Protein AF-0000000086846422 (afdb_homodimer)

Radius of gyration: 25.21 Å; Cα contacts (8 Å, |Δi|>4): 1585; chains: 2; bounding box: 56×76×70 Å

Organism: NCBI:txid72228

InterPro domains:
  IPR000146 Fructose-1,6-bisphosphatase class 1 [MF_01855] (15-339)
  IPR000146 Fructose-1,6-bisphosphatase class 1 [PIRSF000904] (13-338)
  IPR000146 Fructose-1,6-bisphosphatase class 1 [PTHR11556] (9-338)
  IPR000146 Fructose-1,6-bisphosphatase class 1 [cd00354] (23-338)
  IPR020548 Fructose-1,6-bisphosphatase, active site [PS00124] (279-291)
  IPR028343 Fructose-1,6-bisphosphatase [PIRSF500210] (12-338)
  IPR028343 Fructose-1,6-bisphosphatase [PR00115] (40-67)
  IPR028343 Fructose-1,6-bisphosphatase [PR00115] (77-103)
  IPR028343 Fructose-1,6-bisphosphatase [PR00115] (157-180)
  IPR028343 Fructose-1,6-bisphosphatase [PR00115] (189-212)
  IPR028343 Fructose-1,6-bisphosphatase [PR00115] (215-242)
  IPR028343 Fructose-1,6-bisphosphatase [PR00115] (314-339)
  IPR033391 Fructose-1-6-bisphosphatase class I, N-terminal [PF00316] (16-204)
  IPR044015 Fructose-1-6-bisphosphatase class 1, C-terminal [PF18913] (209-337)

Structure (mmCIF, N/CA/C/O backbone):
data_AF-0000000086846422-model_v1
#
loop_
_entity.id
_entity.type
_entity.pdbx_description
1 polymer Fructose-1,6-bisphosphatase
#
loop_
_atom_site.group_PDB
_atom_site.id
_atom_site.type_symbol
_atom_site.label_atom_id
_atom_site.label_alt_id
_atom_site.label_comp_id
_atom_site.label_asym_id
_atom_site.label_entity_id
_atom_site.label_seq_id
_atom_site.pdbx_PDB_ins_code
_atom_site.Cartn_x
_atom_site.Cartn_y
_atom_site.Cartn_z
_atom_site.occupancy
_atom_site.B_iso_or_equiv
_atom_site.auth_seq_id
_atom_site.auth_comp_id
_atom_site.auth_asym_id
_atom_site.auth_atom_id
_atom_site.pdbx_PDB_model_num
ATOM 1 N N . MET A 1 1 ? 18.094 -0.774 -39.656 1 22.27 1 MET A N 1
ATOM 2 C CA . MET A 1 1 ? 18.547 -1.59 -38.531 1 22.27 1 MET A CA 1
ATOM 3 C C . MET A 1 1 ? 18.75 -0.738 -37.281 1 22.27 1 MET A C 1
ATOM 5 O O . MET A 1 1 ? 19.453 -1.143 -36.344 1 22.27 1 MET A O 1
ATOM 9 N N . ASP A 1 2 ? 18.594 0.56 -37.406 1 27.19 2 ASP A N 1
ATOM 10 C CA . ASP A 1 2 ? 18.672 1.583 -36.344 1 27.19 2 ASP A CA 1
ATOM 11 C C . ASP A 1 2 ? 17.766 1.243 -35.188 1 27.19 2 ASP A C 1
ATOM 13 O O . ASP A 1 2 ? 16.547 1.305 -35.281 1 27.19 2 ASP A O 1
ATOM 17 N N . GLN A 1 3 ? 17.984 0.053 -34.5 1 29.3 3 GLN A N 1
ATOM 18 C CA . GLN A 1 3 ? 17.328 -0.592 -33.344 1 29.3 3 GLN A CA 1
ATOM 19 C C . GLN A 1 3 ? 17 0.419 -32.25 1 29.3 3 GLN A C 1
ATOM 21 O O . GLN A 1 3 ? 17.859 1.202 -31.859 1 29.3 3 GLN A O 1
ATOM 26 N N . GLY A 1 4 ? 15.789 1.109 -32.25 1 33.12 4 GLY A N 1
ATOM 27 C CA . GLY A 1 4 ? 15.094 2.043 -31.391 1 33.12 4 GLY A CA 1
ATOM 28 C C . GLY A 1 4 ? 15.367 1.81 -29.922 1 33.12 4 GLY A C 1
ATOM 29 O O . GLY A 1 4 ? 14.844 0.867 -29.328 1 33.12 4 GLY A O 1
ATOM 30 N N . GLY A 1 5 ? 16.609 1.938 -29.469 1 35.91 5 GLY A N 1
ATOM 31 C CA . GLY A 1 5 ? 17.016 1.963 -28.062 1 35.91 5 GLY A CA 1
ATOM 32 C C . GLY A 1 5 ? 16.062 2.717 -27.172 1 35.91 5 GLY A C 1
ATOM 33 O O . GLY A 1 5 ? 15.867 3.924 -27.328 1 35.91 5 GLY A O 1
ATOM 34 N N . ASN A 1 6 ? 14.883 2.303 -26.922 1 40.06 6 ASN A N 1
ATOM 35 C CA . ASN A 1 6 ? 14.047 2.902 -25.891 1 40.06 6 ASN A CA 1
ATOM 36 C C . ASN A 1 6 ? 14.891 3.439 -24.734 1 40.06 6 ASN A C 1
ATOM 38 O O . ASN A 1 6 ? 15.141 2.729 -23.75 1 40.06 6 ASN A O 1
ATOM 42 N N . GLY A 1 7 ? 16.016 4.133 -24.969 1 42.16 7 GLY A N 1
ATOM 43 C CA . GLY A 1 7 ? 16.891 4.809 -24.031 1 42.16 7 GLY A CA 1
ATOM 44 C C . GLY A 1 7 ? 16.141 5.566 -22.953 1 42.16 7 GLY A C 1
ATOM 45 O O . GLY A 1 7 ? 15.062 6.102 -23.203 1 42.16 7 GLY A O 1
ATOM 46 N N . GLU A 1 8 ? 16.312 5.145 -21.734 1 51 8 GLU A N 1
ATOM 47 C CA . GLU A 1 8 ? 15.961 5.945 -20.562 1 51 8 GLU A CA 1
ATOM 48 C C . GLU A 1 8 ? 16.234 7.426 -20.797 1 51 8 GLU A C 1
ATOM 50 O O . GLU A 1 8 ? 17.391 7.824 -20.984 1 51 8 GLU A O 1
ATOM 55 N N . ARG A 1 9 ? 15.5 8.164 -21.578 1 48.75 9 ARG A N 1
ATOM 56 C CA . ARG A 1 9 ? 15.758 9.602 -21.656 1 48.75 9 ARG A CA 1
ATOM 57 C C . ARG A 1 9 ? 15.836 10.227 -20.266 1 48.75 9 ARG A C 1
ATOM 59 O O . ARG A 1 9 ? 14.867 10.18 -19.516 1 48.75 9 ARG A O 1
ATOM 66 N N . VAL A 1 10 ? 17.109 10.43 -19.781 1 51.62 10 VAL A N 1
ATOM 67 C CA . VAL A 1 10 ? 17.344 11.102 -18.516 1 51.62 10 VAL A CA 1
ATOM 68 C C . VAL A 1 10 ? 16.828 12.531 -18.578 1 51.62 10 VAL A C 1
ATOM 70 O O . VAL A 1 10 ? 17.172 13.289 -19.484 1 51.62 10 VAL A O 1
ATOM 73 N N . ASN A 1 11 ? 15.766 12.867 -17.844 1 56.25 11 ASN A N 1
ATOM 74 C CA . ASN A 1 11 ? 15.312 14.242 -17.703 1 56.25 11 ASN A CA 1
ATOM 75 C C . ASN A 1 11 ? 16.406 15.141 -17.156 1 56.25 11 ASN A C 1
ATOM 77 O O . ASN A 1 11 ? 16.812 15 -15.992 1 56.25 11 ASN A O 1
ATOM 81 N N . THR A 1 12 ? 17.078 15.945 -17.906 1 62 12 THR A N 1
ATOM 82 C CA . THR A 1 12 ? 18.188 16.812 -17.484 1 62 12 THR A CA 1
ATOM 83 C C . THR A 1 12 ? 17.656 18.062 -16.797 1 62 12 THR A C 1
ATOM 85 O O . THR A 1 12 ? 18.406 18.766 -16.109 1 62 12 THR A O 1
ATOM 88 N N . GLN A 1 13 ? 16.438 18.297 -16.922 1 71.19 13 GLN A N 1
ATOM 89 C CA . GLN A 1 13 ? 15.898 19.453 -16.203 1 71.19 13 GLN A CA 1
ATOM 90 C C . GLN A 1 13 ? 15.336 19.047 -14.844 1 71.19 13 GLN A C 1
ATOM 92 O O . GLN A 1 13 ? 14.117 19.031 -14.648 1 71.19 13 GLN A O 1
ATOM 97 N N . ILE A 1 14 ? 16.25 18.734 -13.969 1 85.12 14 ILE A N 1
ATOM 98 C CA . ILE A 1 14 ? 15.922 18.219 -12.648 1 85.12 14 ILE A CA 1
ATOM 99 C C . ILE A 1 14 ? 15.734 19.375 -11.664 1 85.12 14 ILE A C 1
ATOM 101 O O . ILE A 1 14 ? 16.578 20.266 -11.594 1 85.12 14 ILE A O 1
ATOM 105 N N . VAL A 1 15 ? 14.625 19.5 -11.039 1 91.88 15 VAL A N 1
ATOM 106 C CA . VAL A 1 15 ? 14.375 20.438 -9.953 1 91.88 15 VAL A CA 1
ATOM 107 C C . VAL A 1 15 ? 14.359 19.688 -8.617 1 91.88 15 VAL A C 1
ATOM 109 O O . VAL A 1 15 ? 13.445 18.906 -8.344 1 91.88 15 VAL A O 1
ATOM 112 N N . THR A 1 16 ? 15.414 19.875 -7.848 1 94.12 16 THR A N 1
ATOM 113 C CA . THR A 1 16 ? 15.461 19.297 -6.512 1 94.12 16 THR A CA 1
ATOM 114 C C . THR A 1 16 ? 14.578 20.078 -5.551 1 94.12 16 THR A C 1
ATOM 116 O O . THR A 1 16 ? 14.188 21.219 -5.832 1 94.12 16 THR A O 1
ATOM 119 N N . LEU A 1 17 ? 14.281 19.469 -4.422 1 95.44 17 LEU A N 1
ATOM 120 C CA . LEU A 1 17 ? 13.516 20.172 -3.396 1 95.44 17 LEU A CA 1
ATOM 121 C C . LEU A 1 17 ? 14.234 21.438 -2.951 1 95.44 17 LEU A C 1
ATOM 123 O O . LEU A 1 17 ? 13.602 22.484 -2.777 1 95.44 17 LEU A O 1
ATOM 127 N N . THR A 1 18 ? 15.508 21.359 -2.781 1 92.06 18 THR A N 1
ATOM 128 C CA . THR A 1 18 ? 16.297 22.516 -2.357 1 92.06 18 THR A CA 1
ATOM 129 C C . THR A 1 18 ? 16.188 23.656 -3.363 1 92.06 18 THR A C 1
ATOM 131 O O . THR A 1 18 ? 15.969 24.812 -2.98 1 92.06 18 THR A O 1
ATOM 134 N N . ARG A 1 19 ? 16.344 23.344 -4.602 1 91.81 19 ARG A N 1
ATOM 135 C CA . ARG A 1 19 ? 16.203 24.359 -5.641 1 91.81 19 ARG A CA 1
ATOM 136 C C . ARG A 1 19 ? 14.805 24.953 -5.652 1 91.81 19 ARG A C 1
ATOM 138 O O . ARG A 1 19 ? 14.633 26.156 -5.77 1 91.81 19 ARG A O 1
ATOM 145 N N . PHE A 1 20 ? 13.883 24.109 -5.574 1 94.12 20 PHE A N 1
ATOM 146 C CA . PHE A 1 20 ? 12.484 24.531 -5.555 1 94.12 20 PHE A CA 1
ATOM 147 C C . PHE A 1 20 ? 12.242 25.531 -4.426 1 94.12 20 PHE A C 1
ATOM 149 O O . PHE A 1 20 ? 11.641 26.578 -4.641 1 94.12 20 PHE A O 1
ATOM 156 N N . LEU A 1 21 ? 12.688 25.203 -3.221 1 92.44 21 LEU A N 1
ATOM 157 C CA . LEU A 1 21 ? 12.492 26.047 -2.045 1 92.44 21 LEU A CA 1
ATOM 158 C C . LEU A 1 21 ? 13.203 27.391 -2.209 1 92.44 21 LEU A C 1
ATOM 160 O O . LEU A 1 21 ? 12.672 28.422 -1.814 1 92.44 21 LEU A O 1
ATOM 164 N N . ASN A 1 22 ? 14.344 27.344 -2.791 1 89.38 22 ASN A N 1
ATOM 165 C CA . ASN A 1 22 ? 15.094 28.578 -3.023 1 89.38 22 ASN A CA 1
ATOM 166 C C . ASN A 1 22 ? 14.398 29.469 -4.035 1 89.38 22 ASN A C 1
ATOM 168 O O . ASN A 1 22 ? 14.367 30.703 -3.865 1 89.38 22 ASN A O 1
ATOM 172 N N . GLU A 1 23 ? 13.93 28.844 -5.02 1 87.06 23 GLU A N 1
ATOM 173 C CA . GLU A 1 23 ? 13.219 29.609 -6.043 1 87.06 23 GLU A CA 1
ATOM 174 C C . GLU A 1 23 ? 11.93 30.219 -5.488 1 87.06 23 GLU A C 1
ATOM 176 O O . GLU A 1 23 ? 11.57 31.344 -5.832 1 87.06 23 GLU A O 1
ATOM 181 N N . GLU A 1 24 ? 11.258 29.516 -4.695 1 83.25 24 GLU A N 1
ATOM 182 C CA . GLU A 1 24 ? 10.047 30.016 -4.062 1 83.25 24 GLU A CA 1
ATOM 183 C C . GLU A 1 24 ? 10.359 31.125 -3.078 1 83.25 24 GLU A C 1
ATOM 185 O O . GLU A 1 24 ? 9.578 32.062 -2.938 1 83.25 24 GLU A O 1
ATOM 190 N N . GLN A 1 25 ? 11.445 31.047 -2.336 1 80.38 25 GLN A N 1
ATOM 191 C CA . GLN A 1 25 ? 11.883 32.062 -1.38 1 80.38 25 GLN A CA 1
ATOM 192 C C . GLN A 1 25 ? 12.148 33.406 -2.072 1 80.38 25 GLN A C 1
ATOM 194 O O . GLN A 1 25 ? 11.836 34.469 -1.527 1 80.38 25 GLN A O 1
ATOM 199 N N . THR A 1 26 ? 12.719 33.281 -3.186 1 75.44 26 THR A N 1
ATOM 200 C CA . THR A 1 26 ? 13.094 34.5 -3.908 1 75.44 26 THR A CA 1
ATOM 201 C C . THR A 1 26 ? 11.852 35.281 -4.328 1 75.44 26 THR A C 1
ATOM 203 O O . THR A 1 26 ? 11.922 36.5 -4.566 1 75.44 26 THR A O 1
ATOM 206 N N . LYS A 1 27 ? 10.898 34.562 -4.352 1 74.94 27 LYS A N 1
ATOM 207 C CA . LYS A 1 27 ? 9.648 35.25 -4.711 1 74.94 27 LYS A CA 1
ATOM 208 C C . LYS A 1 27 ? 9.094 36.031 -3.537 1 74.94 27 LYS A C 1
ATOM 210 O O . LYS A 1 27 ? 8.203 36.875 -3.713 1 74.94 27 LYS A O 1
ATOM 215 N N . HIS A 1 28 ? 9.625 35.719 -2.381 1 69.12 28 HIS A N 1
ATOM 216 C CA . HIS A 1 28 ? 9.195 36.406 -1.17 1 69.12 28 HIS A CA 1
ATOM 217 C C . HIS A 1 28 ? 10.344 37.188 -0.55 1 69.12 28 HIS A C 1
ATOM 219 O O . HIS A 1 28 ? 11.25 36.625 0.05 1 69.12 28 HIS A O 1
ATOM 225 N N . ARG A 1 29 ? 10.391 38.438 -0.716 1 59.41 29 ARG A N 1
ATOM 226 C CA . ARG A 1 29 ? 11.461 39.375 -0.374 1 59.41 29 ARG A CA 1
ATOM 227 C C . ARG A 1 29 ? 11.781 39.312 1.115 1 59.41 29 ARG A C 1
ATOM 229 O O . ARG A 1 29 ? 12.945 39.469 1.51 1 59.41 29 ARG A O 1
ATOM 236 N N . GLU A 1 30 ? 10.781 39.031 1.911 1 57.06 30 GLU A N 1
ATOM 237 C CA . GLU A 1 30 ? 10.961 39.062 3.359 1 57.06 30 GLU A CA 1
ATOM 238 C C . GLU A 1 30 ? 11.43 37.719 3.891 1 57.06 30 GLU A C 1
ATOM 240 O O . GLU A 1 30 ? 11.672 37.562 5.09 1 57.06 30 GLU A O 1
ATOM 245 N N . ALA A 1 31 ? 11.82 36.906 2.994 1 63.84 31 ALA A N 1
ATOM 246 C CA . ALA A 1 31 ? 12.148 35.531 3.434 1 63.84 31 ALA A CA 1
ATOM 247 C C . ALA A 1 31 ? 13.562 35.469 3.998 1 63.84 31 ALA A C 1
ATOM 249 O O . ALA A 1 31 ? 14.508 36 3.395 1 63.84 31 ALA A O 1
ATOM 250 N N . THR A 1 32 ? 13.859 35.25 5.273 1 67.56 32 THR A N 1
ATOM 251 C CA . THR A 1 32 ? 15.117 35.188 6.008 1 67.56 32 THR A CA 1
ATOM 252 C C . THR A 1 32 ? 15.828 33.875 5.754 1 67.56 32 THR A C 1
ATOM 254 O O . THR A 1 32 ? 16.953 33.656 6.203 1 67.56 32 THR A O 1
ATOM 257 N N . GLY A 1 33 ? 15.164 33 5.062 1 87.19 33 GLY A N 1
ATOM 258 C CA . GLY A 1 33 ? 15.797 31.703 4.832 1 87.19 33 GLY A CA 1
ATOM 259 C C . GLY A 1 33 ? 15.461 30.672 5.902 1 87.19 33 GLY A C 1
ATOM 260 O O . GLY A 1 33 ? 15.789 29.5 5.762 1 87.19 33 GLY A O 1
ATOM 261 N N . ASP A 1 34 ? 14.852 31.109 6.957 1 91.62 34 ASP A N 1
ATOM 262 C CA . ASP A 1 34 ? 14.539 30.25 8.094 1 91.62 34 ASP A CA 1
ATOM 263 C C . ASP A 1 34 ? 13.625 29.109 7.676 1 91.62 34 ASP A C 1
ATOM 265 O O . ASP A 1 34 ? 13.805 27.969 8.125 1 91.62 34 ASP A O 1
ATOM 269 N N . PHE A 1 35 ? 12.734 29.422 6.832 1 94 35 PHE A N 1
ATOM 270 C CA . PHE A 1 35 ? 11.828 28.375 6.367 1 94 35 PHE A CA 1
ATOM 271 C C . PHE A 1 35 ? 12.578 27.328 5.555 1 94 35 PHE A C 1
ATOM 273 O O . PHE A 1 35 ? 12.305 26.141 5.672 1 94 35 PHE A O 1
ATOM 280 N N . THR A 1 36 ? 13.484 27.797 4.73 1 93.5 36 THR A N 1
ATOM 281 C CA . THR A 1 36 ? 14.297 26.875 3.941 1 93.5 36 THR A CA 1
ATOM 282 C C . THR A 1 36 ? 15.094 25.938 4.852 1 93.5 36 THR A C 1
ATOM 284 O O . THR A 1 36 ? 15.188 24.75 4.594 1 93.5 36 THR A O 1
ATOM 287 N N . LEU A 1 37 ? 15.664 26.5 5.867 1 93.94 37 LEU A N 1
ATOM 288 C CA . LEU A 1 37 ? 16.422 25.703 6.824 1 93.94 37 LEU A CA 1
ATOM 289 C C . LEU A 1 37 ? 15.531 24.688 7.52 1 93.94 37 LEU A C 1
ATOM 291 O O . LEU A 1 37 ? 15.938 23.547 7.742 1 93.94 37 LEU A O 1
ATOM 295 N N . LEU A 1 38 ? 14.344 25.094 7.902 1 96.44 38 LEU A N 1
ATOM 296 C CA . LEU A 1 38 ? 13.375 24.172 8.484 1 96.44 38 LEU A CA 1
ATOM 297 C C . LEU A 1 38 ? 13.055 23.031 7.516 1 96.44 38 LEU A C 1
ATOM 299 O O . LEU A 1 38 ? 13.023 21.859 7.906 1 96.44 38 LEU A O 1
ATOM 303 N N . CYS A 1 39 ? 12.875 23.375 6.258 1 96.69 39 CYS A N 1
ATOM 304 C CA . CYS A 1 39 ? 12.539 22.375 5.246 1 96.69 39 CYS A CA 1
ATOM 305 C C . CYS A 1 39 ? 13.688 21.391 5.047 1 96.69 39 CYS A C 1
ATOM 307 O O . CYS A 1 39 ? 13.453 20.203 4.77 1 96.69 39 CYS A O 1
ATOM 309 N N . HIS A 1 40 ? 14.859 21.891 5.191 1 96 40 HIS A N 1
ATOM 310 C CA . HIS A 1 40 ? 16.016 21 5.113 1 96 40 HIS A CA 1
ATOM 311 C C . HIS A 1 40 ? 15.992 19.969 6.246 1 96 40 HIS A C 1
ATOM 313 O O . HIS A 1 40 ? 16.328 18.812 6.043 1 96 40 HIS A O 1
ATOM 319 N N . ALA A 1 41 ? 15.648 20.469 7.402 1 97.19 41 ALA A N 1
ATOM 320 C CA . ALA A 1 41 ? 15.555 19.562 8.539 1 97.19 41 ALA A CA 1
ATOM 321 C C . ALA A 1 41 ? 14.445 18.531 8.328 1 97.19 41 ALA A C 1
ATOM 323 O O . ALA A 1 41 ? 14.617 17.344 8.633 1 97.19 41 ALA A O 1
ATOM 324 N N . LEU A 1 42 ? 13.32 18.984 7.816 1 98.12 42 LEU A N 1
ATOM 325 C CA . LEU A 1 42 ? 12.219 18.078 7.496 1 98.12 42 LEU A CA 1
ATOM 326 C C . LEU A 1 42 ? 12.664 17.016 6.492 1 98.12 42 LEU A C 1
ATOM 328 O O . LEU A 1 42 ? 12.484 15.82 6.727 1 98.12 42 LEU A O 1
ATOM 332 N N . GLN A 1 43 ? 13.258 17.438 5.434 1 97.12 43 GLN A N 1
ATOM 333 C CA . GLN A 1 43 ? 13.68 16.516 4.383 1 97.12 43 GLN A CA 1
ATOM 334 C C . GLN A 1 43 ? 14.68 15.5 4.914 1 97.12 43 GLN A C 1
ATOM 336 O O . GLN A 1 43 ? 14.664 14.336 4.512 1 97.12 43 GLN A O 1
ATOM 341 N N . PHE A 1 44 ? 15.602 15.992 5.73 1 97.19 44 PHE A N 1
ATOM 342 C CA . PHE A 1 44 ? 16.562 15.078 6.332 1 97.19 44 PHE A CA 1
ATOM 343 C C . PHE A 1 44 ? 15.859 13.992 7.121 1 97.19 44 PHE A C 1
ATOM 345 O O . PHE A 1 44 ? 16.203 12.812 7.02 1 97.19 44 PHE A O 1
ATOM 352 N N . SER A 1 45 ? 14.898 14.352 7.922 1 98 45 SER A N 1
ATOM 353 C CA . SER A 1 45 ? 14.141 13.383 8.703 1 98 45 SER A CA 1
ATOM 354 C C . SER A 1 45 ? 13.43 12.383 7.801 1 98 45 SER A C 1
ATOM 356 O O . SER A 1 45 ? 13.422 11.188 8.078 1 98 45 SER A O 1
ATOM 358 N N . PHE A 1 46 ? 12.812 12.859 6.707 1 98.25 46 PHE A N 1
ATOM 359 C CA . PHE A 1 46 ? 12.07 11.992 5.797 1 98.25 46 PHE A CA 1
ATOM 360 C C . PHE A 1 46 ? 13 10.984 5.137 1 98.25 46 PHE A C 1
ATOM 362 O O . PHE A 1 46 ? 12.664 9.797 5.031 1 98.25 46 PHE A O 1
ATOM 369 N N . LYS A 1 47 ? 14.156 11.477 4.688 1 97.5 47 LYS A N 1
ATOM 370 C CA . LYS A 1 47 ? 15.141 10.594 4.074 1 97.5 47 LYS A CA 1
ATOM 371 C C . LYS A 1 47 ? 15.617 9.531 5.062 1 97.5 47 LYS A C 1
ATOM 373 O O . LYS A 1 47 ? 15.766 8.359 4.699 1 97.5 47 LYS A O 1
ATOM 378 N N . SER A 1 48 ? 15.828 9.93 6.266 1 96.75 48 SER A N 1
ATOM 379 C CA . SER A 1 48 ? 16.297 9.016 7.301 1 96.75 48 SER A CA 1
ATOM 380 C C . SER A 1 48 ? 15.234 7.965 7.621 1 96.75 48 SER A C 1
ATOM 382 O O . SER A 1 48 ? 15.547 6.777 7.746 1 96.75 48 SER A O 1
ATOM 384 N N . ILE A 1 49 ? 14.023 8.406 7.797 1 96.44 49 ILE A N 1
ATOM 385 C CA . ILE A 1 49 ? 12.93 7.492 8.102 1 96.44 49 ILE A CA 1
ATOM 386 C C . ILE A 1 49 ? 12.75 6.508 6.949 1 96.44 49 ILE A C 1
ATOM 388 O O . ILE A 1 49 ? 12.586 5.305 7.172 1 96.44 49 ILE A O 1
ATOM 392 N N . ALA A 1 50 ? 12.773 6.992 5.719 1 95.5 50 ALA A N 1
ATOM 393 C CA . ALA A 1 50 ? 12.695 6.121 4.551 1 95.5 50 ALA A CA 1
ATOM 394 C C . ALA A 1 50 ? 13.773 5.039 4.602 1 95.5 50 ALA A C 1
ATOM 396 O O . ALA A 1 50 ? 13.508 3.873 4.309 1 95.5 50 ALA A O 1
ATOM 397 N N . TYR A 1 51 ? 14.953 5.465 4.949 1 93.25 51 TYR A N 1
ATOM 398 C CA . TYR A 1 51 ? 16.094 4.555 5.047 1 93.25 51 TYR A CA 1
ATOM 399 C C . TYR A 1 51 ? 15.805 3.422 6.023 1 93.25 51 TYR A C 1
ATOM 401 O O . TYR A 1 51 ? 16.031 2.25 5.703 1 93.25 51 TYR A O 1
ATOM 409 N N . TYR A 1 52 ? 15.297 3.723 7.18 1 92.38 52 TYR A N 1
ATOM 410 C CA . TYR A 1 52 ? 15.07 2.723 8.219 1 92.38 52 TYR A CA 1
ATOM 411 C C . TYR A 1 52 ? 13.867 1.848 7.883 1 92.38 52 TYR A C 1
ATOM 413 O O . TYR A 1 52 ? 13.875 0.645 8.156 1 92.38 52 TYR A O 1
ATOM 421 N N . ILE A 1 53 ? 12.836 2.406 7.297 1 92.44 53 ILE A N 1
ATOM 422 C CA . ILE A 1 53 ? 11.664 1.627 6.922 1 92.44 53 ILE A CA 1
ATOM 423 C C . ILE A 1 53 ? 12.055 0.569 5.891 1 92.44 53 ILE A C 1
ATOM 425 O O . ILE A 1 53 ? 11.648 -0.591 6 1 92.44 53 ILE A O 1
ATOM 429 N N . ARG A 1 54 ? 12.875 0.939 4.938 1 90.12 54 ARG A N 1
ATOM 430 C CA . ARG A 1 54 ? 13.266 0.048 3.848 1 90.12 54 ARG A CA 1
ATOM 431 C C . ARG A 1 54 ? 14.109 -1.108 4.363 1 90.12 54 ARG A C 1
ATOM 433 O O . ARG A 1 54 ? 14.164 -2.174 3.748 1 90.12 54 ARG A O 1
ATOM 440 N N . ARG A 1 55 ? 14.688 -0.941 5.504 1 88.69 55 ARG A N 1
ATOM 441 C CA . ARG A 1 55 ? 15.617 -1.932 6.031 1 88.69 55 ARG A CA 1
ATOM 442 C C . ARG A 1 55 ? 15.047 -2.623 7.262 1 88.69 55 ARG A C 1
ATOM 444 O O . ARG A 1 55 ? 15.719 -3.438 7.895 1 88.69 55 ARG A O 1
ATOM 451 N N . ALA A 1 56 ? 13.906 -2.311 7.621 1 87.06 56 ALA A N 1
ATOM 452 C CA . ALA A 1 56 ? 13.336 -2.689 8.914 1 87.06 56 ALA A CA 1
ATOM 453 C C . ALA A 1 56 ? 13.43 -4.195 9.133 1 87.06 56 ALA A C 1
ATOM 455 O O . ALA A 1 56 ? 13.852 -4.648 10.203 1 87.06 56 ALA A O 1
ATOM 456 N N . SER A 1 57 ? 13.062 -4.988 8.164 1 83.69 57 SER A N 1
ATOM 457 C CA . SER A 1 57 ? 13.055 -6.438 8.312 1 83.69 57 SER A CA 1
ATOM 458 C C . SER A 1 57 ? 14.469 -7.004 8.305 1 83.69 57 SER A C 1
ATOM 460 O O . SER A 1 57 ? 14.695 -8.117 8.781 1 83.69 57 SER A O 1
ATOM 462 N N . LEU A 1 58 ? 15.414 -6.32 7.758 1 85.81 58 LEU A N 1
ATOM 463 C CA . LEU A 1 58 ? 16.797 -6.785 7.629 1 85.81 58 LEU A CA 1
ATOM 464 C C . LEU A 1 58 ? 17.562 -6.566 8.93 1 85.81 58 LEU A C 1
ATOM 466 O O . LEU A 1 58 ? 18.5 -7.312 9.234 1 85.81 58 LEU A O 1
ATOM 470 N N . VAL A 1 59 ? 17.109 -5.539 9.68 1 79.88 59 VAL A N 1
ATOM 471 C CA . VAL A 1 59 ? 17.875 -5.207 10.883 1 79.88 59 VAL A CA 1
ATOM 472 C C . VAL A 1 59 ? 17 -5.398 12.117 1 79.88 59 VAL A C 1
ATOM 474 O O . VAL A 1 59 ? 17.266 -4.812 13.172 1 79.88 59 VAL A O 1
ATOM 477 N N . ASN A 1 60 ? 15.938 -6.09 11.992 1 78.25 60 ASN A N 1
ATOM 478 C CA . ASN A 1 60 ? 15.047 -6.488 13.078 1 78.25 60 ASN A CA 1
ATOM 479 C C . ASN A 1 60 ? 14.422 -5.277 13.758 1 78.25 60 ASN A C 1
ATOM 481 O O . ASN A 1 60 ? 14.477 -5.152 14.984 1 78.25 60 ASN A O 1
ATOM 485 N N . LEU A 1 61 ? 14.023 -4.441 13.039 1 77.75 61 LEU A N 1
ATOM 486 C CA . LEU A 1 61 ? 13.328 -3.273 13.562 1 77.75 61 LEU A CA 1
ATOM 487 C C . LEU A 1 61 ? 11.82 -3.457 13.477 1 77.75 61 LEU A C 1
ATOM 489 O O . LEU A 1 61 ? 11.062 -2.5 13.656 1 77.75 61 LEU A O 1
ATOM 493 N N . THR A 1 62 ? 11.422 -4.668 13.18 1 74 62 THR A N 1
ATOM 494 C CA . THR A 1 62 ? 10 -4.977 13.117 1 74 62 THR A CA 1
ATOM 495 C C . THR A 1 62 ? 9.5 -5.473 14.477 1 74 62 THR A C 1
ATOM 497 O O . THR A 1 62 ? 10.297 -5.824 15.344 1 74 62 THR A O 1
ATOM 500 N N . GLY A 1 63 ? 8.234 -5.395 14.695 1 74.56 63 GLY A N 1
ATOM 501 C CA . GLY A 1 63 ? 7.664 -5.887 15.938 1 74.56 63 GLY A CA 1
ATOM 502 C C . GLY A 1 63 ? 7.434 -4.793 16.969 1 74.56 63 GLY A C 1
ATOM 503 O O . GLY A 1 63 ? 7.629 -3.609 16.672 1 74.56 63 GLY A O 1
ATOM 504 N N . LEU A 1 64 ? 6.906 -5.195 18.156 1 73.75 64 LEU A N 1
ATOM 505 C CA . LEU A 1 64 ? 6.527 -4.25 19.203 1 73.75 64 LEU A CA 1
ATOM 506 C C . LEU A 1 64 ? 7.754 -3.783 19.984 1 73.75 64 LEU A C 1
ATOM 508 O O . LEU A 1 64 ? 8.672 -4.566 20.234 1 73.75 64 LEU A O 1
ATOM 512 N N . ALA A 1 65 ? 7.754 -2.535 20.266 1 72.44 65 ALA A N 1
ATOM 513 C CA . ALA A 1 65 ? 8.836 -1.959 21.062 1 72.44 65 ALA A CA 1
ATOM 514 C C . ALA A 1 65 ? 8.617 -2.234 22.547 1 72.44 65 ALA A C 1
ATOM 516 O O . ALA A 1 65 ? 9.523 -2.016 23.359 1 72.44 65 ALA A O 1
ATOM 517 N N . GLY A 1 66 ? 7.48 -2.826 22.859 1 68.12 66 GLY A N 1
ATOM 518 C CA . GLY A 1 66 ? 7.191 -3.133 24.25 1 68.12 66 GLY A CA 1
ATOM 519 C C . GLY A 1 66 ? 6.527 -1.985 24.984 1 68.12 66 GLY A C 1
ATOM 520 O O . GLY A 1 66 ? 6.312 -2.061 26.203 1 68.12 66 GLY A O 1
ATOM 521 N N . SER A 1 67 ? 6.16 -0.832 24.266 1 69.31 67 SER A N 1
ATOM 522 C CA . SER A 1 67 ? 5.516 0.306 24.906 1 69.31 67 SER A CA 1
ATOM 523 C C . SER A 1 67 ? 4.223 0.689 24.203 1 69.31 67 SER A C 1
ATOM 525 O O . SER A 1 67 ? 3.955 0.214 23.094 1 69.31 67 SER A O 1
ATOM 527 N N . ILE A 1 68 ? 3.266 1.368 25.016 1 71.06 68 ILE A N 1
ATOM 528 C CA . ILE A 1 68 ? 2.031 1.944 24.484 1 71.06 68 ILE A CA 1
ATOM 529 C C . ILE A 1 68 ? 2.186 3.457 24.359 1 71.06 68 ILE A C 1
ATOM 531 O O . ILE A 1 68 ? 2.678 4.121 25.266 1 71.06 68 ILE A O 1
ATOM 535 N N . ASN A 1 69 ? 1.807 3.924 23.234 1 71 69 ASN A N 1
ATOM 536 C CA . ASN A 1 69 ? 1.955 5.367 23.062 1 71 69 ASN A CA 1
ATOM 537 C C . ASN A 1 69 ? 0.791 6.125 23.688 1 71 69 ASN A C 1
ATOM 539 O O . ASN A 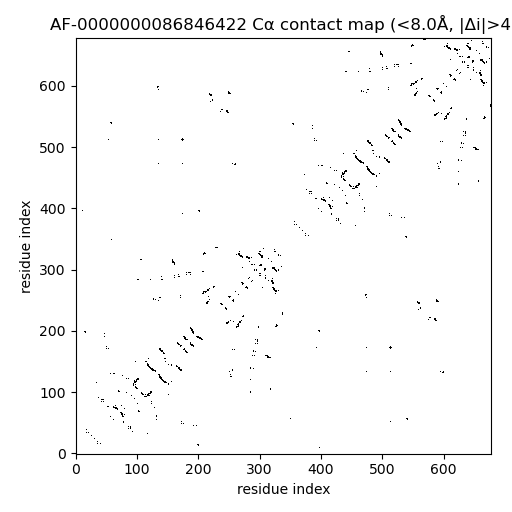1 69 ? -0.117 5.52 24.266 1 71 69 ASN A O 1
ATOM 543 N N . SER A 1 70 ? 0.866 7.402 23.672 1 67.81 70 SER A N 1
ATOM 544 C CA . SER A 1 70 ? -0.075 8.281 24.359 1 67.81 70 SER A CA 1
ATOM 545 C C . SER A 1 70 ? -1.485 8.125 23.797 1 67.81 70 SER A C 1
ATOM 547 O O . SER A 1 70 ? -2.465 8.469 24.453 1 67.81 70 SER A O 1
ATOM 549 N N . THR A 1 71 ? -1.496 7.594 22.625 1 67.81 71 THR A N 1
ATOM 550 C CA . THR A 1 71 ? -2.803 7.441 21.984 1 67.81 71 THR A CA 1
ATOM 551 C C . THR A 1 71 ? -3.367 6.047 22.25 1 67.81 71 THR A C 1
ATOM 553 O O . THR A 1 71 ? -4.461 5.719 21.797 1 67.81 71 THR A O 1
ATOM 556 N N . GLY A 1 72 ? -2.66 5.297 22.984 1 66.88 72 GLY A N 1
ATOM 557 C CA . GLY A 1 72 ? -3.172 3.994 23.375 1 66.88 72 GLY A CA 1
ATOM 558 C C . GLY A 1 72 ? -2.822 2.891 22.406 1 66.88 72 GLY A C 1
ATOM 559 O O . GLY A 1 72 ? -3.285 1.758 22.547 1 66.88 72 GLY A O 1
ATOM 560 N N . ASP A 1 73 ? -2.07 3.221 21.469 1 71.5 73 ASP A N 1
ATOM 561 C CA . ASP A 1 73 ? -1.69 2.215 20.469 1 71.5 73 ASP A CA 1
ATOM 562 C C . ASP A 1 73 ? -0.361 1.561 20.844 1 71.5 73 ASP A C 1
ATOM 564 O O . ASP A 1 73 ? 0.505 2.197 21.453 1 71.5 73 ASP A O 1
ATOM 568 N N . ASP A 1 74 ? -0.238 0.262 20.531 1 76.5 74 ASP A N 1
ATOM 569 C CA . ASP A 1 74 ? 1.057 -0.396 20.688 1 76.5 74 ASP A CA 1
ATOM 570 C C . ASP A 1 74 ? 2.111 0.26 19.797 1 76.5 74 ASP A C 1
ATOM 572 O O . ASP A 1 74 ? 1.878 0.486 18.609 1 76.5 74 ASP A O 1
ATOM 576 N N . GLN A 1 75 ? 3.084 0.644 20.406 1 79 75 GLN A N 1
ATOM 577 C CA . GLN A 1 75 ? 4.156 1.307 19.656 1 79 75 GLN A CA 1
ATOM 578 C C . GLN A 1 75 ? 5.133 0.29 19.078 1 79 75 GLN A C 1
ATOM 580 O O . GLN A 1 75 ? 5.598 -0.607 19.781 1 79 75 GLN A O 1
ATOM 585 N N . LYS A 1 76 ? 5.43 0.503 17.828 1 85.12 76 LYS A N 1
ATOM 586 C CA . LYS A 1 76 ? 6.43 -0.327 17.156 1 85.12 76 LYS A CA 1
ATOM 587 C C . LYS A 1 76 ? 7.824 0.289 17.266 1 85.12 76 LYS A C 1
ATOM 589 O O . LYS A 1 76 ? 7.957 1.492 17.5 1 85.12 76 LYS A O 1
ATOM 594 N N . LYS A 1 77 ? 8.867 -0.475 17.109 1 86.75 77 LYS A N 1
ATOM 595 C CA . LYS A 1 77 ? 10.25 -0.013 17.203 1 86.75 77 LYS A CA 1
ATOM 596 C C . LYS A 1 77 ? 10.516 1.11 16.203 1 86.75 77 LYS A C 1
ATOM 598 O O . LYS A 1 77 ? 11.133 2.123 16.547 1 86.75 77 LYS A O 1
ATOM 603 N N . LEU A 1 78 ? 10 0.947 15.055 1 90 78 LEU A N 1
ATOM 604 C CA . LEU A 1 78 ? 10.211 1.938 14.008 1 90 78 LEU A CA 1
ATOM 605 C C . LEU A 1 78 ? 9.508 3.248 14.344 1 90 78 LEU A C 1
ATOM 607 O O . LEU A 1 78 ? 9.938 4.32 13.922 1 90 78 LEU A O 1
ATOM 611 N N . ASP A 1 79 ? 8.375 3.189 15.086 1 91.25 79 ASP A N 1
ATOM 612 C CA . ASP A 1 79 ? 7.699 4.398 15.547 1 91.25 79 ASP A CA 1
ATOM 613 C C . ASP A 1 79 ? 8.617 5.23 16.438 1 91.25 79 ASP A C 1
ATOM 615 O O . ASP A 1 79 ? 8.703 6.449 16.281 1 91.25 79 ASP A O 1
ATOM 619 N N . VAL A 1 80 ? 9.25 4.523 17.297 1 92.38 80 VAL A N 1
ATOM 620 C CA . VAL A 1 80 ? 10.109 5.188 18.266 1 92.38 80 VAL A CA 1
ATOM 621 C C . VAL A 1 80 ? 11.32 5.797 17.562 1 92.38 80 VAL A C 1
ATOM 623 O O . VAL A 1 80 ? 11.648 6.965 17.781 1 92.38 80 VAL A O 1
ATOM 626 N N . ILE A 1 81 ? 11.93 5.059 16.688 1 92.94 81 ILE A N 1
ATOM 627 C CA . ILE A 1 81 ? 13.109 5.52 15.961 1 92.94 81 ILE A CA 1
ATOM 628 C C . ILE A 1 81 ? 12.742 6.719 15.094 1 92.94 81 ILE A C 1
ATOM 630 O O . ILE A 1 81 ? 13.469 7.719 15.07 1 92.94 81 ILE A O 1
ATOM 634 N N . SER A 1 82 ? 11.672 6.582 14.406 1 95.62 82 SER A N 1
ATOM 635 C CA . SER A 1 82 ? 11.234 7.664 13.531 1 95.62 82 SER A CA 1
ATOM 636 C C . SER A 1 82 ? 10.938 8.93 14.32 1 95.62 82 SER A C 1
ATOM 638 O O . SER A 1 82 ? 11.281 10.031 13.891 1 95.62 82 SER A O 1
ATOM 640 N N . ASN A 1 83 ? 10.266 8.758 15.414 1 96.88 83 ASN A N 1
ATOM 641 C CA . ASN A 1 83 ? 9.961 9.891 16.297 1 96.88 83 ASN A CA 1
ATOM 642 C C . ASN A 1 83 ? 11.234 10.562 16.797 1 96.88 83 ASN A C 1
ATOM 644 O O . ASN A 1 83 ? 11.359 11.789 16.75 1 96.88 83 ASN A O 1
ATOM 648 N N . ASP A 1 84 ? 12.195 9.797 17.25 1 97.25 84 ASP A N 1
ATOM 649 C CA . ASP A 1 84 ? 13.445 10.32 17.766 1 97.25 84 ASP A CA 1
ATOM 650 C C . ASP A 1 84 ? 14.219 11.07 16.688 1 97.25 84 ASP A C 1
ATOM 652 O O . ASP A 1 84 ? 14.773 12.141 16.938 1 97.25 84 ASP A O 1
ATOM 656 N N . LEU A 1 85 ? 14.25 10.453 15.539 1 96.75 85 LEU A N 1
ATOM 657 C CA . LEU A 1 85 ? 14.93 11.078 14.414 1 96.75 85 LEU A CA 1
ATOM 658 C C . LEU A 1 85 ? 14.297 12.422 14.07 1 96.75 85 LEU A C 1
ATOM 660 O O . LEU A 1 85 ? 15.008 13.406 13.836 1 96.75 85 LEU A O 1
ATOM 664 N N . PHE A 1 86 ? 13.047 12.438 14.062 1 98 86 PHE A N 1
ATOM 665 C CA . PHE A 1 86 ? 12.32 13.656 13.727 1 98 86 PHE A CA 1
ATOM 666 C C . PHE A 1 86 ? 12.578 14.742 14.766 1 98 86 PHE A C 1
ATOM 668 O O . PHE A 1 86 ? 12.891 15.883 14.414 1 98 86 PHE A O 1
ATOM 675 N N . ILE A 1 87 ? 12.492 14.406 16 1 97.94 87 ILE A N 1
ATOM 676 C CA . ILE A 1 87 ? 12.688 15.352 17.094 1 97.94 87 ILE A CA 1
ATOM 677 C C . ILE A 1 87 ? 14.102 15.922 17.031 1 97.94 87 ILE A C 1
ATOM 679 O O . ILE A 1 87 ? 14.297 17.141 17.141 1 97.94 87 ILE A O 1
ATOM 683 N N . GLU A 1 88 ? 15.039 15.078 16.828 1 97.5 88 GLU A N 1
ATOM 684 C CA . GLU A 1 88 ? 16.422 15.523 16.812 1 97.5 88 GLU A CA 1
ATOM 685 C C . GLU A 1 88 ? 16.688 16.438 15.625 1 97.5 88 GLU A C 1
ATOM 687 O O . GLU A 1 88 ? 17.469 17.391 15.727 1 97.5 88 GLU A O 1
ATOM 692 N N . ALA A 1 8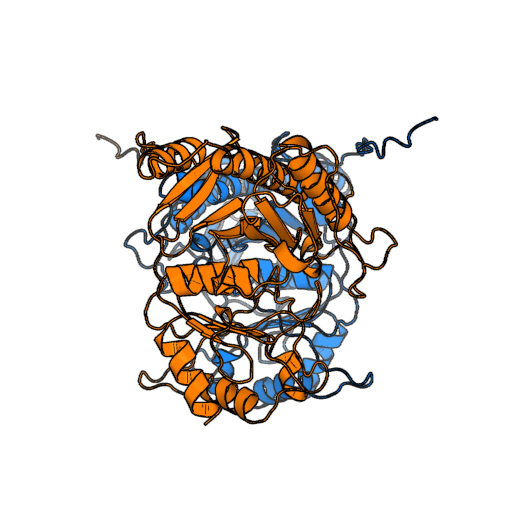9 ? 16.125 16.109 14.5 1 97.31 89 ALA A N 1
ATOM 693 C CA . ALA A 1 89 ? 16.281 16.953 13.32 1 97.31 89 ALA A CA 1
ATOM 694 C C . ALA A 1 89 ? 15.695 18.344 13.562 1 97.31 89 ALA A C 1
ATOM 696 O O . ALA A 1 89 ? 16.312 19.359 13.203 1 97.31 89 ALA A O 1
ATOM 697 N N . MET A 1 90 ? 14.555 18.406 14.172 1 97.25 90 MET A N 1
ATOM 698 C CA . MET A 1 90 ? 13.922 19.688 14.477 1 97.25 90 MET A CA 1
ATOM 699 C C . MET A 1 90 ? 14.727 20.453 15.508 1 97.25 90 MET A C 1
ATOM 701 O O . MET A 1 90 ? 14.891 21.672 15.391 1 97.25 90 MET A O 1
ATOM 705 N N . ARG A 1 91 ? 15.211 19.766 16.469 1 96.31 91 ARG A N 1
ATOM 706 C CA . ARG A 1 91 ? 16.031 20.375 17.5 1 96.31 91 ARG A CA 1
ATOM 707 C C . ARG A 1 91 ? 17.297 20.984 16.906 1 96.31 91 ARG A C 1
ATOM 709 O O . ARG A 1 91 ? 17.625 22.141 17.188 1 96.31 91 ARG A O 1
ATOM 716 N N . SER A 1 92 ? 17.938 20.297 16.078 1 95.12 92 SER A N 1
ATOM 717 C CA . SER A 1 92 ? 19.266 20.641 15.594 1 95.12 92 SER A CA 1
ATOM 718 C C . SER A 1 92 ? 19.203 21.797 14.602 1 95.12 92 SER A C 1
ATOM 720 O O . SER A 1 92 ? 20.156 22.562 14.453 1 95.12 92 SER A O 1
ATOM 722 N N . CYS A 1 93 ? 18.078 21.984 13.914 1 94.19 93 CYS A N 1
ATOM 723 C CA . CYS A 1 93 ? 18.031 23 12.867 1 94.19 93 CYS A CA 1
ATOM 724 C C . CYS A 1 93 ? 17.891 24.391 13.469 1 94.19 93 CYS A C 1
ATOM 726 O O . CYS A 1 93 ? 18.172 25.391 12.805 1 94.19 93 CYS A O 1
ATOM 728 N N . GLY A 1 94 ? 17.375 24.484 14.688 1 94.19 94 GLY A N 1
ATOM 729 C CA . GLY A 1 94 ? 17.312 25.734 15.422 1 94.19 94 GLY A CA 1
ATOM 730 C C . GLY A 1 94 ? 16.219 26.672 14.93 1 94.19 94 GLY A C 1
ATOM 731 O O . GLY A 1 94 ? 16.156 27.828 15.336 1 94.19 94 GLY A O 1
ATOM 732 N N . LYS A 1 95 ? 15.383 26.219 14.062 1 95.06 95 LYS A N 1
ATOM 733 C CA . LYS A 1 95 ? 14.352 27.078 13.492 1 95.06 95 LYS A CA 1
ATOM 734 C C . LYS A 1 95 ? 12.961 26.672 13.992 1 95.06 95 LYS A C 1
ATOM 736 O O . LYS A 1 95 ? 11.969 27.344 13.688 1 95.06 95 LYS A O 1
ATOM 741 N N . CYS A 1 96 ? 12.875 25.641 14.766 1 96.88 96 CYS A N 1
ATOM 742 C CA . CYS A 1 96 ? 11.648 25.156 15.383 1 96.88 96 CYS A CA 1
ATOM 743 C C . CYS A 1 96 ? 11.672 25.375 16.891 1 96.88 96 CYS A C 1
ATOM 745 O O . CYS A 1 96 ? 12.57 24.906 17.578 1 96.88 96 CYS A O 1
ATOM 747 N N . ALA A 1 97 ? 10.703 26.094 17.359 1 97.25 97 ALA A N 1
ATOM 748 C CA . ALA A 1 97 ? 10.68 26.438 18.781 1 97.25 97 ALA A CA 1
ATOM 749 C C . ALA A 1 97 ? 10.008 25.328 19.594 1 97.25 97 ALA A C 1
ATOM 751 O O . ALA A 1 97 ? 10.344 25.125 20.766 1 97.25 97 ALA A O 1
ATOM 752 N N . LEU A 1 98 ? 9.039 24.688 19 1 97.88 98 LEU A N 1
ATOM 753 C CA . LEU A 1 98 ? 8.312 23.625 19.688 1 97.88 98 LEU A CA 1
ATOM 754 C C . LEU A 1 98 ? 7.77 22.609 18.703 1 97.88 98 LEU A C 1
ATOM 756 O O . LEU A 1 98 ? 7.582 22.922 17.531 1 97.88 98 LEU A O 1
ATOM 760 N N . LEU A 1 99 ? 7.555 21.391 19.188 1 98.38 99 LEU A N 1
ATOM 761 C CA . LEU A 1 99 ? 7.125 20.266 18.375 1 98.38 99 LEU A CA 1
ATOM 762 C C . LEU A 1 99 ? 6.035 19.453 19.078 1 98.38 99 LEU A C 1
ATOM 764 O O . LEU A 1 99 ? 6.133 19.203 20.281 1 98.38 99 LEU A O 1
ATOM 768 N N . VAL A 1 100 ? 4.973 19.219 18.391 1 98.44 100 VAL A N 1
ATOM 769 C CA . VAL A 1 100 ? 3.965 18.25 18.812 1 98.44 100 VAL A CA 1
ATOM 770 C C . VAL A 1 100 ? 4.062 16.984 17.969 1 98.44 100 VAL A C 1
ATOM 772 O O . VAL A 1 100 ? 4.035 17.047 16.75 1 98.44 100 VAL A O 1
ATOM 775 N N . SER A 1 101 ? 4.227 15.852 18.609 1 97.88 101 SER A N 1
ATOM 776 C CA . SER A 1 101 ? 4.309 14.562 17.938 1 97.88 101 SER A CA 1
ATOM 777 C C . SER A 1 101 ? 3.246 13.594 18.453 1 97.88 101 SER A C 1
ATOM 779 O O . SER A 1 101 ? 2.934 13.594 19.656 1 97.88 101 SER A O 1
ATOM 781 N N . GLU A 1 102 ? 2.723 12.766 17.547 1 95.38 102 GLU A N 1
ATOM 782 C CA . GLU A 1 102 ? 1.769 11.734 17.953 1 95.38 102 GLU A CA 1
ATOM 783 C C . GLU A 1 102 ? 2.354 10.82 19.016 1 95.38 102 GLU A C 1
ATOM 785 O O . GLU A 1 102 ? 1.637 10.359 19.906 1 95.38 102 GLU A O 1
ATOM 790 N N . GLU A 1 103 ? 3.631 10.609 19.031 1 94.88 103 GLU A N 1
ATOM 791 C CA . GLU A 1 103 ? 4.301 9.633 19.875 1 94.88 103 GLU A CA 1
ATOM 792 C C . GLU A 1 103 ? 4.648 10.234 21.234 1 94.88 103 GLU A C 1
ATOM 794 O O . GLU A 1 103 ? 5.105 9.531 22.141 1 94.88 103 GLU A O 1
ATOM 799 N N . GLU A 1 104 ? 4.453 11.539 21.375 1 96.06 104 GLU A N 1
ATOM 800 C CA . GLU A 1 104 ? 4.781 12.234 22.625 1 96.06 104 GLU A CA 1
ATOM 801 C C . GLU A 1 104 ? 3.518 12.648 23.375 1 96.06 104 GLU A C 1
ATOM 803 O O . GLU A 1 104 ? 2.551 13.102 22.766 1 96.06 104 GLU A O 1
ATOM 808 N N . ASP A 1 105 ? 3.529 12.555 24.656 1 95.56 105 ASP A N 1
ATOM 809 C CA . ASP A 1 105 ? 2.371 12.922 25.469 1 95.56 105 ASP A CA 1
ATOM 810 C C . ASP A 1 105 ? 2.213 14.438 25.531 1 95.56 105 ASP A C 1
ATOM 812 O O . ASP A 1 105 ? 1.093 14.953 25.609 1 95.56 105 ASP A O 1
ATOM 816 N N . ASP A 1 106 ? 3.365 15.102 25.516 1 97 106 ASP A N 1
ATOM 817 C CA . ASP A 1 106 ? 3.354 16.547 25.703 1 97 106 ASP A CA 1
ATOM 818 C C . ASP A 1 106 ? 4.152 17.25 24.625 1 97 106 ASP A C 1
ATOM 820 O O . ASP A 1 106 ? 4.887 16.609 23.859 1 97 106 ASP A O 1
ATOM 824 N N . ILE A 1 107 ? 3.982 18.547 24.594 1 97.88 107 ILE A N 1
ATOM 825 C CA . ILE A 1 107 ? 4.742 19.391 23.688 1 97.88 107 ILE A CA 1
ATOM 826 C C . ILE A 1 107 ? 6.23 19.297 24.016 1 97.88 107 ILE A C 1
ATOM 828 O O . ILE A 1 107 ? 6.617 19.312 25.188 1 97.88 107 ILE A O 1
ATOM 832 N N . VAL A 1 108 ? 7.039 19.188 23 1 97.75 108 VAL A N 1
ATOM 833 C CA . VAL A 1 108 ? 8.492 19.25 23.141 1 97.75 108 VAL A CA 1
ATOM 834 C C . VAL A 1 108 ? 8.977 20.672 22.844 1 97.75 108 VAL A C 1
ATOM 836 O O . VAL A 1 108 ? 8.906 21.125 21.703 1 97.75 108 VAL A O 1
ATOM 839 N N . PHE A 1 109 ? 9.484 21.344 23.828 1 97.31 109 PHE A N 1
ATOM 840 C CA . PHE A 1 109 ? 10.047 22.672 23.641 1 97.31 109 PHE A CA 1
ATOM 841 C C . PHE A 1 109 ? 11.547 22.609 23.406 1 97.31 109 PHE A C 1
ATOM 843 O O . PHE A 1 109 ? 12.25 21.828 24.047 1 97.31 109 PHE A O 1
ATOM 850 N N . PHE A 1 110 ? 11.953 23.375 22.438 1 96.31 110 PHE A N 1
ATOM 851 C CA . PHE A 1 110 ? 13.383 23.422 22.156 1 96.31 110 PHE A CA 1
ATOM 852 C C . PHE A 1 110 ? 14.008 24.672 22.75 1 96.31 110 PHE A C 1
ATOM 854 O O . PHE A 1 110 ? 13.938 25.75 22.156 1 96.31 110 PHE A O 1
ATOM 861 N N . ASP A 1 111 ? 14.688 24.625 23.828 1 86.81 111 ASP A N 1
ATOM 862 C CA . ASP A 1 111 ? 15.234 25.734 24.609 1 86.81 111 ASP A CA 1
ATOM 863 C C . ASP A 1 111 ? 16.375 26.422 23.844 1 86.81 111 ASP A C 1
ATOM 865 O O . ASP A 1 111 ? 16.594 27.625 24 1 86.81 111 ASP A O 1
ATOM 869 N N . ASN A 1 112 ? 17.062 25.75 23.109 1 81.81 112 ASN A N 1
ATOM 870 C CA . ASN A 1 112 ? 18.25 26.297 22.453 1 81.81 112 ASN A CA 1
ATOM 871 C C . ASN A 1 112 ? 17.906 26.922 21.109 1 81.81 112 ASN A C 1
ATOM 873 O O . ASN A 1 112 ? 18.797 27.281 20.344 1 81.81 112 ASN A O 1
ATOM 877 N N . ALA A 1 113 ? 16.656 27.109 20.875 1 81.06 113 ALA A N 1
ATOM 878 C CA . ALA A 1 113 ? 16.266 27.625 19.562 1 81.06 113 ALA A CA 1
ATOM 879 C C . ALA A 1 113 ? 15.969 29.125 19.641 1 81.06 113 ALA A C 1
ATOM 881 O O . ALA A 1 113 ? 14.867 29.562 19.297 1 81.06 113 ALA A O 1
ATOM 882 N N . ALA A 1 114 ? 17.031 29.797 20.047 1 82.94 114 ALA A N 1
ATOM 883 C CA . ALA A 1 114 ? 16.875 31.25 20.078 1 82.94 114 ALA A CA 1
ATOM 884 C C . ALA A 1 114 ? 16.625 31.812 18.688 1 82.94 114 ALA A C 1
ATOM 886 O O . ALA A 1 114 ? 17.375 31.516 17.75 1 82.94 114 ALA A O 1
ATOM 887 N N . GLY A 1 115 ? 15.516 32.469 18.484 1 87.5 115 GLY A N 1
ATOM 888 C CA . GLY A 1 115 ? 15.172 33.062 17.203 1 87.5 115 GLY A CA 1
ATOM 889 C C . GLY A 1 115 ? 14.352 32.156 16.312 1 87.5 115 GLY A C 1
ATOM 890 O O . GLY A 1 115 ? 14.055 32.469 15.164 1 87.5 115 GLY A O 1
ATOM 891 N N . ALA A 1 116 ? 14.047 31 16.875 1 93.81 116 ALA A N 1
ATOM 892 C CA . ALA A 1 116 ? 13.195 30.094 16.094 1 93.81 116 ALA A CA 1
ATOM 893 C C . ALA A 1 116 ? 11.875 30.781 15.727 1 93.81 116 ALA A C 1
ATOM 895 O O . ALA A 1 116 ? 11.312 31.531 16.516 1 93.81 116 ALA A O 1
ATOM 896 N N . ARG A 1 117 ? 11.391 30.422 14.539 1 94.31 117 ARG A N 1
ATOM 897 C CA . ARG A 1 117 ? 10.234 31.141 14.023 1 94.31 117 ARG A CA 1
ATOM 898 C C . ARG A 1 117 ? 9.07 30.188 13.75 1 94.31 117 ARG A C 1
ATOM 900 O O . ARG A 1 117 ? 7.996 30.625 13.328 1 94.31 117 ARG A O 1
ATOM 907 N N . TYR A 1 118 ? 9.312 28.938 14.055 1 97.06 118 TYR A N 1
ATOM 908 C CA . TYR A 1 118 ? 8.289 28 13.617 1 97.06 118 TYR A CA 1
ATOM 909 C C . TYR A 1 118 ? 7.941 27.016 14.727 1 97.06 118 TYR A C 1
ATOM 911 O O . TYR A 1 118 ? 8.742 26.781 15.633 1 97.06 118 TYR A O 1
ATOM 919 N N . ALA A 1 119 ? 6.754 26.531 14.711 1 98 119 ALA A N 1
ATOM 920 C CA . ALA A 1 119 ? 6.258 25.375 15.445 1 98 119 ALA A CA 1
ATOM 921 C C . ALA A 1 119 ? 5.832 24.266 14.492 1 98 119 ALA A C 1
ATOM 923 O O . ALA A 1 119 ? 5.238 24.531 13.445 1 98 119 ALA A O 1
ATOM 924 N N . VAL A 1 120 ? 6.145 23.016 14.852 1 98.69 120 VAL A N 1
ATOM 925 C CA . VAL A 1 120 ? 5.883 21.906 13.938 1 98.69 120 VAL A CA 1
ATOM 926 C C . VAL A 1 120 ? 5.051 20.828 14.648 1 98.69 120 VAL A C 1
ATOM 928 O O . VAL A 1 120 ? 5.262 20.562 15.828 1 98.69 120 VAL A O 1
ATOM 931 N N . ALA A 1 121 ? 4.047 20.312 14.008 1 98.81 121 ALA A N 1
ATOM 932 C CA . ALA A 1 121 ? 3.332 19.109 14.43 1 98.81 121 ALA A CA 1
ATOM 933 C C . ALA A 1 121 ? 3.576 17.969 13.461 1 98.81 121 ALA A C 1
ATOM 935 O O . ALA A 1 121 ? 3.715 18.188 12.258 1 98.81 121 ALA A O 1
ATOM 936 N N . CYS A 1 122 ? 3.58 16.734 14.023 1 98.5 122 CYS A N 1
ATOM 937 C CA . CYS A 1 122 ? 3.922 15.633 13.133 1 98.5 122 CYS A CA 1
ATOM 938 C C . CYS A 1 122 ? 3.316 14.32 13.617 1 98.5 122 CYS A C 1
ATOM 940 O O . CYS A 1 122 ? 3.09 14.148 14.812 1 98.5 122 CYS A O 1
ATOM 942 N N . ASP A 1 123 ? 2.908 13.492 12.75 1 97.94 123 ASP A N 1
ATOM 943 C CA . ASP A 1 123 ? 2.768 12.047 12.891 1 97.94 123 ASP A CA 1
ATOM 944 C C . ASP A 1 123 ? 3.918 11.312 12.211 1 97.94 123 ASP A C 1
ATOM 946 O O . ASP A 1 123 ? 3.922 11.156 10.984 1 97.94 123 ASP A O 1
ATOM 950 N N . PRO A 1 124 ? 4.871 10.859 12.984 1 97.19 12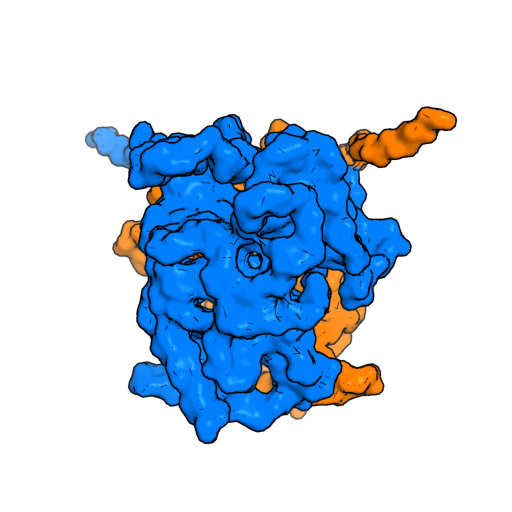4 PRO A N 1
ATOM 951 C CA . PRO A 1 124 ? 6.082 10.312 12.367 1 97.19 124 PRO A CA 1
ATOM 952 C C . PRO A 1 124 ? 5.801 9.086 11.5 1 97.19 124 PRO A C 1
ATOM 954 O O . PRO A 1 124 ? 6.465 8.883 10.477 1 97.19 124 PRO A O 1
ATOM 957 N N . ILE A 1 125 ? 4.887 8.266 11.914 1 95.88 125 ILE A N 1
ATOM 958 C CA . ILE A 1 125 ? 4.512 7.105 11.117 1 95.88 125 ILE A CA 1
ATOM 959 C C . ILE A 1 125 ? 2.996 6.938 11.125 1 95.88 125 ILE A C 1
ATOM 961 O O . ILE A 1 125 ? 2.438 6.344 12.055 1 95.88 125 ILE A O 1
ATOM 965 N N . ASP A 1 126 ? 2.398 7.34 10.102 1 95.31 126 ASP A N 1
ATOM 966 C CA . ASP A 1 126 ? 0.986 7.055 9.867 1 95.31 126 ASP A CA 1
ATOM 967 C C . ASP A 1 126 ? 0.796 5.652 9.289 1 95.31 126 ASP A C 1
ATOM 969 O O . ASP A 1 126 ? 1.392 5.309 8.266 1 95.31 126 ASP A O 1
ATOM 973 N N . GLY A 1 127 ? -0.068 4.863 9.922 1 91.06 127 GLY A N 1
ATOM 974 C CA . GLY A 1 127 ? -0.305 3.506 9.461 1 91.06 127 GLY A CA 1
ATOM 975 C C . GLY A 1 127 ? 0.662 2.496 10.047 1 91.06 127 GLY A C 1
ATOM 976 O O . GLY A 1 127 ? 1.054 1.539 9.375 1 91.06 127 GLY A O 1
ATOM 977 N N . SER A 1 128 ? 1.051 2.656 11.242 1 86.56 128 SER A N 1
ATOM 978 C CA . SER A 1 128 ? 2.061 1.823 11.883 1 86.56 128 SER A CA 1
ATOM 979 C C . SER A 1 128 ? 1.646 0.356 11.891 1 86.56 128 SER A C 1
ATOM 981 O O . SER A 1 128 ? 2.498 -0.535 11.906 1 86.56 128 SER A O 1
ATOM 983 N N . SER A 1 129 ? 0.403 0.137 11.805 1 80.81 129 SER A N 1
ATOM 984 C CA . SER A 1 129 ? -0.093 -1.235 11.797 1 80.81 129 SER A CA 1
ATOM 985 C C . SER A 1 129 ? 0.28 -1.946 10.5 1 80.81 129 SER A C 1
ATOM 987 O O . SER A 1 129 ? 0.183 -3.172 10.406 1 80.81 129 SER A O 1
ATOM 989 N N . ASN A 1 130 ? 0.655 -1.24 9.539 1 84.19 130 ASN A N 1
ATOM 990 C CA . ASN A 1 130 ? 0.977 -1.797 8.234 1 84.19 130 ASN A CA 1
ATOM 991 C C . ASN A 1 130 ? 2.48 -1.997 8.062 1 84.19 130 ASN A C 1
ATOM 993 O O . ASN A 1 130 ? 2.924 -2.582 7.07 1 84.19 130 ASN A O 1
ATOM 997 N N . LEU A 1 131 ? 3.27 -1.59 8.969 1 83.69 131 LEU A N 1
ATOM 998 C CA . LEU A 1 131 ? 4.719 -1.528 8.805 1 83.69 131 LEU A CA 1
ATOM 999 C C . LEU A 1 131 ? 5.297 -2.918 8.562 1 83.69 131 LEU A C 1
ATOM 1001 O O . LEU A 1 131 ? 6.137 -3.098 7.676 1 83.69 131 LEU A O 1
ATOM 1005 N N . ASP A 1 132 ? 4.824 -3.844 9.25 1 83.75 132 ASP A N 1
ATOM 1006 C CA . ASP A 1 132 ? 5.395 -5.184 9.148 1 83.75 132 ASP A CA 1
ATOM 1007 C C . ASP A 1 132 ? 5.023 -5.836 7.816 1 83.75 132 ASP A C 1
ATOM 1009 O O . ASP A 1 132 ? 5.738 -6.711 7.328 1 83.75 132 ASP A O 1
ATOM 1013 N N . ALA A 1 133 ? 3.938 -5.363 7.223 1 85.44 133 ALA A N 1
ATOM 1014 C CA . ALA A 1 133 ? 3.463 -5.953 5.973 1 85.44 133 ALA A CA 1
ATOM 1015 C C . ALA A 1 133 ? 4.09 -5.258 4.766 1 85.44 133 ALA A C 1
ATOM 1017 O O . ALA A 1 133 ? 3.824 -5.625 3.621 1 85.44 133 ALA A O 1
ATOM 1018 N N . GLY A 1 134 ? 4.895 -4.281 5.023 1 84.81 134 GLY A N 1
ATOM 1019 C CA . GLY A 1 134 ? 5.562 -3.611 3.918 1 84.81 134 GLY A CA 1
ATOM 1020 C C . GLY A 1 134 ? 4.625 -2.76 3.084 1 84.81 134 GLY A C 1
ATOM 1021 O O . GLY A 1 134 ? 4.988 -2.318 1.991 1 84.81 134 GLY A O 1
ATOM 1022 N N . VAL A 1 135 ? 3.432 -2.607 3.57 1 87 135 VAL A N 1
ATOM 1023 C CA . VAL A 1 135 ? 2.467 -1.736 2.906 1 87 135 VAL A CA 1
ATOM 1024 C C . VAL A 1 135 ? 2.826 -0.275 3.164 1 87 135 VAL A C 1
ATOM 1026 O O . VAL A 1 135 ? 3.455 0.047 4.176 1 87 135 VAL A O 1
ATOM 1029 N N . SER A 1 136 ? 2.443 0.55 2.279 1 91.62 136 SER A N 1
ATOM 1030 C CA . SER A 1 136 ? 2.844 1.953 2.307 1 91.62 136 SER A CA 1
ATOM 1031 C C . SER A 1 136 ? 2.381 2.635 3.59 1 91.62 136 SER A C 1
ATOM 1033 O O . SER A 1 136 ? 1.221 2.5 3.986 1 91.62 136 SER A O 1
ATOM 1035 N N . VAL A 1 137 ? 3.299 3.318 4.242 1 93.94 137 VAL A N 1
ATOM 1036 C CA . VAL A 1 137 ? 3.061 4.152 5.418 1 93.94 137 VAL A CA 1
ATOM 1037 C C . VAL A 1 137 ? 3.584 5.562 5.164 1 93.94 137 VAL A C 1
ATOM 1039 O O . VAL A 1 137 ? 4.082 5.859 4.074 1 93.94 137 VAL A O 1
ATOM 1042 N N . GLY A 1 138 ? 3.438 6.441 6.164 1 96.69 138 GLY A N 1
ATOM 1043 C CA . GLY A 1 138 ? 3.887 7.785 5.84 1 96.69 138 GLY A CA 1
ATOM 1044 C C . GLY A 1 138 ? 4.086 8.664 7.062 1 96.69 138 GLY A C 1
ATOM 1045 O O . GLY A 1 138 ? 3.762 8.258 8.18 1 96.69 138 GLY A O 1
ATOM 1046 N N . THR A 1 139 ? 4.684 9.797 6.828 1 98.44 139 THR A N 1
ATOM 1047 C CA . THR A 1 139 ? 4.84 10.875 7.797 1 98.44 139 THR A CA 1
ATOM 1048 C C . THR A 1 139 ? 3.984 12.078 7.41 1 98.44 139 THR A C 1
ATOM 1050 O O . THR A 1 139 ? 3.916 12.453 6.238 1 98.44 139 THR A O 1
ATOM 1053 N N . ILE A 1 140 ? 3.34 12.641 8.352 1 98.81 140 ILE A N 1
ATOM 1054 C CA . ILE A 1 140 ? 2.566 13.852 8.133 1 98.81 140 ILE A CA 1
ATOM 1055 C C . ILE A 1 140 ? 3.162 15 8.953 1 98.81 140 ILE A C 1
ATOM 1057 O O . ILE A 1 140 ? 3.602 14.797 10.086 1 98.81 140 ILE A O 1
ATOM 1061 N N . PHE A 1 141 ? 3.162 16.219 8.391 1 98.88 141 PHE A N 1
ATOM 1062 C CA . PHE A 1 141 ? 3.699 17.344 9.141 1 98.88 141 PHE A CA 1
ATOM 1063 C C . PHE A 1 141 ? 2.895 18.609 8.867 1 98.88 141 PHE A C 1
ATOM 1065 O O . PHE A 1 141 ? 2.271 18.734 7.809 1 98.88 141 PHE A O 1
ATOM 1072 N N . ALA A 1 142 ? 2.869 19.453 9.773 1 98.88 142 ALA A N 1
ATOM 1073 C CA . ALA A 1 142 ? 2.236 20.766 9.734 1 98.88 142 ALA A CA 1
ATOM 1074 C C . ALA A 1 142 ? 3.143 21.828 10.352 1 98.88 142 ALA A C 1
ATOM 1076 O O . ALA A 1 142 ? 3.799 21.594 11.359 1 98.88 142 ALA A O 1
ATOM 1077 N N . VAL A 1 143 ? 3.176 23.031 9.727 1 98.62 143 VAL A N 1
ATOM 1078 C CA . VAL A 1 143 ? 4.07 24.094 10.18 1 98.62 143 VAL A CA 1
ATOM 1079 C C . VAL A 1 143 ? 3.266 25.359 10.484 1 98.62 143 VAL A C 1
ATOM 1081 O O . VAL A 1 143 ? 2.512 25.844 9.633 1 98.62 143 VAL A O 1
ATOM 1084 N N . HIS A 1 144 ? 3.43 25.859 11.672 1 98.12 144 HIS A N 1
ATOM 1085 C CA . HIS A 1 144 ? 2.941 27.172 12.062 1 98.12 144 HIS A CA 1
ATOM 1086 C C . HIS A 1 144 ? 4.09 28.172 12.195 1 98.12 144 HIS A C 1
ATOM 1088 O O . HIS A 1 144 ? 5.219 27.781 12.5 1 98.12 144 HIS A O 1
ATOM 1094 N N . GLN A 1 145 ? 3.812 29.359 11.914 1 96.44 145 GLN A N 1
ATOM 1095 C CA . GLN A 1 145 ? 4.762 30.438 12.195 1 96.44 145 GLN A CA 1
ATOM 1096 C C . GLN A 1 145 ? 4.488 31.062 13.555 1 96.44 145 GLN A C 1
ATOM 1098 O O . GLN A 1 145 ? 3.334 31.266 13.93 1 96.44 145 GLN A O 1
ATOM 1103 N N . LEU A 1 146 ? 5.469 31.312 14.289 1 95.75 146 LEU A N 1
ATOM 1104 C CA . LEU A 1 146 ? 5.34 31.984 15.578 1 95.75 146 LEU A CA 1
ATOM 1105 C C . LEU A 1 146 ? 5.09 33.469 15.398 1 95.75 146 LEU A C 1
ATOM 1107 O O . LEU A 1 146 ? 5.609 34.094 14.461 1 95.75 146 LEU A O 1
ATOM 1111 N N . PRO A 1 147 ? 4.281 34 16.328 1 93.06 147 PRO A N 1
ATOM 1112 C CA . PRO A 1 147 ? 4.215 35.469 16.328 1 93.06 147 PRO A CA 1
ATOM 1113 C C . PRO A 1 147 ? 5.559 36.125 16.641 1 93.06 147 PRO A C 1
ATOM 1115 O O . PRO A 1 147 ? 6.422 35.5 17.266 1 93.06 147 PRO A O 1
ATOM 1118 N N . ASP A 1 148 ? 5.68 37.312 16.109 1 88.88 148 ASP A N 1
ATOM 1119 C CA . ASP A 1 148 ? 6.918 38.031 16.375 1 88.88 148 ASP A CA 1
ATOM 1120 C C . ASP A 1 148 ? 7.219 38.094 17.859 1 88.88 148 ASP A C 1
ATOM 1122 O O . ASP A 1 148 ? 6.348 38.438 18.672 1 88.88 148 ASP A O 1
ATOM 1126 N N . GLY A 1 149 ? 8.352 37.719 18.25 1 86.19 149 GLY A N 1
ATOM 1127 C CA . GLY A 1 149 ? 8.797 37.812 19.625 1 86.19 149 GLY A CA 1
ATOM 1128 C C . GLY A 1 149 ? 8.484 36.594 20.469 1 86.19 149 GLY A C 1
ATOM 1129 O O . GLY A 1 149 ? 8.977 36.469 21.578 1 86.19 149 GLY A O 1
ATOM 1130 N N . SER A 1 150 ? 7.672 35.75 19.969 1 90.94 150 SER A N 1
ATOM 1131 C CA . SER A 1 150 ? 7.344 34.531 20.719 1 90.94 150 SER A CA 1
ATOM 1132 C C . SER A 1 150 ? 8.531 33.594 20.781 1 90.94 150 SER A C 1
ATOM 1134 O O . SER A 1 150 ? 9.273 33.438 19.812 1 90.94 150 SER A O 1
ATOM 1136 N N . ARG A 1 151 ? 8.758 33 21.969 1 89.94 151 ARG A N 1
ATOM 1137 C CA . ARG A 1 151 ? 9.789 31.984 22.125 1 89.94 151 ARG A CA 1
ATOM 1138 C C . ARG A 1 151 ? 9.195 30.578 22.031 1 89.94 151 ARG A C 1
ATOM 1140 O O . ARG A 1 151 ? 9.883 29.594 22.297 1 89.94 151 ARG A O 1
ATOM 1147 N N . GLY A 1 152 ? 7.957 30.516 21.609 1 92.88 152 GLY A N 1
ATOM 1148 C CA . GLY A 1 152 ? 7.262 29.234 21.531 1 92.88 152 GLY A CA 1
ATOM 1149 C C . GLY A 1 152 ? 6.414 28.938 22.75 1 92.88 152 GLY A C 1
ATOM 1150 O O . GLY A 1 152 ? 6.926 28.875 23.875 1 92.88 152 GLY A O 1
ATOM 1151 N N . ALA A 1 153 ? 5.137 28.906 22.609 1 94.25 153 ALA A N 1
ATOM 1152 C CA . ALA A 1 153 ? 4.184 28.531 23.641 1 94.25 153 ALA A CA 1
ATOM 1153 C C . ALA A 1 153 ? 3.105 27.609 23.094 1 94.25 153 ALA A C 1
ATOM 1155 O O . ALA A 1 153 ? 2.979 27.453 21.875 1 94.25 153 ALA A O 1
ATOM 1156 N N . LYS A 1 154 ? 2.428 26.984 23.953 1 96.06 154 LYS A N 1
ATOM 1157 C CA . LYS A 1 154 ? 1.369 26.047 23.594 1 96.06 154 LYS A CA 1
ATOM 1158 C C . LYS A 1 154 ? 0.369 26.703 22.641 1 96.06 154 LYS A C 1
ATOM 1160 O O . LYS A 1 154 ? -0.102 26.062 21.688 1 96.06 154 LYS A O 1
ATOM 1165 N N . GLU A 1 155 ? 0.065 27.938 22.844 1 95.5 155 GLU A N 1
ATOM 1166 C CA . GLU 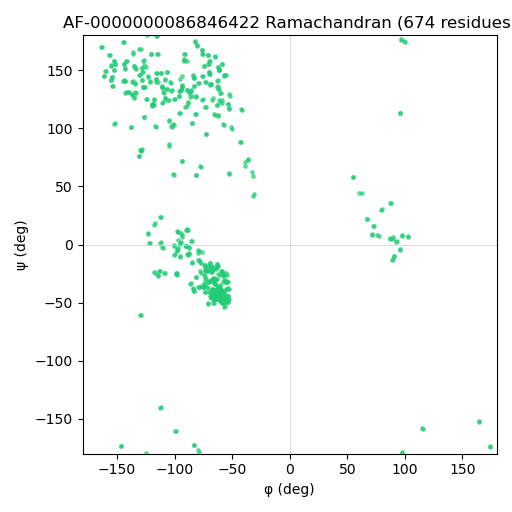A 1 155 ? -0.912 28.688 22.047 1 95.5 155 GLU A CA 1
ATOM 1167 C C . GLU A 1 155 ? -0.429 28.891 20.625 1 95.5 155 GLU A C 1
ATOM 1169 O O . GLU A 1 155 ? -1.234 29.109 19.719 1 95.5 155 GLU A O 1
ATOM 1174 N N . ASP A 1 156 ? 0.858 28.797 20.406 1 95.69 156 ASP A N 1
ATOM 1175 C CA . ASP A 1 156 ? 1.442 29.031 19.094 1 95.69 156 ASP A CA 1
ATOM 1176 C C . ASP A 1 156 ? 1.163 27.875 18.141 1 95.69 156 ASP A C 1
ATOM 1178 O O . ASP A 1 156 ? 1.297 28.016 16.922 1 95.69 156 ASP A O 1
ATOM 1182 N N . ILE A 1 157 ? 0.781 26.734 18.672 1 97.12 157 ILE A N 1
ATOM 1183 C CA . ILE A 1 157 ? 0.578 25.578 17.812 1 97.12 157 ILE A CA 1
ATOM 1184 C C . ILE A 1 157 ? -0.88 25.125 17.891 1 97.12 157 ILE A C 1
ATOM 1186 O O . ILE A 1 157 ? -1.384 24.484 16.953 1 97.12 157 ILE A O 1
ATOM 1190 N N . LEU A 1 158 ? -1.552 25.453 18.984 1 97.81 158 LEU A N 1
ATOM 1191 C CA . LEU A 1 158 ? -2.969 25.141 19.109 1 97.81 158 LEU A CA 1
ATOM 1192 C C . LEU A 1 158 ? -3.824 26.109 18.312 1 97.81 158 LEU A C 1
ATOM 1194 O O . LEU A 1 158 ? -4.582 26.891 18.891 1 97.81 158 LEU A O 1
ATOM 1198 N N . LYS A 1 159 ? -3.736 26.094 17.062 1 97.81 159 LYS A N 1
ATOM 1199 C CA . LYS A 1 159 ? -4.414 26.969 16.094 1 97.81 159 LYS A CA 1
ATOM 1200 C C . LYS A 1 159 ? -5.121 26.156 15.023 1 97.81 159 LYS A C 1
ATOM 1202 O O . LYS A 1 159 ? -4.746 25.016 14.75 1 97.81 159 LYS A O 1
ATOM 1207 N N . PRO A 1 160 ? -6.199 26.688 14.438 1 98.19 160 PRO A N 1
ATOM 1208 C CA . PRO A 1 160 ? -6.852 26 13.328 1 98.19 160 PRO A CA 1
ATOM 1209 C C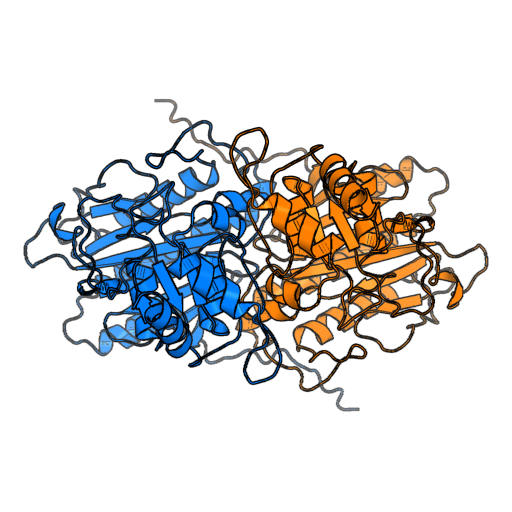 . PRO A 1 160 ? -5.961 25.891 12.094 1 98.19 160 PRO A C 1
ATOM 1211 O O . PRO A 1 160 ? -4.953 26.609 11.992 1 98.19 160 PRO A O 1
ATOM 1214 N N . GLY A 1 161 ? -6.32 24.984 11.203 1 98.5 161 GLY A N 1
ATOM 1215 C CA . GLY A 1 161 ? -5.535 24.734 10.008 1 98.5 161 GLY A CA 1
ATOM 1216 C C . GLY A 1 161 ? -5.383 25.969 9.125 1 98.5 161 GLY A C 1
ATOM 1217 O O . GLY A 1 161 ? -4.453 26.047 8.312 1 98.5 161 GLY A O 1
ATOM 1218 N N . THR A 1 162 ? -6.293 26.938 9.234 1 98.56 162 THR A N 1
ATOM 1219 C CA . THR A 1 162 ? -6.23 28.156 8.43 1 98.56 162 THR A CA 1
ATOM 1220 C C . THR A 1 162 ? -4.965 28.938 8.75 1 98.56 162 THR A C 1
ATOM 1222 O O . THR A 1 162 ? -4.574 29.828 7.988 1 98.56 162 THR A O 1
ATOM 1225 N N . GLU A 1 163 ? -4.32 28.656 9.852 1 98.06 163 GLU A N 1
ATOM 1226 C CA . GLU A 1 163 ? -3.143 29.406 10.273 1 98.06 163 GLU A CA 1
ATOM 1227 C C . GLU A 1 163 ? -1.856 28.688 9.859 1 98.06 163 GLU A C 1
ATOM 1229 O O . GLU A 1 163 ? -0.76 29.219 10.062 1 98.06 163 GLU A O 1
ATOM 1234 N N . LEU A 1 164 ? -1.967 27.531 9.273 1 98.5 164 LEU A N 1
ATOM 1235 C CA . LEU A 1 164 ? -0.778 26.828 8.812 1 98.5 164 LEU A CA 1
ATOM 1236 C C . LEU A 1 164 ? -0.056 27.625 7.73 1 98.5 164 LEU A C 1
ATOM 1238 O O . LEU A 1 164 ? -0.697 28.219 6.863 1 98.5 164 LEU A O 1
ATOM 1242 N N . VAL A 1 165 ? 1.257 27.641 7.746 1 97.75 165 VAL A N 1
ATOM 1243 C CA . VAL A 1 165 ? 2.023 28.281 6.688 1 97.75 165 VAL A CA 1
ATOM 1244 C C . VAL A 1 165 ? 2.494 27.25 5.672 1 97.75 165 VAL A C 1
ATOM 1246 O O . VAL A 1 165 ? 2.787 27.578 4.523 1 97.75 165 VAL A O 1
ATOM 1249 N N . ALA A 1 166 ? 2.641 25.969 6.113 1 98.38 166 ALA A N 1
ATOM 1250 C CA . ALA A 1 166 ? 3.01 24.859 5.242 1 98.38 166 ALA A CA 1
ATOM 1251 C C . ALA A 1 166 ? 2.525 23.531 5.809 1 98.38 166 ALA A C 1
ATOM 1253 O O . ALA A 1 166 ? 2.297 23.406 7.016 1 98.38 166 ALA A O 1
ATOM 1254 N N . ALA A 1 167 ? 2.316 22.578 5 1 98.81 167 ALA A N 1
ATOM 1255 C CA . ALA A 1 167 ? 1.926 21.219 5.379 1 98.81 167 ALA A CA 1
ATOM 1256 C C . ALA A 1 167 ? 2.307 20.219 4.293 1 98.81 167 ALA A C 1
ATOM 1258 O O . ALA A 1 167 ? 2.59 20.609 3.156 1 98.81 167 ALA A O 1
ATOM 1259 N N . GLY A 1 168 ? 2.309 18.984 4.691 1 98.81 168 GLY A N 1
ATOM 1260 C CA . GLY A 1 168 ? 2.586 17.922 3.732 1 98.81 168 GLY A CA 1
ATOM 1261 C C . GLY A 1 168 ? 2.705 16.562 4.371 1 98.81 168 GLY A C 1
ATOM 1262 O O . GLY A 1 168 ? 2.365 16.391 5.543 1 98.81 168 GLY A O 1
ATOM 1263 N N . PHE A 1 169 ? 3.07 15.664 3.535 1 98.88 169 PHE A N 1
ATOM 1264 C CA . PHE A 1 169 ? 3.34 14.305 3.994 1 98.88 169 PHE A CA 1
ATOM 1265 C C . PHE A 1 169 ? 4.352 13.617 3.086 1 98.88 169 PHE A C 1
ATOM 1267 O O . PHE A 1 169 ? 4.57 14.047 1.952 1 98.88 169 PHE A O 1
ATOM 1274 N N . THR A 1 170 ? 4.973 12.641 3.619 1 98.44 170 THR A N 1
ATOM 1275 C CA . THR A 1 170 ? 5.824 11.734 2.859 1 98.44 170 THR A CA 1
ATOM 1276 C C . THR A 1 170 ? 5.281 10.305 2.918 1 98.44 170 THR A C 1
ATOM 1278 O O . THR A 1 170 ? 5 9.789 4 1 98.44 170 THR A O 1
ATOM 1281 N N . MET A 1 171 ? 5.066 9.758 1.802 1 97.25 171 MET A N 1
ATOM 1282 C CA . MET A 1 171 ? 4.676 8.352 1.729 1 97.25 171 MET A CA 1
ATOM 1283 C C . MET A 1 171 ? 5.891 7.461 1.481 1 97.25 171 MET A C 1
ATOM 1285 O O . MET A 1 171 ? 6.715 7.754 0.615 1 97.25 171 MET A O 1
ATOM 1289 N N . TYR A 1 172 ? 6.008 6.414 2.24 1 95.19 172 TYR A N 1
ATOM 1290 C CA . TYR A 1 172 ? 7.086 5.445 2.088 1 95.19 172 TYR A CA 1
ATOM 1291 C C . TYR A 1 172 ? 6.582 4.164 1.439 1 95.19 172 TYR A C 1
ATOM 1293 O O . TYR A 1 172 ? 6.203 3.217 2.135 1 95.19 172 TYR A O 1
ATOM 1301 N N . GLY A 1 173 ? 6.531 4.133 0.147 1 91.38 173 GLY A N 1
ATOM 1302 C CA . GLY A 1 173 ? 6.18 2.969 -0.653 1 91.38 173 GLY A CA 1
ATOM 1303 C C . GLY A 1 173 ? 7.348 2.42 -1.451 1 91.38 173 GLY A C 1
ATOM 1304 O O . GLY A 1 173 ? 8.461 2.311 -0.935 1 91.38 173 GLY A O 1
ATOM 1305 N N . ALA A 1 174 ? 7.02 2.014 -2.723 1 86.56 174 ALA A N 1
ATOM 1306 C CA . ALA A 1 174 ? 8.117 1.564 -3.57 1 86.56 174 ALA A CA 1
ATOM 1307 C C . ALA A 1 174 ? 9.203 2.633 -3.672 1 86.56 174 ALA A C 1
ATOM 1309 O O . ALA A 1 174 ? 10.398 2.314 -3.713 1 86.56 174 ALA A O 1
ATOM 1310 N N . SER A 1 175 ? 8.664 3.795 -3.738 1 89.88 175 SER A N 1
ATOM 1311 C CA . SER A 1 175 ? 9.516 4.969 -3.582 1 89.88 175 SER A CA 1
ATOM 1312 C C . SER A 1 175 ? 8.977 5.906 -2.506 1 89.88 175 SER A C 1
ATOM 1314 O O . SER A 1 175 ? 7.824 5.777 -2.09 1 89.88 175 SER A O 1
ATOM 1316 N N . ALA A 1 176 ? 9.867 6.719 -1.992 1 94.94 176 ALA A N 1
ATOM 1317 C CA . ALA A 1 176 ? 9.398 7.742 -1.062 1 94.94 176 ALA A CA 1
ATOM 1318 C C . ALA A 1 176 ? 8.906 8.984 -1.812 1 94.94 176 ALA A C 1
ATOM 1320 O O . ALA A 1 176 ? 9.617 9.516 -2.668 1 94.94 176 ALA A O 1
ATOM 1321 N N . GLN A 1 177 ? 7.742 9.398 -1.52 1 96.62 177 GLN A N 1
ATOM 1322 C CA . GLN A 1 177 ? 7.117 10.555 -2.164 1 96.62 177 GLN A CA 1
ATOM 1323 C C . GLN A 1 177 ? 6.781 11.641 -1.147 1 96.62 177 GLN A C 1
ATOM 1325 O O . GLN A 1 177 ? 6.008 11.406 -0.215 1 96.62 177 GLN A O 1
ATOM 1330 N N . LEU A 1 178 ? 7.355 12.789 -1.373 1 98.38 178 LEU A N 1
ATOM 1331 C CA . LEU A 1 178 ? 7.043 13.945 -0.542 1 98.38 178 LEU A CA 1
ATOM 1332 C C . LEU A 1 178 ? 6.039 14.859 -1.235 1 98.38 178 LEU A C 1
ATOM 1334 O O . LEU A 1 178 ? 6.238 15.242 -2.389 1 98.38 178 LEU A O 1
ATOM 1338 N N . VAL A 1 179 ? 4.973 15.141 -0.59 1 98.75 179 VAL A N 1
ATOM 1339 C CA . VAL A 1 179 ? 4.004 16.141 -1.013 1 98.75 179 VAL A CA 1
ATOM 1340 C C . VAL A 1 179 ? 4.09 17.359 -0.094 1 98.75 179 VAL A C 1
ATOM 1342 O O . VAL A 1 179 ? 4.062 17.219 1.131 1 98.75 179 VAL A O 1
ATOM 1345 N N . LEU A 1 180 ? 4.266 18.484 -0.675 1 98.62 180 LEU A N 1
ATOM 1346 C CA . LEU A 1 180 ? 4.469 19.719 0.077 1 98.62 180 LEU A CA 1
ATOM 1347 C C . LEU A 1 180 ? 3.609 20.844 -0.486 1 98.62 180 LEU A C 1
ATOM 1349 O O . LEU A 1 180 ? 3.492 20.984 -1.704 1 98.62 180 LEU A O 1
ATOM 1353 N N . THR A 1 181 ? 3.018 21.625 0.399 1 98.56 181 THR A N 1
ATOM 1354 C CA . THR A 1 181 ? 2.303 22.828 -0.005 1 98.56 181 THR A CA 1
ATOM 1355 C C . THR A 1 181 ? 2.486 23.938 1.026 1 98.56 181 THR A C 1
ATOM 1357 O O . THR A 1 181 ? 2.891 23.688 2.16 1 98.56 181 THR A O 1
ATOM 1360 N N . MET A 1 182 ? 2.348 25.141 0.6 1 96.81 182 MET A N 1
ATOM 1361 C CA . MET A 1 182 ? 2.328 26.328 1.449 1 96.81 182 MET A CA 1
ATOM 1362 C C . MET A 1 182 ? 0.965 27.016 1.401 1 96.81 182 MET A C 1
ATOM 1364 O O . MET A 1 182 ? 0.125 26.672 0.565 1 96.81 182 MET A O 1
ATOM 1368 N N . LYS A 1 183 ? 0.77 27.859 2.363 1 96.5 183 LYS A N 1
ATOM 1369 C CA . LYS A 1 183 ? -0.514 28.547 2.457 1 96.5 183 LYS A CA 1
ATOM 1370 C C . LYS A 1 183 ? -0.866 29.234 1.14 1 96.5 183 LYS A C 1
ATOM 1372 O O . LYS A 1 183 ? -0.123 30.094 0.667 1 96.5 183 LYS A O 1
ATOM 1377 N N . GLY A 1 184 ? -1.987 28.75 0.564 1 94.94 184 GLY A N 1
ATOM 1378 C CA . GLY A 1 184 ? -2.516 29.375 -0.638 1 94.94 184 GLY A CA 1
ATOM 1379 C C . GLY A 1 184 ? -1.683 29.094 -1.873 1 94.94 184 GLY A C 1
ATOM 1380 O O . GLY A 1 184 ? -1.791 29.797 -2.877 1 94.94 184 GLY A O 1
ATOM 1381 N N . LYS A 1 185 ? -0.842 28.156 -1.863 1 96.12 185 LYS A N 1
ATOM 1382 C CA . LYS A 1 185 ? 0.047 27.875 -2.986 1 96.12 185 LYS A CA 1
ATOM 1383 C C . LYS A 1 185 ? -0.245 26.5 -3.582 1 96.12 185 LYS A C 1
ATOM 1385 O O . LYS A 1 185 ? -1.174 25.812 -3.15 1 96.12 185 LYS A O 1
ATOM 1390 N N . SER A 1 186 ? 0.522 26.172 -4.629 1 97.62 186 SER A N 1
ATOM 1391 C CA . SER A 1 186 ? 0.344 24.906 -5.328 1 97.62 186 SER A CA 1
ATOM 1392 C C . SER A 1 186 ? 0.798 23.734 -4.469 1 97.62 186 SER A C 1
ATOM 1394 O O . SER A 1 186 ? 1.507 23.922 -3.477 1 97.62 186 SER A O 1
ATOM 1396 N N . VAL A 1 187 ? 0.306 22.625 -4.77 1 98.69 187 VAL A N 1
ATOM 1397 C CA . VAL A 1 187 ? 0.747 21.359 -4.176 1 98.69 187 VAL A CA 1
ATOM 1398 C C . VAL A 1 187 ? 1.77 20.688 -5.09 1 98.69 187 VAL A C 1
ATOM 1400 O O . VAL A 1 187 ? 1.513 20.484 -6.281 1 98.69 187 VAL A O 1
ATOM 1403 N N . ASN A 1 188 ? 2.914 20.328 -4.527 1 98.25 188 ASN A N 1
ATOM 1404 C CA . ASN A 1 188 ? 3.992 19.781 -5.34 1 98.25 188 ASN A CA 1
ATOM 1405 C C . ASN A 1 188 ? 4.484 18.438 -4.785 1 98.25 188 ASN A C 1
ATOM 1407 O O . ASN A 1 188 ? 4.598 18.281 -3.568 1 98.25 188 ASN A O 1
ATOM 1411 N N . GLY A 1 189 ? 4.672 17.484 -5.699 1 97.38 189 GLY A N 1
ATOM 1412 C CA . GLY A 1 189 ? 5.168 16.156 -5.344 1 97.38 189 GLY A CA 1
ATOM 1413 C C . GLY A 1 189 ? 6.609 15.93 -5.754 1 97.38 189 GLY A C 1
ATOM 1414 O O . GLY A 1 189 ? 7.012 16.297 -6.859 1 97.38 189 GLY A O 1
ATOM 1415 N N . PHE A 1 190 ? 7.352 15.398 -4.832 1 97.25 190 PHE A N 1
ATOM 1416 C CA . PHE A 1 190 ? 8.758 15.078 -5.047 1 97.25 190 PHE A CA 1
ATOM 1417 C C . PHE A 1 190 ? 9.016 13.594 -4.812 1 97.25 190 PHE A C 1
ATOM 1419 O O . PHE A 1 190 ? 8.461 13 -3.885 1 97.25 190 PHE A O 1
ATOM 1426 N N . THR A 1 191 ? 9.828 12.984 -5.625 1 95.75 191 THR A N 1
ATOM 1427 C CA . THR A 1 191 ? 10.227 11.586 -5.473 1 95.75 191 THR A CA 1
ATOM 1428 C C . THR A 1 191 ? 11.688 11.484 -5.047 1 95.75 191 THR A C 1
ATOM 1430 O O . THR A 1 191 ? 12.547 12.164 -5.609 1 95.75 191 THR A O 1
ATOM 1433 N N . LEU A 1 192 ? 11.914 10.695 -4.008 1 95.94 192 LEU A N 1
ATOM 1434 C CA . LEU A 1 192 ? 13.281 10.508 -3.52 1 95.94 192 LEU A CA 1
ATOM 1435 C C . LEU A 1 192 ? 14.086 9.641 -4.477 1 95.94 192 LEU A C 1
ATOM 1437 O O . LEU A 1 192 ? 13.688 8.508 -4.777 1 95.94 192 LEU A O 1
ATOM 1441 N N . ASP A 1 193 ? 15.102 10.18 -5.012 1 92.69 193 ASP A N 1
ATOM 1442 C CA . ASP A 1 193 ? 16.109 9.398 -5.723 1 92.69 193 ASP A CA 1
ATOM 1443 C C . ASP A 1 193 ? 17.141 8.836 -4.762 1 92.69 193 ASP A C 1
ATOM 1445 O O . ASP A 1 193 ? 18.047 9.555 -4.32 1 92.69 193 ASP A O 1
ATOM 1449 N N . ASN A 1 194 ? 17.047 7.613 -4.508 1 87.88 194 ASN A N 1
ATOM 1450 C CA . ASN A 1 194 ? 17.922 7 -3.508 1 87.88 194 ASN A CA 1
ATOM 1451 C C . ASN A 1 194 ? 19.375 7 -3.951 1 87.88 194 ASN A C 1
ATOM 1453 O O . ASN A 1 194 ? 20.281 6.984 -3.117 1 87.88 194 ASN A O 1
ATOM 1457 N N . GLY A 1 195 ? 19.609 6.961 -5.199 1 85.75 195 GLY A N 1
ATOM 1458 C CA . GLY A 1 195 ? 20.984 6.988 -5.703 1 85.75 195 GLY A CA 1
ATOM 1459 C C . GLY A 1 195 ? 21.688 8.305 -5.445 1 85.75 195 GLY A C 1
ATOM 1460 O O . GLY A 1 195 ? 22.844 8.328 -5.035 1 85.75 195 GLY A O 1
ATOM 1461 N N . ILE A 1 196 ? 20.938 9.375 -5.598 1 87.44 196 ILE A N 1
ATOM 1462 C CA . ILE A 1 196 ? 21.516 10.703 -5.453 1 87.44 196 ILE A CA 1
ATOM 1463 C C . ILE A 1 196 ? 21.234 11.242 -4.055 1 87.44 196 ILE A C 1
ATOM 1465 O O . ILE A 1 196 ? 21.938 12.125 -3.562 1 87.44 196 ILE A O 1
ATOM 1469 N N . GLY A 1 197 ? 20.141 10.703 -3.465 1 91.19 197 GLY A N 1
ATOM 1470 C CA . GLY A 1 197 ? 19.766 11.141 -2.127 1 91.19 197 GLY A CA 1
ATOM 1471 C C . GLY A 1 197 ? 19.031 12.461 -2.115 1 91.19 197 GLY A C 1
ATOM 1472 O O . GLY A 1 197 ? 19.172 13.258 -1.182 1 91.19 197 GLY A O 1
ATOM 1473 N N . GLU A 1 198 ? 18.297 12.719 -3.227 1 94.38 198 GLU A N 1
ATOM 1474 C CA . GLU A 1 198 ? 17.562 13.977 -3.338 1 94.38 198 GLU A CA 1
ATOM 1475 C C . GLU A 1 198 ? 16.109 13.742 -3.689 1 94.38 198 GLU A C 1
ATOM 1477 O O . GLU A 1 198 ? 15.781 12.844 -4.477 1 94.38 198 GLU A O 1
ATOM 1482 N N . PHE A 1 199 ? 15.305 14.555 -3.072 1 97.06 199 PHE A N 1
ATOM 1483 C CA . PHE A 1 199 ? 13.93 14.633 -3.559 1 97.06 199 PHE A CA 1
ATOM 1484 C C . PHE A 1 199 ? 13.859 15.438 -4.852 1 97.06 199 PHE A C 1
ATOM 1486 O O . PHE A 1 199 ? 14.289 16.594 -4.898 1 97.06 199 PHE A O 1
ATOM 1493 N N . ILE A 1 200 ? 13.297 14.828 -5.883 1 95.44 200 ILE A N 1
ATOM 1494 C CA . ILE A 1 200 ? 13.195 15.445 -7.207 1 95.44 200 ILE A CA 1
ATOM 1495 C C . ILE A 1 200 ? 11.734 15.773 -7.512 1 95.44 200 ILE A C 1
ATOM 1497 O O . ILE A 1 200 ? 10.844 14.953 -7.281 1 95.44 200 ILE A O 1
ATOM 1501 N N . LEU A 1 201 ? 11.531 17 -8.047 1 95.81 201 LEU A N 1
ATOM 1502 C CA . LEU A 1 201 ? 10.18 17.391 -8.422 1 95.81 201 LEU A CA 1
ATOM 1503 C C . LEU A 1 201 ? 9.672 16.516 -9.57 1 95.81 201 LEU A C 1
ATOM 1505 O O . LEU A 1 201 ? 10.172 16.609 -10.695 1 95.81 201 LEU A O 1
ATOM 1509 N N . THR A 1 202 ? 8.719 15.719 -9.305 1 93.94 202 THR A N 1
ATOM 1510 C CA . THR A 1 202 ? 8.188 14.812 -10.32 1 93.94 202 THR A CA 1
ATOM 1511 C C . THR A 1 202 ? 6.738 15.172 -10.656 1 93.94 202 THR A C 1
ATOM 1513 O O . THR A 1 202 ? 6.266 14.891 -11.758 1 93.94 202 THR A O 1
ATOM 1516 N N . HIS A 1 203 ? 6.023 15.789 -9.688 1 94.44 203 HIS A N 1
ATOM 1517 C CA . HIS A 1 203 ? 4.629 16.172 -9.867 1 94.44 203 HIS A CA 1
ATOM 1518 C C . HIS A 1 203 ? 4.395 17.625 -9.484 1 94.44 203 HIS A C 1
ATOM 1520 O O . HIS A 1 203 ? 3.887 17.906 -8.398 1 94.44 203 HIS A O 1
ATOM 1526 N N . PRO A 1 204 ? 4.715 18.5 -10.383 1 95.44 204 PRO A N 1
ATOM 1527 C CA . PRO A 1 204 ? 4.434 19.906 -10.078 1 95.44 204 PRO A CA 1
ATOM 1528 C C . PRO A 1 204 ? 2.943 20.25 -10.148 1 95.44 204 PRO A C 1
ATOM 1530 O O . PRO A 1 204 ? 2.225 19.703 -10.992 1 95.44 204 PRO A O 1
ATOM 1533 N N . ASP A 1 205 ? 2.469 21.016 -9.273 1 97.44 205 ASP A N 1
ATOM 1534 C CA . ASP A 1 205 ? 1.114 21.562 -9.266 1 97.44 205 ASP A CA 1
ATOM 1535 C C . ASP A 1 205 ? 0.075 20.438 -9.352 1 97.44 205 ASP A C 1
ATOM 1537 O O . ASP A 1 205 ? -0.765 20.438 -10.25 1 97.44 205 ASP A O 1
ATOM 1541 N N . MET A 1 206 ? 0.168 19.625 -8.43 1 97.62 206 MET A N 1
ATOM 1542 C CA . MET A 1 206 ? -0.796 18.531 -8.352 1 97.62 206 MET A CA 1
ATOM 1543 C C . MET A 1 206 ? -2.213 19.062 -8.18 1 97.62 206 MET A C 1
ATOM 1545 O O . MET A 1 206 ? -2.457 19.922 -7.328 1 97.62 206 MET A O 1
ATOM 1549 N N . ARG A 1 207 ? -3.113 18.531 -8.945 1 98.31 207 ARG A N 1
ATOM 1550 C CA . ARG A 1 207 ? -4.523 18.906 -8.898 1 98.31 207 ARG A CA 1
ATOM 1551 C C . ARG A 1 207 ? -5.418 17.672 -8.805 1 98.31 207 ARG A C 1
ATOM 1553 O O . ARG A 1 207 ? -5.145 16.656 -9.453 1 98.31 207 ARG A O 1
ATOM 1560 N N . LEU A 1 208 ? -6.488 17.828 -8.117 1 97.94 208 LEU A N 1
ATOM 1561 C CA . LEU A 1 208 ? -7.48 16.766 -8.016 1 97.94 208 LEU A CA 1
ATOM 1562 C C . LEU A 1 208 ? -8.5 16.875 -9.148 1 97.94 208 LEU A C 1
ATOM 1564 O O . LEU A 1 208 ? -9.008 17.969 -9.43 1 97.94 208 LEU A O 1
ATOM 1568 N N . PRO A 1 209 ? -8.781 15.711 -9.805 1 97.38 209 PRO A N 1
ATOM 1569 C CA . PRO A 1 209 ? -10 15.734 -10.617 1 97.38 209 PRO A CA 1
ATOM 1570 C C . PRO A 1 209 ? -11.25 16.047 -9.797 1 97.38 209 PRO A C 1
ATOM 1572 O O . PRO A 1 209 ? -11.305 15.758 -8.602 1 97.38 209 PRO A O 1
ATOM 1575 N N . ALA A 1 210 ? -12.25 16.562 -10.453 1 97.81 210 ALA A N 1
ATOM 1576 C CA . ALA A 1 210 ? -13.461 16.984 -9.758 1 97.81 210 ALA A CA 1
ATOM 1577 C C . ALA A 1 210 ? -14.18 15.805 -9.125 1 97.81 210 ALA A C 1
ATOM 1579 O O . ALA A 1 210 ? -14.828 15.945 -8.086 1 97.81 210 ALA A O 1
ATOM 1580 N N . SER A 1 211 ? -14.078 14.68 -9.836 1 97.94 211 SER A N 1
ATOM 1581 C CA . SER A 1 211 ? -14.734 13.469 -9.344 1 97.94 211 SER A CA 1
ATOM 1582 C C . SER A 1 211 ? -14.016 12.219 -9.844 1 97.94 211 SER A C 1
ATOM 1584 O O . SER A 1 211 ? -13.352 12.242 -10.875 1 97.94 211 SER A O 1
ATOM 1586 N N . ARG A 1 212 ? -14.062 11.219 -9.125 1 97.94 212 ARG A N 1
ATOM 1587 C CA . ARG A 1 212 ? -13.633 9.867 -9.461 1 97.94 212 ARG A CA 1
ATOM 1588 C C . ARG A 1 212 ? -14.375 8.828 -8.641 1 97.94 212 ARG A C 1
ATOM 1590 O O . ARG A 1 212 ? -14.578 9.008 -7.434 1 97.94 212 ARG A O 1
ATOM 1597 N N . ALA A 1 213 ? -14.812 7.746 -9.273 1 98.25 213 ALA A N 1
ATOM 1598 C CA . ALA A 1 213 ? -15.625 6.73 -8.609 1 98.25 213 ALA A CA 1
ATOM 1599 C C . ALA A 1 213 ? -14.758 5.77 -7.805 1 98.25 213 ALA A C 1
ATOM 1601 O O . ALA A 1 213 ? -14.797 4.555 -8.023 1 98.25 213 ALA A O 1
ATOM 1602 N N . ILE A 1 214 ? -14.031 6.27 -6.859 1 98.25 214 ILE A N 1
ATOM 1603 C CA . ILE A 1 214 ? -13.211 5.516 -5.918 1 98.25 214 ILE A CA 1
ATOM 1604 C C . ILE A 1 214 ? -13.445 6.035 -4.5 1 98.25 214 ILE A C 1
ATOM 1606 O O . ILE A 1 214 ? -13.477 7.246 -4.273 1 98.25 214 ILE A O 1
ATOM 1610 N N . TYR A 1 215 ? -13.703 5.156 -3.562 1 98.75 215 TYR A N 1
ATOM 1611 C CA . TYR A 1 215 ? -13.836 5.59 -2.176 1 98.75 215 TYR A CA 1
ATOM 1612 C C . TYR A 1 215 ? -12.93 4.777 -1.258 1 98.75 215 TYR A C 1
ATOM 1614 O O . TYR A 1 215 ? -12.633 3.613 -1.539 1 98.75 215 TYR A O 1
ATOM 1622 N N . SER A 1 216 ? -12.477 5.383 -0.237 1 98.56 216 SER A N 1
ATOM 1623 C CA . SER A 1 216 ? -11.57 4.797 0.748 1 98.56 216 SER A CA 1
ATOM 1624 C C . SER A 1 216 ? -12.117 4.953 2.162 1 98.56 216 SER A C 1
ATOM 1626 O O . SER A 1 216 ? -12.148 6.062 2.701 1 98.56 216 SER A O 1
ATOM 1628 N N . VAL A 1 217 ? -12.531 3.895 2.764 1 98.75 217 VAL A N 1
ATOM 1629 C CA . VAL A 1 217 ? -13.039 3.902 4.129 1 98.75 217 VAL A CA 1
ATOM 1630 C C . VAL A 1 217 ? -13.008 2.488 4.703 1 98.75 217 VAL A C 1
ATOM 1632 O O . VAL A 1 217 ? -13.109 1.508 3.963 1 98.75 217 VAL A O 1
ATOM 1635 N N . ASN A 1 218 ? -12.742 2.334 5.938 1 98.06 218 ASN A N 1
ATOM 1636 C CA . ASN A 1 218 ? -12.883 1.043 6.602 1 98.06 218 ASN A CA 1
ATOM 1637 C C . ASN A 1 218 ? -14.352 0.677 6.805 1 98.06 218 ASN A C 1
ATOM 1639 O O . ASN A 1 218 ? -14.93 0.958 7.855 1 98.06 218 ASN A O 1
ATOM 1643 N N . GLU A 1 219 ? -14.922 -0.076 5.922 1 98.25 219 GLU A N 1
ATOM 1644 C CA . GLU A 1 219 ? -16.344 -0.401 5.984 1 98.25 219 GLU A CA 1
ATOM 1645 C C . GLU A 1 219 ? -16.641 -1.356 7.137 1 98.25 219 GLU A C 1
ATOM 1647 O O . GLU A 1 219 ? -17.797 -1.514 7.531 1 98.25 219 GLU A O 1
ATOM 1652 N N . GLY A 1 220 ? -15.609 -1.989 7.586 1 97.94 220 GLY A N 1
ATOM 1653 C CA . GLY A 1 220 ? -15.812 -2.818 8.766 1 97.94 220 GLY A CA 1
ATOM 1654 C C . GLY A 1 220 ? -16.422 -2.061 9.93 1 97.94 220 GLY A C 1
ATOM 1655 O O . GLY A 1 220 ? -17.109 -2.646 10.766 1 97.94 220 GLY A O 1
ATOM 1656 N N . ASN A 1 221 ? -16.219 -0.777 9.977 1 97.62 221 ASN A N 1
ATOM 1657 C CA . ASN A 1 221 ? -16.703 0.063 11.062 1 97.62 221 ASN A CA 1
ATOM 1658 C C . ASN A 1 221 ? -18.141 0.507 10.836 1 97.62 221 ASN A C 1
ATOM 1660 O O . ASN A 1 221 ? -18.703 1.265 11.633 1 97.62 221 ASN A O 1
ATOM 1664 N N . SER A 1 222 ? -18.781 0.052 9.75 1 98.06 222 SER A N 1
ATOM 1665 C CA . SER A 1 222 ? -20.141 0.503 9.406 1 98.06 222 SER A CA 1
ATOM 1666 C C . SER A 1 222 ? -21.109 0.209 10.531 1 98.06 222 SER A C 1
ATOM 1668 O O . SER A 1 222 ? -22.125 0.903 10.68 1 98.06 222 SER A O 1
ATOM 1670 N N . LEU A 1 223 ? -20.797 -0.803 11.336 1 97.75 223 LEU A N 1
ATOM 1671 C CA . LEU A 1 223 ? -21.594 -1.127 12.508 1 97.75 223 LEU A CA 1
ATOM 1672 C C . LEU A 1 223 ? -21.766 0.093 13.406 1 97.75 223 LEU A C 1
ATOM 1674 O O . LEU A 1 223 ? -22.797 0.255 14.055 1 97.75 223 LEU A O 1
ATOM 1678 N N . TYR A 1 224 ? -20.766 0.972 13.445 1 98.12 224 TYR A N 1
ATOM 1679 C CA . TYR A 1 224 ? -20.703 2.066 14.406 1 98.12 224 TYR A CA 1
ATOM 1680 C C . TYR A 1 224 ? -21.141 3.379 13.766 1 98.12 224 TYR A C 1
ATOM 1682 O O . TYR A 1 224 ? -21.297 4.391 14.453 1 98.12 224 TYR A O 1
ATOM 1690 N N . TRP A 1 225 ? -21.328 3.4 12.453 1 98.12 225 TRP A N 1
ATOM 1691 C CA . TRP A 1 225 ? -21.578 4.645 11.734 1 98.12 225 TRP A CA 1
ATOM 1692 C C . TRP A 1 225 ? -22.953 5.207 12.078 1 98.12 225 TRP A C 1
ATOM 1694 O O . TRP A 1 225 ? -23.891 4.453 12.375 1 98.12 225 TRP A O 1
ATOM 1704 N N . GLU A 1 226 ? -23.031 6.516 12.086 1 96.62 226 GLU A N 1
ATOM 1705 C CA . GLU A 1 226 ? -24.344 7.16 12.102 1 96.62 226 GLU A CA 1
ATOM 1706 C C . GLU A 1 226 ? -25.062 7 10.758 1 96.62 226 GLU A C 1
ATOM 1708 O O . GLU A 1 226 ? -24.422 6.723 9.742 1 96.62 226 GLU A O 1
ATOM 1713 N N . LYS A 1 227 ? -26.297 7.215 10.734 1 97.44 227 LYS A N 1
ATOM 1714 C CA . LYS A 1 227 ? -27.156 6.926 9.594 1 97.44 227 LYS A CA 1
ATOM 1715 C C . LYS A 1 227 ? -26.688 7.688 8.352 1 97.44 227 LYS A C 1
ATOM 1717 O O . LYS A 1 227 ? -26.594 7.113 7.266 1 97.44 227 LYS A O 1
ATOM 1722 N N . PRO A 1 228 ? -26.406 9.008 8.391 1 98 228 PRO A N 1
ATOM 1723 C CA . PRO A 1 228 ? -26 9.711 7.172 1 98 228 PRO A CA 1
ATOM 1724 C C . PRO A 1 228 ? -24.734 9.125 6.551 1 98 228 PRO A C 1
ATOM 1726 O O . PRO A 1 228 ? -24.625 9.031 5.324 1 98 228 PRO A O 1
ATOM 1729 N N . THR A 1 229 ? -23.781 8.75 7.387 1 98.5 229 THR A N 1
ATOM 1730 C CA . THR A 1 229 ? -22.547 8.141 6.898 1 98.5 229 THR A CA 1
ATOM 1731 C C . THR A 1 229 ? -22.828 6.793 6.238 1 98.5 229 THR A C 1
ATOM 1733 O O . THR A 1 229 ? -22.344 6.516 5.141 1 98.5 229 THR A O 1
ATOM 1736 N N . ALA A 1 230 ? -23.625 5.98 6.922 1 98.31 230 ALA A N 1
ATOM 1737 C CA . ALA A 1 230 ? -23.984 4.664 6.398 1 98.31 230 ALA A CA 1
ATOM 1738 C C . ALA A 1 230 ? -24.734 4.785 5.07 1 98.31 230 ALA A C 1
ATOM 1740 O O . ALA A 1 230 ? -24.453 4.043 4.125 1 98.31 230 ALA A O 1
ATOM 1741 N N . ASP A 1 231 ? -25.656 5.727 5 1 98.56 231 ASP A N 1
ATOM 1742 C CA . ASP A 1 231 ? -26.438 5.934 3.791 1 98.56 231 ASP A CA 1
ATOM 1743 C C . ASP A 1 231 ? -25.562 6.391 2.631 1 98.56 231 ASP A C 1
ATOM 1745 O O . ASP A 1 231 ? -25.75 5.965 1.49 1 98.56 231 ASP A O 1
ATOM 1749 N N . TYR A 1 232 ? -24.672 7.285 2.912 1 98.75 232 TYR A N 1
ATOM 1750 C CA . TYR A 1 232 ? -23.766 7.773 1.882 1 98.75 232 TYR A CA 1
ATOM 1751 C C . TYR A 1 232 ? -22.984 6.629 1.251 1 98.75 232 TYR A C 1
ATOM 1753 O O . TYR A 1 232 ? -23.016 6.441 0.032 1 98.75 232 TYR A O 1
ATOM 1761 N N . PHE A 1 233 ? -22.312 5.812 2.078 1 98.69 233 PHE A N 1
ATOM 1762 C CA . PHE A 1 233 ? -21.469 4.762 1.526 1 98.69 233 PHE A CA 1
ATOM 1763 C C . PHE A 1 233 ? -22.312 3.668 0.883 1 98.69 233 PHE A C 1
ATOM 1765 O O . PHE A 1 233 ? -21.891 3.062 -0.109 1 98.69 233 PHE A O 1
ATOM 1772 N N . ALA A 1 234 ? -23.5 3.398 1.401 1 98.38 234 ALA A N 1
ATOM 1773 C CA . ALA A 1 234 ? -24.406 2.473 0.733 1 98.38 234 ALA A CA 1
ATOM 1774 C C . ALA A 1 234 ? -24.75 2.959 -0.671 1 98.38 234 ALA A C 1
ATOM 1776 O O . ALA A 1 234 ? -24.828 2.164 -1.61 1 98.38 234 ALA A O 1
ATOM 1777 N N . SER A 1 235 ? -24.938 4.258 -0.816 1 98.62 235 SER A N 1
ATOM 1778 C CA . SER A 1 235 ? -25.328 4.844 -2.096 1 98.62 235 SER A CA 1
ATOM 1779 C C . SER A 1 235 ? -24.234 4.664 -3.141 1 98.62 235 SER A C 1
ATOM 1781 O O . SER A 1 235 ? -24.516 4.582 -4.336 1 98.62 235 SER A O 1
ATOM 1783 N N . LEU A 1 236 ? -22.953 4.637 -2.709 1 98.75 236 LEU A N 1
ATOM 1784 C CA . LEU A 1 236 ? -21.828 4.527 -3.625 1 98.75 236 LEU A CA 1
ATOM 1785 C C . LEU A 1 236 ? -21.781 3.143 -4.262 1 98.75 236 LEU A C 1
ATOM 1787 O O . LEU A 1 236 ? -21.125 2.953 -5.297 1 98.75 236 LEU A O 1
ATOM 1791 N N . LYS A 1 237 ? -22.406 2.174 -3.623 1 98.44 237 LYS A N 1
ATOM 1792 C CA . LYS A 1 237 ? -22.312 0.779 -4.047 1 98.44 237 LYS A CA 1
ATOM 1793 C C . LYS A 1 237 ? -23.484 0.396 -4.941 1 98.44 237 LYS A C 1
ATOM 1795 O O . LYS A 1 237 ? -23.609 -0.76 -5.352 1 98.44 237 LYS A O 1
ATOM 1800 N N . LEU A 1 238 ? -24.328 1.369 -5.184 1 98.25 238 LEU A N 1
ATOM 1801 C CA . LEU A 1 238 ? -25.406 1.222 -6.164 1 98.25 238 LEU A CA 1
ATOM 1802 C C . LEU A 1 238 ? -24.938 1.711 -7.539 1 98.25 238 LEU A C 1
ATOM 1804 O O . LEU A 1 238 ? -23.922 2.383 -7.652 1 98.25 238 LEU A O 1
ATOM 1808 N N . ALA A 1 239 ? -25.672 1.342 -8.57 1 97.81 239 ALA A N 1
ATOM 1809 C CA . ALA A 1 239 ? -25.359 1.831 -9.914 1 97.81 239 ALA A CA 1
ATOM 1810 C C . ALA A 1 239 ? -25.438 3.354 -9.977 1 97.81 239 ALA A C 1
ATOM 1812 O O . ALA A 1 239 ? -26.469 3.947 -9.617 1 97.81 239 ALA A O 1
ATOM 1813 N N . GLN A 1 240 ? -24.359 3.947 -10.359 1 97.81 240 GLN A N 1
ATOM 1814 C CA . GLN A 1 240 ? -24.312 5.387 -10.602 1 97.81 240 GLN A CA 1
ATOM 1815 C C . GLN A 1 240 ? -24.906 5.73 -11.961 1 97.81 240 GLN A C 1
ATOM 1817 O O . GLN A 1 240 ? -25.375 4.844 -12.688 1 97.81 240 GLN A O 1
ATOM 1822 N N . PRO A 1 241 ? -24.922 7.02 -12.391 1 95.88 241 PRO A N 1
ATOM 1823 C CA . PRO A 1 241 ? -25.531 7.383 -13.68 1 95.88 241 PRO A CA 1
ATOM 1824 C C . PRO A 1 241 ? -24.906 6.629 -14.852 1 95.88 241 PRO A C 1
ATOM 1826 O O . PRO A 1 241 ? -25.578 6.367 -15.852 1 95.88 241 PRO A O 1
ATOM 1829 N N . ASP A 1 242 ? -23.719 6.215 -14.742 1 96.06 242 ASP A N 1
ATOM 1830 C CA . ASP A 1 242 ? -23.047 5.496 -15.828 1 96.06 242 ASP A CA 1
ATOM 1831 C C . ASP A 1 242 ? -23.281 3.99 -15.703 1 96.06 242 ASP A C 1
ATOM 1833 O O . ASP A 1 242 ? -22.719 3.209 -16.469 1 96.06 242 ASP A O 1
ATOM 1837 N N . GLY A 1 243 ? -23.984 3.592 -14.68 1 96.62 243 GLY A N 1
ATOM 1838 C CA . GLY A 1 243 ? -24.375 2.199 -14.531 1 96.62 243 GLY A CA 1
ATOM 1839 C C . GLY A 1 243 ? -23.438 1.407 -13.641 1 96.62 243 GLY A C 1
ATOM 1840 O O . GLY A 1 243 ? -23.703 0.234 -13.359 1 96.62 243 GLY A O 1
ATOM 1841 N N . LYS A 1 244 ? -22.359 1.981 -13.164 1 97.25 244 LYS A N 1
ATOM 1842 C CA . LYS A 1 244 ? -21.359 1.274 -12.375 1 97.25 244 LYS A CA 1
ATOM 1843 C C . LYS A 1 244 ? -21.281 1.827 -10.953 1 97.25 244 LYS A C 1
ATOM 1845 O O . LYS A 1 244 ? -21.516 3.018 -10.734 1 97.25 244 LYS A O 1
ATOM 1850 N N . PRO A 1 245 ? -20.984 1.021 -9.984 1 98.38 245 PRO A N 1
ATOM 1851 C CA . PRO A 1 245 ? -20.734 1.515 -8.625 1 98.38 245 PRO A CA 1
ATOM 1852 C C . PRO A 1 245 ? -19.328 2.068 -8.445 1 98.38 245 PRO A C 1
ATOM 1854 O O . PRO A 1 245 ? -18.516 2.037 -9.383 1 98.38 245 PRO A O 1
ATOM 1857 N N . TYR A 1 246 ? -19.125 2.674 -7.328 1 98.56 246 TYR A N 1
ATOM 1858 C CA . TYR A 1 246 ? -17.766 3.096 -6.98 1 98.56 246 TYR A CA 1
ATOM 1859 C C . TYR A 1 246 ? -16.891 1.895 -6.664 1 98.56 246 TYR A C 1
ATOM 1861 O O . TYR A 1 246 ? -17.391 0.817 -6.336 1 98.56 246 TYR A O 1
ATOM 1869 N N . SER A 1 247 ? -15.625 2.016 -6.816 1 97.81 247 SER A N 1
ATOM 1870 C CA . SER A 1 247 ? -14.641 1.021 -6.406 1 97.81 247 SER A CA 1
ATOM 1871 C C . SER A 1 247 ? -14.086 1.327 -5.02 1 97.81 247 SER A C 1
ATOM 1873 O O . SER A 1 247 ? -13.727 2.469 -4.727 1 97.81 247 SER A O 1
ATOM 1875 N N . SER A 1 248 ? -14.047 0.325 -4.207 1 98.19 248 SER A N 1
ATOM 1876 C CA . SER A 1 248 ? -13.492 0.482 -2.863 1 98.19 248 SER A CA 1
ATOM 1877 C C . SER A 1 248 ? -11.984 0.265 -2.855 1 98.19 248 SER A C 1
ATOM 1879 O O . SER A 1 248 ? -11.484 -0.673 -3.479 1 98.19 248 SER A O 1
ATOM 1881 N N . ARG A 1 249 ? -11.258 1.135 -2.273 1 97.25 249 ARG A N 1
ATOM 1882 C CA . ARG A 1 249 ? -9.844 1.023 -1.93 1 97.25 249 ARG A CA 1
ATOM 1883 C C . ARG A 1 249 ? -9.586 1.522 -0.512 1 97.25 249 ARG A C 1
ATOM 1885 O O . ARG A 1 249 ? -9.945 2.652 -0.171 1 97.25 249 ARG A O 1
ATOM 1892 N N . TYR A 1 250 ? -8.945 0.694 0.301 1 97.44 250 TYR A N 1
ATOM 1893 C CA . TYR A 1 250 ? -8.633 1.151 1.651 1 97.44 250 TYR A CA 1
ATOM 1894 C C . TYR A 1 250 ? -7.402 0.442 2.199 1 97.44 250 TYR A C 1
ATOM 1896 O O . TYR A 1 250 ? -7.504 -0.654 2.754 1 97.44 250 TYR A O 1
ATOM 1904 N N . ILE A 1 251 ? -6.34 1.093 2.219 1 95.19 251 ILE A N 1
ATOM 1905 C CA . ILE A 1 251 ? -5.047 0.554 2.627 1 95.19 251 ILE A CA 1
ATOM 1906 C C . ILE A 1 251 ? -4.965 0.502 4.152 1 95.19 251 ILE A C 1
ATOM 1908 O O . ILE A 1 251 ? -4.391 -0.431 4.719 1 95.19 251 ILE A O 1
ATOM 1912 N N . GLY A 1 252 ? -5.539 1.501 4.867 1 94.44 252 GLY A N 1
ATOM 1913 C CA . GLY A 1 252 ? -5.457 1.571 6.316 1 94.44 252 GLY A CA 1
ATOM 1914 C C . GLY A 1 252 ? -4.352 2.49 6.809 1 94.44 252 GLY A C 1
ATOM 1915 O O . GLY A 1 252 ? -3.975 2.441 7.98 1 94.44 252 GLY A O 1
ATOM 1916 N N . SER A 1 253 ? -3.736 3.205 5.992 1 94.75 253 SER A N 1
ATOM 1917 C CA . SER A 1 253 ? -2.848 4.34 6.219 1 94.75 253 SER A CA 1
ATOM 1918 C C . SER A 1 253 ? -3.381 5.602 5.547 1 94.75 253 SER A C 1
ATOM 1920 O O . SER A 1 253 ? -3.561 5.633 4.328 1 94.75 253 SER A O 1
ATOM 1922 N N . MET A 1 254 ? -3.639 6.57 6.324 1 97.19 254 MET A N 1
ATOM 1923 C CA . MET A 1 254 ? -4.215 7.785 5.754 1 97.19 254 MET A CA 1
ATOM 1924 C C . MET A 1 254 ? -3.326 8.344 4.648 1 97.19 254 MET A C 1
ATOM 1926 O O . MET A 1 254 ? -3.82 8.75 3.596 1 97.19 254 MET A O 1
ATOM 1930 N N . VAL A 1 255 ? -2.033 8.352 4.883 1 97.81 255 VAL A N 1
ATOM 1931 C CA . VAL A 1 255 ? -1.105 8.93 3.918 1 97.81 255 VAL A CA 1
ATOM 1932 C C . VAL A 1 255 ? -1.213 8.188 2.588 1 97.81 255 VAL A C 1
ATOM 1934 O O . VAL A 1 255 ? -1.308 8.812 1.527 1 97.81 255 VAL A O 1
ATOM 1937 N N . ALA A 1 256 ? -1.2 6.875 2.619 1 96.06 256 ALA A N 1
ATOM 1938 C CA . ALA A 1 256 ? -1.261 6.078 1.397 1 96.06 256 ALA A CA 1
ATOM 1939 C C . ALA A 1 256 ? -2.588 6.281 0.674 1 96.06 256 ALA A C 1
ATOM 1941 O O . ALA A 1 256 ? -2.617 6.457 -0.547 1 96.06 256 ALA A O 1
ATOM 1942 N N . ASP A 1 257 ? -3.674 6.258 1.398 1 97.25 257 ASP A N 1
ATOM 1943 C CA . ASP A 1 257 ? -4.996 6.457 0.815 1 97.25 257 ASP A CA 1
ATOM 1944 C C . ASP A 1 257 ? -5.148 7.871 0.266 1 97.25 257 ASP A C 1
ATOM 1946 O O . ASP A 1 257 ? -5.727 8.07 -0.805 1 97.25 257 ASP A O 1
ATOM 1950 N N . ALA A 1 258 ? -4.637 8.82 1.027 1 97.38 258 ALA A N 1
ATOM 1951 C CA . ALA A 1 258 ? -4.711 10.227 0.616 1 97.38 258 ALA A CA 1
ATOM 1952 C C . ALA A 1 258 ? -3.893 10.469 -0.65 1 97.38 258 ALA A C 1
ATOM 1954 O O . ALA A 1 258 ? -4.328 11.188 -1.549 1 97.38 258 ALA A O 1
ATOM 1955 N N . TYR A 1 259 ? -2.721 9.914 -0.707 1 97.12 259 TYR A N 1
ATOM 1956 C CA . TYR A 1 259 ? -1.881 10.125 -1.882 1 97.12 259 TYR A CA 1
ATOM 1957 C C . TYR A 1 259 ? -2.541 9.555 -3.131 1 97.12 259 TYR A C 1
ATOM 1959 O O . TYR A 1 259 ? -2.523 10.18 -4.191 1 97.12 259 TYR A O 1
ATOM 1967 N N . ARG A 1 260 ? -3.088 8.32 -3.037 1 96 260 ARG A N 1
ATOM 1968 C CA . ARG A 1 260 ? -3.83 7.746 -4.156 1 96 260 ARG A CA 1
ATOM 1969 C C . ARG A 1 260 ? -4.965 8.672 -4.59 1 96 260 ARG A C 1
ATOM 1971 O O . ARG A 1 260 ? -5.172 8.883 -5.785 1 96 260 ARG A O 1
ATOM 1978 N N . THR A 1 261 ? -5.715 9.18 -3.615 1 97.94 261 THR A N 1
ATOM 1979 C CA . THR A 1 261 ? -6.832 10.07 -3.906 1 97.94 261 THR A CA 1
ATOM 1980 C C . THR A 1 261 ? -6.344 11.352 -4.582 1 97.94 261 THR A C 1
ATOM 1982 O O . THR A 1 261 ? -6.992 11.859 -5.496 1 97.94 261 THR A O 1
ATOM 1985 N N . LEU A 1 262 ? -5.23 11.836 -4.059 1 97.62 262 LEU A N 1
ATOM 1986 C CA . LEU A 1 262 ? -4.648 13.047 -4.625 1 97.62 262 LEU A CA 1
ATOM 1987 C C . LEU A 1 262 ? -4.285 12.844 -6.09 1 97.62 262 LEU A C 1
ATOM 1989 O O . LEU A 1 262 ? -4.438 13.758 -6.906 1 97.62 262 LEU A O 1
ATOM 1993 N N . LEU A 1 263 ? -3.854 11.68 -6.445 1 95.81 263 LEU A N 1
ATOM 1994 C CA . LEU A 1 263 ? -3.387 11.391 -7.797 1 95.81 263 LEU A CA 1
ATOM 1995 C C . LEU A 1 263 ? -4.559 11.062 -8.719 1 95.81 263 LEU A C 1
ATOM 1997 O O . LEU A 1 263 ? -4.59 11.492 -9.867 1 95.81 263 LEU A O 1
ATOM 2001 N N . TYR A 1 264 ? -5.543 10.289 -8.18 1 95.38 264 TYR A N 1
ATOM 2002 C CA . TYR A 1 264 ? -6.547 9.719 -9.07 1 95.38 264 TYR A CA 1
ATOM 2003 C C . TYR A 1 264 ? -7.895 10.406 -8.898 1 95.38 264 TYR A C 1
ATOM 2005 O O . TYR A 1 264 ? -8.742 10.367 -9.789 1 95.38 264 TYR A O 1
ATOM 2013 N N . GLY A 1 265 ? -8.086 10.969 -7.746 1 97.81 265 GLY A N 1
ATOM 2014 C CA . GLY A 1 265 ? -9.398 11.461 -7.363 1 97.81 265 GLY A CA 1
ATOM 2015 C C . GLY A 1 265 ? -10.18 10.484 -6.508 1 97.81 265 GLY A C 1
ATOM 2016 O O . GLY A 1 265 ? -9.695 9.391 -6.211 1 97.81 265 GLY A O 1
ATOM 2017 N N . GLY A 1 266 ? -11.328 10.906 -6.07 1 98.62 266 GLY A N 1
ATOM 2018 C CA . GLY A 1 266 ? -12.148 10.094 -5.188 1 98.62 266 GLY A CA 1
ATOM 2019 C C . GLY A 1 266 ? -12.336 10.703 -3.812 1 98.62 266 GLY A C 1
ATOM 2020 O O . GLY A 1 266 ? -12.273 11.93 -3.658 1 98.62 266 GLY A O 1
ATOM 2021 N N . ILE A 1 267 ? -12.68 9.82 -2.838 1 98.88 267 ILE A N 1
ATOM 2022 C CA . ILE A 1 267 ? -12.93 10.336 -1.497 1 98.88 267 ILE A CA 1
ATOM 2023 C C . ILE A 1 267 ? -12.336 9.383 -0.46 1 98.88 267 ILE A C 1
ATOM 2025 O O . ILE A 1 267 ? -12.422 8.164 -0.606 1 98.88 267 ILE A O 1
ATOM 2029 N N . PHE A 1 268 ? -11.633 9.93 0.411 1 98.81 268 PHE A N 1
ATOM 2030 C CA . PHE A 1 268 ? -11.172 9.258 1.618 1 98.81 268 PHE A CA 1
ATOM 2031 C C . PHE A 1 268 ? -11.984 9.695 2.83 1 98.81 268 PHE A C 1
ATOM 2033 O O . PHE A 1 268 ? -12.289 10.883 2.982 1 98.81 268 PHE A O 1
ATOM 2040 N N . ALA A 1 269 ? -12.297 8.703 3.697 1 98.88 269 ALA A N 1
ATOM 2041 C CA . ALA A 1 269 ? -13.039 9.078 4.895 1 98.88 269 ALA A CA 1
ATOM 2042 C C . ALA A 1 269 ? -12.594 8.266 6.102 1 98.88 269 ALA A C 1
ATOM 2044 O O . ALA A 1 269 ? -12.258 7.082 5.969 1 98.88 269 ALA A O 1
ATOM 2045 N N . TYR A 1 270 ? -12.516 8.867 7.199 1 98.5 270 TYR A N 1
ATOM 2046 C CA . TYR A 1 270 ? -12.422 8.297 8.539 1 98.5 270 TYR A CA 1
ATOM 2047 C C . TYR A 1 270 ? -13.43 8.953 9.484 1 98.5 270 TYR A C 1
ATOM 2049 O O . TYR A 1 270 ? -13.047 9.734 10.359 1 98.5 270 TYR A O 1
ATOM 2057 N N . PRO A 1 271 ? -14.648 8.57 9.336 1 98.19 271 PRO A N 1
ATOM 2058 C CA . PRO A 1 271 ? -15.734 9.266 10.031 1 98.19 271 PRO A CA 1
ATOM 2059 C C . PRO A 1 271 ? -15.719 9.023 11.539 1 98.19 271 PRO A C 1
ATOM 2061 O O . PRO A 1 271 ? -15.266 7.965 11.992 1 98.19 271 PRO A O 1
ATOM 2064 N N . ALA A 1 272 ? -16.156 10.023 12.25 1 97.94 272 ALA A N 1
ATOM 2065 C CA . ALA A 1 272 ? -16.547 9.75 13.633 1 97.94 272 ALA A CA 1
ATOM 2066 C C . ALA A 1 272 ? -17.703 8.75 13.688 1 97.94 272 ALA A C 1
ATOM 2068 O O . ALA A 1 272 ? -18.469 8.609 12.719 1 97.94 272 ALA A O 1
ATOM 2069 N N . ASP A 1 273 ? -17.703 8.039 14.734 1 96.81 273 ASP A N 1
ATOM 2070 C CA . ASP A 1 273 ? -18.75 7.031 14.867 1 96.81 273 ASP A CA 1
ATOM 2071 C C . ASP A 1 273 ? -19.156 6.848 16.328 1 96.81 273 ASP A C 1
ATOM 2073 O O . ASP A 1 273 ? -18.766 7.637 17.188 1 96.81 273 ASP A O 1
ATOM 2077 N N . LYS A 1 274 ? -19.984 5.883 16.625 1 96.75 274 LYS A N 1
ATOM 2078 C CA . LYS A 1 274 ? -20.531 5.699 17.969 1 96.75 274 LYS A CA 1
ATOM 2079 C C . LYS A 1 274 ? -19.453 5.32 18.969 1 96.75 274 LYS A C 1
ATOM 2081 O O . LYS A 1 274 ? -19.531 5.668 20.141 1 96.75 274 LYS A O 1
ATOM 2086 N N . LYS A 1 275 ? -18.469 4.629 18.531 1 95.19 275 LYS A N 1
ATOM 2087 C CA . LYS A 1 275 ? -17.359 4.219 19.391 1 95.19 275 LYS A CA 1
ATOM 2088 C C . LYS A 1 275 ? -16.391 5.375 19.641 1 95.19 275 LYS A C 1
ATOM 2090 O O . LYS A 1 275 ? -15.797 5.48 20.719 1 95.19 275 LYS A O 1
ATOM 2095 N N . SER A 1 276 ? -16.203 6.199 18.656 1 96 276 SER A N 1
ATOM 2096 C CA . SER A 1 276 ? -15.359 7.391 18.688 1 96 276 SER A CA 1
ATOM 2097 C C . SER A 1 276 ? -16.109 8.617 18.188 1 96 276 SER A C 1
ATOM 2099 O O . SER A 1 276 ? -15.859 9.102 17.078 1 96 276 SER A O 1
ATOM 2101 N N . PRO A 1 277 ? -16.875 9.172 19.047 1 96.06 277 PRO A N 1
ATOM 2102 C CA . PRO A 1 277 ? -17.812 10.211 18.609 1 96.06 277 PRO A CA 1
ATOM 2103 C C . PRO A 1 277 ? -17.094 11.445 18.047 1 96.06 277 PRO A C 1
ATOM 2105 O O . PRO A 1 277 ? -17.656 12.156 17.203 1 96.06 277 PRO A O 1
ATOM 2108 N N . LYS A 1 278 ? -15.914 11.773 18.484 1 95.44 278 LYS A N 1
ATOM 2109 C CA . LYS A 1 278 ? -15.18 12.922 17.969 1 95.44 278 LYS A CA 1
ATOM 2110 C C . LYS A 1 278 ? -14.32 12.523 16.766 1 95.44 278 LYS A C 1
ATOM 2112 O O . LYS A 1 278 ? -13.766 13.383 16.078 1 95.44 278 LYS A O 1
ATOM 2117 N N . GLY A 1 279 ? -14.258 11.25 16.531 1 96.56 279 GLY A N 1
ATOM 2118 C CA . GLY A 1 279 ? -13.328 10.75 15.531 1 96.56 279 GLY A CA 1
ATOM 2119 C C . GLY A 1 279 ? -12.047 10.203 16.125 1 96.56 279 GLY A C 1
ATOM 2120 O O . GLY A 1 279 ? -11.844 10.258 17.344 1 96.56 279 GLY A O 1
ATOM 2121 N N . LYS A 1 280 ? -11.25 9.664 15.289 1 95.56 280 LYS A N 1
ATOM 2122 C CA . LYS A 1 280 ? -10.039 9.008 15.781 1 95.56 280 LYS A CA 1
ATOM 2123 C C . LYS A 1 280 ? -8.789 9.75 15.336 1 95.56 280 LYS A C 1
ATOM 2125 O O . LYS A 1 280 ? -7.719 9.586 15.93 1 95.56 280 LYS A O 1
ATOM 2130 N N . LEU A 1 281 ? -8.852 10.516 14.281 1 97.44 281 LEU A N 1
ATOM 2131 C CA . LEU A 1 281 ? -7.672 11.172 13.719 1 97.44 281 LEU A CA 1
ATOM 2132 C C . LEU A 1 281 ? -7.387 12.484 14.453 1 97.44 281 LEU A C 1
ATOM 2134 O O . LEU A 1 281 ? -8.312 13.164 14.898 1 97.44 281 LEU A O 1
ATOM 2138 N N . ARG A 1 282 ? -6.203 12.82 14.602 1 98.19 282 ARG A N 1
ATOM 2139 C CA . ARG A 1 282 ? -5.801 14.016 15.336 1 98.19 282 ARG A CA 1
ATOM 2140 C C . ARG A 1 282 ? -5.871 15.25 14.445 1 98.19 282 ARG A C 1
ATOM 2142 O O . ARG A 1 282 ? -5.359 15.242 13.328 1 98.19 282 ARG A O 1
ATOM 2149 N N . ILE A 1 283 ? -6.387 16.281 14.969 1 98.56 283 ILE A N 1
ATOM 2150 C CA . ILE A 1 283 ? -6.66 17.5 14.203 1 98.56 283 ILE A CA 1
ATOM 2151 C C . ILE A 1 283 ? -5.348 18.156 13.805 1 98.56 283 ILE A C 1
ATOM 2153 O O . ILE A 1 283 ? -5.141 18.484 12.633 1 98.56 283 ILE A O 1
ATOM 2157 N N . LEU A 1 284 ? -4.418 18.25 14.695 1 98.5 284 LEU A N 1
ATOM 2158 C CA . LEU A 1 284 ? -3.252 19.109 14.547 1 98.5 284 LEU A CA 1
ATOM 2159 C C . LEU A 1 284 ? -2.273 18.531 13.531 1 98.5 284 LEU A C 1
ATOM 2161 O O . LEU A 1 284 ? -1.709 19.25 12.711 1 98.5 284 LEU A O 1
ATOM 2165 N N . TYR A 1 285 ? -2.076 17.203 13.578 1 98.5 285 TYR A N 1
ATOM 2166 C CA . TYR A 1 285 ? -0.969 16.656 12.797 1 98.5 285 TYR A CA 1
ATOM 2167 C C . TYR A 1 285 ? -1.461 15.594 11.82 1 98.5 285 TYR A C 1
ATOM 2169 O O . TYR A 1 285 ? -0.659 14.875 11.227 1 98.5 285 TYR A O 1
ATOM 2177 N N . GLU A 1 286 ? -2.773 15.445 11.641 1 98.5 286 GLU A N 1
ATOM 2178 C CA . GLU A 1 286 ? -3.338 14.562 10.625 1 98.5 286 GLU A CA 1
ATOM 2179 C C . GLU A 1 286 ? -4.387 15.281 9.781 1 98.5 286 GLU A C 1
ATOM 2181 O O . GLU A 1 286 ? -4.156 15.57 8.609 1 98.5 286 GLU A O 1
ATOM 2186 N N . CYS A 1 287 ? -5.434 15.742 10.445 1 98.75 287 CYS A N 1
ATOM 2187 C CA . CYS A 1 287 ? -6.582 16.281 9.719 1 98.75 287 CYS A CA 1
ATOM 2188 C C . CYS A 1 287 ? -6.242 17.609 9.07 1 98.75 287 CYS A C 1
ATOM 2190 O O . CYS A 1 287 ? -6.469 17.812 7.875 1 98.75 287 CYS A O 1
ATOM 2192 N N . ALA A 1 288 ? -5.695 18.531 9.836 1 98.88 288 ALA A N 1
ATOM 2193 C CA . ALA A 1 288 ? -5.48 19.891 9.359 1 98.88 288 ALA A CA 1
ATOM 2194 C C . ALA A 1 288 ? -4.445 19.922 8.234 1 98.88 288 ALA A C 1
ATOM 2196 O O . ALA A 1 288 ? -4.691 20.5 7.172 1 98.88 288 ALA A O 1
ATOM 2197 N N . PRO A 1 289 ? -3.273 19.297 8.43 1 98.88 289 PRO A N 1
ATOM 2198 C CA . PRO A 1 289 ? -2.314 19.328 7.32 1 98.88 289 PRO A CA 1
ATOM 2199 C C . PRO A 1 289 ? -2.848 18.641 6.062 1 98.88 289 PRO A C 1
ATOM 2201 O O . PRO A 1 289 ? -2.627 19.125 4.949 1 98.88 289 PRO A O 1
ATOM 2204 N N . MET A 1 290 ? -3.543 17.547 6.168 1 98.94 290 MET A N 1
ATOM 2205 C CA . MET A 1 290 ? -4.121 16.875 5.012 1 98.94 290 MET A CA 1
ATOM 2206 C C . MET A 1 290 ? -5.172 17.75 4.336 1 98.94 290 MET A C 1
ATOM 2208 O O . MET A 1 290 ? -5.238 17.812 3.107 1 98.94 290 MET A O 1
ATOM 2212 N N . ALA A 1 291 ? -5.953 18.391 5.164 1 98.94 291 ALA A N 1
ATOM 2213 C CA . ALA A 1 291 ? -6.977 19.281 4.629 1 98.94 291 ALA A CA 1
ATOM 2214 C C . ALA A 1 291 ? -6.348 20.391 3.797 1 98.94 291 ALA A C 1
ATOM 2216 O O . ALA A 1 291 ? -6.859 20.75 2.732 1 98.94 291 ALA A O 1
ATOM 2217 N N . MET A 1 292 ? -5.277 20.969 4.277 1 98.94 292 MET A N 1
ATOM 2218 C CA . MET A 1 292 ? -4.598 22.031 3.529 1 98.94 292 MET A CA 1
ATOM 2219 C C . MET A 1 292 ? -4.121 21.516 2.176 1 98.94 292 MET A C 1
ATOM 2221 O O . MET A 1 292 ? -4.309 22.188 1.155 1 98.94 292 MET A O 1
ATOM 2225 N N . VAL A 1 293 ? -3.527 20.359 2.141 1 98.94 293 VAL A N 1
ATOM 2226 C CA . VAL A 1 293 ? -3.047 19.75 0.901 1 98.94 293 VAL A CA 1
ATOM 2227 C C . VAL A 1 293 ? -4.207 19.594 -0.077 1 98.94 293 VAL A C 1
ATOM 2229 O O . VAL A 1 293 ? -4.109 20 -1.238 1 98.94 293 VAL A O 1
ATOM 2232 N N . PHE A 1 294 ? -5.297 19.047 0.367 1 98.94 294 PHE A N 1
ATOM 2233 C CA . PHE A 1 294 ? -6.414 18.719 -0.512 1 98.94 294 PHE A CA 1
ATOM 2234 C C . PHE A 1 294 ? -7.105 19.984 -1 1 98.94 294 PHE A C 1
ATOM 2236 O O . PHE A 1 294 ? -7.48 20.078 -2.17 1 98.94 294 PHE A O 1
ATOM 2243 N N . GLU A 1 295 ? -7.277 20.969 -0.113 1 98.81 295 GLU A N 1
ATOM 2244 C CA . GLU A 1 295 ? -7.891 22.219 -0.535 1 98.81 295 GLU A CA 1
ATOM 2245 C C . GLU A 1 295 ? -7.023 22.938 -1.562 1 98.81 295 GLU A C 1
ATOM 2247 O O . GLU A 1 295 ? -7.523 23.422 -2.58 1 98.81 295 GLU A O 1
ATOM 2252 N N . ASN A 1 296 ? -5.711 23.016 -1.261 1 98.81 296 ASN A N 1
ATOM 2253 C CA . ASN A 1 296 ? -4.793 23.656 -2.191 1 98.81 296 ASN A CA 1
ATOM 2254 C C . ASN A 1 296 ? -4.762 22.95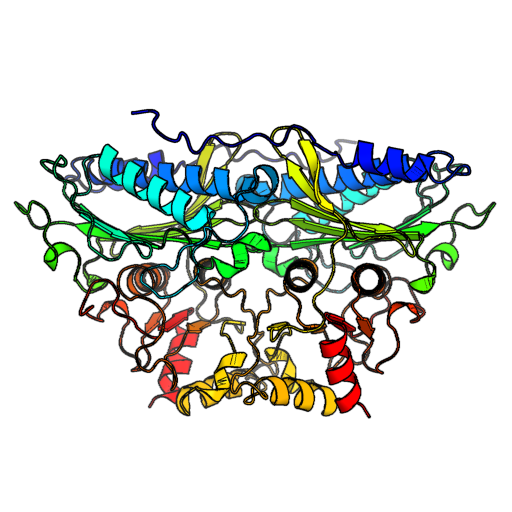3 -3.539 1 98.81 296 ASN A C 1
ATOM 2256 O O . ASN A 1 296 ? -4.477 23.562 -4.566 1 98.81 296 ASN A O 1
ATOM 2260 N N . ALA A 1 297 ? -5.074 21.656 -3.562 1 98.81 297 ALA A N 1
ATOM 2261 C CA . ALA A 1 297 ? -5.07 20.875 -4.793 1 98.81 297 ALA A CA 1
ATOM 2262 C C . ALA A 1 297 ? -6.414 20.969 -5.512 1 98.81 297 ALA A C 1
ATOM 2264 O O . ALA A 1 297 ? -6.598 20.375 -6.574 1 98.81 297 ALA A O 1
ATOM 2265 N N . GLY A 1 298 ? -7.371 21.641 -4.953 1 98.69 298 GLY A N 1
ATOM 2266 C CA . GLY A 1 298 ? -8.656 21.844 -5.598 1 98.69 298 GLY A CA 1
ATOM 2267 C C . GLY A 1 298 ? -9.75 20.953 -5.043 1 98.69 298 GLY A C 1
ATOM 2268 O O . GLY A 1 298 ? -10.852 20.906 -5.59 1 98.69 298 GLY A O 1
ATOM 2269 N N . GLY A 1 299 ? -9.477 20.25 -3.996 1 98.81 299 GLY A N 1
ATOM 2270 C CA . GLY A 1 299 ? -10.461 19.406 -3.332 1 98.81 299 GLY A CA 1
ATOM 2271 C C . GLY A 1 299 ? -11.062 20.047 -2.1 1 98.81 299 GLY A C 1
ATOM 2272 O O . GLY A 1 299 ? -11.18 21.281 -2.029 1 98.81 299 GLY A O 1
ATOM 2273 N N . GLN A 1 300 ? -11.656 19.172 -1.211 1 98.75 300 GLN A N 1
ATOM 2274 C CA . GLN A 1 300 ? -12.258 19.625 0.042 1 98.75 300 GLN A CA 1
ATOM 2275 C C . GLN A 1 300 ? -11.992 18.625 1.166 1 98.75 300 GLN A C 1
ATOM 2277 O O . GLN A 1 300 ? -11.648 17.469 0.91 1 98.75 300 GLN A O 1
ATOM 2282 N N . ALA A 1 301 ? -12.078 19.125 2.291 1 98.88 301 ALA A N 1
ATOM 2283 C CA . ALA A 1 301 ? -12.07 18.297 3.504 1 98.88 301 ALA A CA 1
ATOM 2284 C C . ALA A 1 301 ? -13.031 18.859 4.547 1 98.88 301 ALA A C 1
ATOM 2286 O O . ALA A 1 301 ? -13.031 20.062 4.824 1 98.88 301 ALA A O 1
ATOM 2287 N N . VAL A 1 302 ? -13.852 17.984 5.094 1 98.88 302 VAL A N 1
ATOM 2288 C CA . VAL A 1 302 ? -14.836 18.422 6.078 1 98.88 302 VAL A CA 1
ATOM 2289 C C . VAL A 1 302 ? -14.859 17.453 7.254 1 98.88 302 VAL A C 1
ATOM 2291 O O . VAL A 1 302 ? -14.438 16.297 7.117 1 98.88 302 VAL A O 1
ATOM 2294 N N . ASP A 1 303 ? -15.242 17.922 8.406 1 98.12 303 ASP A N 1
ATOM 2295 C CA . ASP A 1 303 ? -15.43 17.031 9.555 1 98.12 303 ASP A CA 1
ATOM 2296 C C . ASP A 1 303 ? -16.812 16.375 9.523 1 98.12 303 ASP A C 1
ATOM 2298 O O . ASP A 1 303 ? -17.5 16.438 8.508 1 98.12 303 ASP A O 1
ATOM 2302 N N . ASN A 1 304 ? -17.203 15.664 10.57 1 96.69 304 ASN A N 1
ATOM 2303 C CA . ASN A 1 304 ? -18.438 14.906 10.609 1 96.69 304 ASN A CA 1
ATOM 2304 C C . ASN A 1 304 ? -19.656 15.828 10.625 1 96.69 304 ASN A C 1
ATOM 2306 O O . ASN A 1 304 ? -20.781 15.391 10.383 1 96.69 304 ASN A O 1
ATOM 2310 N N . ASN A 1 305 ? -19.484 17.078 10.977 1 96.44 305 ASN A N 1
ATOM 2311 C CA . ASN A 1 305 ? -20.562 18.062 10.93 1 96.44 305 ASN A CA 1
ATOM 2312 C C . ASN A 1 305 ? -20.562 18.828 9.609 1 96.44 305 ASN A C 1
ATOM 2314 O O . ASN A 1 305 ? -21.266 19.828 9.469 1 96.44 305 ASN A O 1
ATOM 2318 N N . MET A 1 306 ? -19.75 18.422 8.656 1 98.12 306 MET A N 1
ATOM 2319 C CA . MET A 1 306 ? -19.641 18.984 7.316 1 98.12 306 MET A CA 1
ATOM 2320 C C . MET A 1 306 ? -19.078 20.406 7.375 1 98.12 306 MET A C 1
ATOM 2322 O O . MET A 1 306 ? -19.375 21.219 6.504 1 98.12 306 MET A O 1
ATOM 2326 N N . LYS A 1 307 ? -18.391 20.656 8.477 1 98 307 LYS A N 1
ATOM 2327 C CA . LYS A 1 307 ? -17.641 21.891 8.594 1 98 307 LYS A CA 1
ATOM 2328 C C . LYS A 1 307 ? -16.281 21.766 7.922 1 98 307 LYS A C 1
ATOM 2330 O O . LYS A 1 307 ? -15.633 20.719 7.996 1 98 307 LYS A O 1
ATOM 2335 N N . ARG A 1 308 ? -15.914 22.938 7.301 1 98.69 308 ARG A N 1
ATOM 2336 C CA . ARG A 1 308 ? -14.578 22.984 6.703 1 98.69 308 ARG A CA 1
ATOM 2337 C C . ARG A 1 308 ? -13.508 22.594 7.715 1 98.69 308 ARG A C 1
ATOM 2339 O O . ARG A 1 308 ? -13.375 23.234 8.766 1 98.69 308 ARG A O 1
ATOM 2346 N N . MET A 1 309 ? -12.727 21.547 7.426 1 98.75 309 MET A N 1
ATOM 2347 C CA . MET A 1 309 ? -11.781 20.953 8.375 1 98.75 309 MET A CA 1
ATOM 2348 C C . MET A 1 309 ? -10.734 21.984 8.789 1 98.75 309 MET A C 1
ATOM 2350 O O . MET A 1 309 ? -10.312 22.016 9.945 1 98.75 309 MET A O 1
ATOM 2354 N N . LEU A 1 310 ? -10.273 22.844 7.875 1 98.75 310 LEU A N 1
ATOM 2355 C CA . LEU A 1 310 ? -9.227 23.812 8.148 1 98.75 310 LEU A CA 1
ATOM 2356 C C . LEU A 1 310 ? -9.672 24.812 9.203 1 98.75 310 LEU A C 1
ATOM 2358 O O . LEU A 1 310 ? -8.844 25.484 9.82 1 98.75 310 LEU A O 1
ATOM 2362 N N . GLU A 1 311 ? -10.914 24.922 9.438 1 98.62 311 GLU A N 1
ATOM 2363 C CA . GLU A 1 311 ? -11.438 25.922 10.359 1 98.62 311 GLU A CA 1
ATOM 2364 C C . GLU A 1 311 ? -11.641 25.328 11.758 1 98.62 311 GLU A C 1
ATOM 2366 O O . GLU A 1 311 ? -11.891 26.062 12.719 1 98.62 311 GLU A O 1
ATOM 2371 N N . VAL A 1 312 ? -11.523 24.031 11.859 1 98.19 312 VAL A N 1
ATOM 2372 C CA . VAL A 1 312 ? -11.719 23.375 13.141 1 98.19 312 VAL A CA 1
ATOM 2373 C C . VAL A 1 312 ? -10.602 23.75 14.102 1 98.19 312 VAL A C 1
ATOM 2375 O O . VAL A 1 312 ? -9.414 23.625 13.773 1 98.19 312 VAL A O 1
ATOM 2378 N N . HIS A 1 313 ? -10.922 24.281 15.289 1 97.62 313 HIS A N 1
ATOM 2379 C CA . HIS A 1 313 ? -9.953 24.656 16.312 1 97.62 313 HIS A CA 1
ATOM 2380 C C . HIS A 1 313 ? -9.664 23.5 17.25 1 97.62 313 HIS A C 1
ATOM 2382 O O . HIS A 1 313 ? -10.57 22.969 17.906 1 97.62 313 HIS A O 1
ATOM 2388 N N . PRO A 1 314 ? -8.398 23.031 17.328 1 97.88 314 PRO A N 1
ATOM 2389 C CA . PRO A 1 314 ? -8.078 21.969 18.281 1 97.88 314 PRO A CA 1
ATOM 2390 C C . PRO A 1 314 ? -8.156 22.438 19.734 1 97.88 314 PRO A C 1
ATOM 2392 O O . PRO A 1 314 ? -7.645 23.5 20.062 1 97.88 314 PRO A O 1
ATOM 2395 N N . GLU A 1 315 ? -8.695 21.656 20.562 1 97.38 315 GLU A N 1
ATOM 2396 C CA . GLU A 1 315 ? -8.836 21.984 21.969 1 97.38 315 GLU A CA 1
ATOM 2397 C C . GLU A 1 315 ? -7.562 21.656 22.734 1 97.38 315 GLU A C 1
ATOM 2399 O O . GLU A 1 315 ? -7.23 22.328 23.719 1 97.38 315 GLU A O 1
ATOM 2404 N N . HIS A 1 316 ? -6.91 20.672 22.484 1 97.31 316 HIS A N 1
ATOM 2405 C CA . HIS A 1 316 ? -5.637 20.219 23.047 1 97.31 316 HIS A CA 1
ATOM 2406 C C . HIS A 1 316 ? -4.781 19.547 21.984 1 97.31 316 HIS A C 1
ATOM 2408 O O . HIS A 1 316 ? -5.242 19.312 20.859 1 97.31 316 HIS A O 1
ATOM 2414 N N . ILE A 1 317 ? -3.611 19.188 22.234 1 97.5 317 ILE A N 1
ATOM 2415 C CA . ILE A 1 317 ? -2.617 18.828 21.219 1 97.5 317 ILE A CA 1
ATOM 2416 C C . ILE A 1 317 ? -2.961 17.469 20.625 1 97.5 317 ILE A C 1
ATOM 2418 O O . ILE A 1 317 ? -2.506 17.125 19.516 1 97.5 317 ILE A O 1
ATOM 2422 N N . HIS A 1 318 ? -3.771 16.594 21.297 1 97.62 318 HIS A N 1
ATOM 2423 C CA . HIS A 1 318 ? -4.172 15.305 20.766 1 97.62 318 HIS A CA 1
ATOM 2424 C C . HIS A 1 318 ? -5.664 15.273 20.453 1 97.62 318 HIS A C 1
ATOM 2426 O O . HIS A 1 318 ? -6.289 14.211 20.5 1 97.62 318 HIS A O 1
ATOM 2432 N N . ASP A 1 319 ? -6.215 16.5 20.234 1 97.88 319 ASP A N 1
ATOM 2433 C CA . ASP A 1 319 ? -7.633 16.562 19.891 1 97.88 319 ASP A CA 1
ATOM 2434 C C . ASP A 1 319 ? -7.918 15.82 18.594 1 97.88 319 ASP A C 1
ATOM 2436 O O . ASP A 1 319 ? -7.051 15.719 17.719 1 97.88 319 ASP A O 1
ATOM 2440 N N . ARG A 1 320 ? -9.133 15.289 18.484 1 98.06 320 ARG A N 1
ATOM 2441 C CA . ARG A 1 320 ? -9.469 14.352 17.422 1 98.06 320 ARG A CA 1
ATOM 2442 C C . ARG A 1 320 ? -10.617 14.883 16.562 1 98.06 320 ARG A C 1
ATOM 2444 O O . ARG A 1 320 ? -11.297 15.828 16.953 1 98.06 320 ARG A O 1
ATOM 2451 N N . SER A 1 321 ? -10.773 14.305 15.422 1 98.31 321 SER A N 1
ATOM 2452 C CA . SER A 1 321 ? -11.875 14.617 14.516 1 98.31 321 SER A CA 1
ATOM 2453 C C . SER A 1 321 ? -12.094 13.492 13.508 1 98.31 321 SER A C 1
ATOM 2455 O O . SER A 1 321 ? -11.18 12.719 13.227 1 98.31 321 SER A O 1
ATOM 2457 N N . GLY A 1 322 ? -13.352 13.359 13.117 1 98.19 322 GLY A N 1
ATOM 2458 C CA . GLY A 1 322 ? -13.594 12.656 11.867 1 98.19 322 GLY A CA 1
ATOM 2459 C C . GLY A 1 322 ? -13.273 13.492 10.648 1 98.19 322 GLY A C 1
ATOM 2460 O O . GLY A 1 322 ? -13.133 14.719 10.742 1 98.19 322 GLY A O 1
ATOM 2461 N N . ILE A 1 323 ? -13.211 12.836 9.484 1 98.81 323 ILE A N 1
ATOM 2462 C CA . ILE A 1 323 ? -12.867 13.609 8.297 1 98.81 323 ILE A CA 1
ATOM 2463 C C . ILE A 1 323 ? -13.414 12.914 7.055 1 98.81 323 ILE A C 1
ATOM 2465 O O . ILE A 1 323 ? -13.461 11.688 6.996 1 98.81 323 ILE A O 1
ATOM 2469 N N . PHE A 1 324 ? -13.906 13.641 6.102 1 98.88 324 PHE A N 1
ATOM 2470 C CA . PHE A 1 324 ? -14.164 13.328 4.699 1 98.88 324 PHE A CA 1
ATOM 2471 C C . PHE A 1 324 ? -13.344 14.242 3.787 1 98.88 324 PHE A C 1
ATOM 2473 O O . PHE A 1 324 ? -13.438 15.469 3.881 1 98.88 324 PHE A O 1
ATOM 2480 N N . MET A 1 325 ? -12.492 13.672 2.955 1 98.88 325 MET A N 1
ATOM 2481 C CA . MET A 1 325 ? -11.625 14.508 2.129 1 98.88 325 MET A CA 1
ATOM 2482 C C . MET A 1 325 ? -11.398 13.875 0.759 1 98.88 325 MET A C 1
ATOM 2484 O O . MET A 1 325 ? -11.312 12.656 0.642 1 98.88 325 MET A O 1
ATOM 2488 N N . GLY A 1 326 ? -11.383 14.695 -0.26 1 98.88 326 GLY A N 1
ATOM 2489 C CA . GLY A 1 326 ? -11.172 14.203 -1.612 1 98.88 326 GLY A CA 1
ATOM 2490 C C . GLY A 1 326 ? -11.555 15.211 -2.68 1 98.88 326 GLY A C 1
ATOM 2491 O O . GLY A 1 326 ? -11.43 16.422 -2.479 1 98.88 326 GLY A O 1
ATOM 2492 N N . SER A 1 327 ? -11.938 14.68 -3.859 1 98.88 327 SER A N 1
ATOM 2493 C CA . SER A 1 327 ? -12.383 15.492 -4.988 1 98.88 327 SER A CA 1
ATOM 2494 C C . SER A 1 327 ? -13.547 16.406 -4.594 1 98.88 327 SER A C 1
ATOM 2496 O O . SER A 1 327 ? -14.391 16.031 -3.781 1 98.88 327 SER A O 1
ATOM 2498 N N . TYR A 1 328 ? -13.523 17.547 -5.215 1 98.81 328 TYR A N 1
ATOM 2499 C CA . TYR A 1 328 ? -14.477 18.594 -4.84 1 98.81 328 TYR A CA 1
ATOM 2500 C C . TYR A 1 328 ? -15.906 18.062 -4.898 1 98.81 328 TYR A C 1
ATOM 2502 O O . TYR A 1 328 ? -16.656 18.156 -3.924 1 98.81 328 TYR A O 1
ATOM 2510 N N . ASP A 1 329 ? -16.281 17.422 -5.98 1 98.69 329 ASP A N 1
ATOM 2511 C CA . ASP A 1 329 ? -17.656 16.984 -6.191 1 98.69 329 ASP A CA 1
ATOM 2512 C C . ASP A 1 329 ? -18 15.789 -5.297 1 98.69 329 ASP A C 1
ATOM 2514 O O . ASP A 1 329 ? -19.156 15.609 -4.898 1 98.69 329 ASP A O 1
ATOM 2518 N N . GLU A 1 330 ? -16.984 14.969 -4.973 1 98.75 330 GLU A N 1
ATOM 2519 C CA . GLU A 1 330 ? -17.234 13.836 -4.078 1 98.75 330 GLU A CA 1
ATOM 2520 C C . GLU A 1 330 ? -17.594 14.312 -2.676 1 98.75 330 GLU A C 1
ATOM 2522 O O . GLU A 1 330 ? -18.469 13.734 -2.029 1 98.75 330 GLU A O 1
ATOM 2527 N N . VAL A 1 331 ? -16.938 15.344 -2.184 1 98.81 331 VAL A N 1
ATOM 2528 C CA . VAL A 1 331 ? -17.234 15.867 -0.854 1 98.81 331 VAL A CA 1
ATOM 2529 C C . VAL A 1 331 ? -18.594 16.578 -0.865 1 98.81 331 VAL A C 1
ATOM 2531 O O . VAL A 1 331 ? -19.344 16.5 0.106 1 98.81 331 VAL A O 1
ATOM 2534 N N . GLU A 1 332 ? -18.875 17.266 -1.981 1 98.69 332 GLU A N 1
ATOM 2535 C CA . GLU A 1 332 ? -20.203 17.859 -2.092 1 98.69 332 GLU A CA 1
ATOM 2536 C C . GLU A 1 332 ? -21.297 16.797 -1.996 1 98.69 332 GLU A C 1
ATOM 2538 O O . GLU A 1 332 ? -22.344 17.031 -1.403 1 98.69 332 GLU A O 1
ATOM 2543 N N . LYS A 1 333 ? -21.062 15.68 -2.592 1 98.12 333 LYS A N 1
ATOM 2544 C CA . LYS A 1 333 ? -22 14.57 -2.527 1 98.12 333 LYS A CA 1
ATOM 2545 C C . LYS A 1 333 ? -22.234 14.125 -1.086 1 98.12 333 LYS A C 1
ATOM 2547 O O . LYS A 1 333 ? -23.359 13.867 -0.681 1 98.12 333 LYS A O 1
ATOM 2552 N N . VAL A 1 334 ? -21.156 14.023 -0.273 1 97.81 334 VAL A N 1
ATOM 2553 C CA . VAL A 1 334 ? -21.25 13.625 1.127 1 97.81 334 VAL A CA 1
ATOM 2554 C C . VAL A 1 334 ? -22.125 14.625 1.888 1 97.81 334 VAL A C 1
ATOM 2556 O O . VAL A 1 334 ? -22.969 14.242 2.697 1 97.81 334 VAL A O 1
ATOM 2559 N N . LYS A 1 335 ? -21.906 15.883 1.69 1 98.44 335 LYS A N 1
ATOM 2560 C CA . LYS A 1 335 ? -22.594 16.953 2.406 1 98.44 335 LYS A CA 1
ATOM 2561 C C . LYS A 1 335 ? -24.109 16.812 2.254 1 98.44 335 LYS A C 1
ATOM 2563 O O . LYS A 1 335 ? -24.859 17.125 3.18 1 98.44 335 LYS A O 1
ATOM 2568 N N . ARG A 1 336 ? -24.531 16.297 1.11 1 98.19 336 ARG A N 1
ATOM 2569 C CA . ARG A 1 336 ? -25.969 16.188 0.821 1 98.19 336 ARG A CA 1
ATOM 2570 C C . ARG A 1 336 ? -26.625 15.156 1.741 1 98.19 336 ARG A C 1
ATOM 2572 O O . ARG A 1 336 ? -27.812 15.25 2.027 1 98.19 336 ARG A O 1
ATOM 2579 N N . PHE A 1 337 ? -25.891 14.234 2.262 1 98.19 337 PHE A N 1
ATOM 2580 C CA . PHE A 1 337 ? -26.438 13.18 3.111 1 98.19 337 PHE A CA 1
ATOM 2581 C C . PHE A 1 337 ? -26.547 13.656 4.555 1 98.19 337 PHE A C 1
ATOM 2583 O O . PHE A 1 337 ? -27.219 13.016 5.375 1 98.19 337 PHE A O 1
ATOM 2590 N N . PHE A 1 338 ? -25.906 14.703 4.887 1 96.38 338 PHE A N 1
ATOM 2591 C CA . PHE A 1 338 ? -25.922 15.211 6.254 1 96.38 338 PHE A CA 1
ATOM 2592 C C . PHE A 1 338 ? -26.875 16.375 6.391 1 96.38 338 PHE A C 1
ATOM 2594 O O . PHE A 1 338 ? -27 16.969 7.469 1 96.38 338 PHE A O 1
ATOM 2601 N N . LYS A 1 339 ? -27.531 16.766 5.289 1 89.94 339 LYS A N 1
ATOM 2602 C CA . LYS A 1 339 ? -28.594 17.781 5.316 1 89.94 339 LYS A CA 1
ATOM 2603 C C . LYS A 1 339 ? -29.938 17.156 5.684 1 89.94 339 LYS A C 1
ATOM 2605 O O . LYS A 1 339 ? -30.219 16.016 5.316 1 89.94 339 LYS A O 1
ATOM 2610 N N . MET B 1 1 ? 27.484 5.199 33.156 1 22.58 1 MET B N 1
ATOM 2611 C CA . MET B 1 1 ? 27.5 6.082 31.984 1 22.58 1 MET B CA 1
ATOM 2612 C C . MET B 1 1 ? 27.531 5.277 30.688 1 22.58 1 MET B C 1
ATOM 2614 O O . MET B 1 1 ? 27.891 5.805 29.625 1 22.58 1 MET B O 1
ATOM 2618 N N . ASP B 1 2 ? 27.672 3.982 30.781 1 26.92 2 ASP B N 1
ATOM 2619 C CA . ASP B 1 2 ? 27.672 3.004 29.703 1 26.92 2 ASP B CA 1
ATOM 2620 C C . ASP B 1 2 ? 26.422 3.16 28.828 1 26.92 2 ASP B C 1
ATOM 2622 O O . ASP B 1 2 ? 25.312 2.855 29.266 1 26.92 2 ASP B O 1
ATOM 2626 N N . GLN B 1 3 ? 26.219 4.348 28.156 1 29.14 3 GLN B N 1
ATOM 2627 C CA . GLN B 1 3 ? 25.188 4.852 27.266 1 29.14 3 GLN B CA 1
ATOM 2628 C C . GLN B 1 3 ? 24.766 3.793 26.234 1 29.14 3 GLN B C 1
ATOM 2630 O O . GLN B 1 3 ? 25.625 3.18 25.594 1 29.14 3 GLN B O 1
ATOM 2635 N N . GLY B 1 4 ? 23.75 2.885 26.531 1 33.28 4 GLY B N 1
ATOM 2636 C CA . GLY B 1 4 ? 23.016 1.841 25.828 1 33.28 4 GLY B CA 1
ATOM 2637 C C . GLY B 1 4 ? 22.844 2.131 24.344 1 33.28 4 GLY B C 1
ATOM 2638 O O . GLY B 1 4 ? 21.984 2.928 23.953 1 33.28 4 GLY B O 1
ATOM 2639 N N . GLY B 1 5 ? 23.922 2.303 23.578 1 36.03 5 GLY B N 1
ATOM 2640 C CA . GLY B 1 5 ? 23.953 2.387 22.141 1 36.03 5 GLY B CA 1
ATOM 2641 C C . GLY B 1 5 ? 22.984 1.429 21.469 1 36.03 5 GLY B C 1
ATOM 2642 O O . GLY B 1 5 ? 23.109 0.211 21.609 1 36.03 5 GLY B O 1
ATOM 2643 N N . ASN B 1 6 ? 21.734 1.572 21.5 1 40.19 6 ASN B N 1
ATOM 2644 C CA . ASN B 1 6 ? 20.797 0.8 20.688 1 40.19 6 ASN B CA 1
ATOM 2645 C C . ASN B 1 6 ? 21.406 0.424 19.344 1 40.19 6 ASN B C 1
ATOM 2647 O O . ASN B 1 6 ? 21.25 1.148 18.359 1 40.19 6 ASN B O 1
ATOM 2651 N N . GLY B 1 7 ? 22.688 0.005 19.266 1 42.5 7 GLY B N 1
ATOM 2652 C CA . GLY B 1 7 ? 23.406 -0.489 18.109 1 42.5 7 GLY B CA 1
ATOM 2653 C C . GLY B 1 7 ? 22.594 -1.439 17.266 1 42.5 7 GLY B C 1
ATOM 2654 O O . GLY B 1 7 ? 21.781 -2.201 17.781 1 42.5 7 GLY B O 1
ATOM 2655 N N . GLU B 1 8 ? 22.328 -1.038 16.047 1 51.28 8 GLU B N 1
ATOM 2656 C CA . GLU B 1 8 ? 21.875 -1.936 15 1 51.28 8 GLU B CA 1
ATOM 2657 C C . GLU B 1 8 ? 22.547 -3.299 15.102 1 51.28 8 GLU B C 1
ATOM 2659 O O . GLU B 1 8 ? 23.766 -3.406 14.953 1 51.28 8 GLU B O 1
ATOM 2664 N N . ARG B 1 9 ? 22.25 -4.164 16.016 1 48.91 9 ARG B N 1
ATOM 2665 C CA . ARG B 1 9 ? 22.859 -5.488 15.984 1 48.91 9 ARG B CA 1
ATOM 2666 C C . ARG B 1 9 ? 22.688 -6.125 14.609 1 48.91 9 ARG B C 1
ATOM 2668 O O . ARG B 1 9 ? 21.578 -6.32 14.133 1 48.91 9 ARG B O 1
ATOM 2675 N N . VAL B 1 10 ? 23.797 -6.062 13.805 1 51.66 10 VAL B N 1
ATOM 2676 C CA . VAL B 1 10 ? 23.844 -6.699 12.492 1 51.66 10 VAL B CA 1
ATOM 2677 C C . VAL B 1 10 ? 23.688 -8.211 12.648 1 51.66 10 VAL B C 1
ATOM 2679 O O . VAL B 1 10 ? 24.422 -8.844 13.406 1 51.66 10 VAL B O 1
ATOM 2682 N N . ASN B 1 11 ? 22.562 -8.789 12.211 1 56.09 11 ASN B N 1
ATOM 2683 C CA . ASN B 1 11 ? 22.406 -10.234 12.148 1 56.09 11 ASN B CA 1
ATOM 2684 C C . ASN B 1 11 ? 23.469 -10.883 11.273 1 56.09 11 ASN B C 1
ATOM 2686 O O . ASN B 1 11 ? 23.5 -10.672 10.062 1 56.09 11 ASN B O 1
ATOM 2690 N N . THR B 1 12 ? 24.484 -11.508 11.789 1 62.38 12 THR B N 1
ATOM 2691 C CA . THR B 1 12 ? 25.594 -12.109 11.039 1 62.38 12 THR B CA 1
ATOM 2692 C C . THR B 1 12 ? 25.172 -13.469 10.477 1 62.38 12 THR B C 1
ATOM 2694 O O . THR B 1 12 ? 25.844 -14.008 9.594 1 62.38 12 THR B O 1
ATOM 2697 N N . GLN B 1 13 ? 24.125 -13.969 10.922 1 71.44 13 GLN B N 1
ATOM 2698 C CA . GLN B 1 13 ? 23.688 -15.234 10.352 1 71.44 13 GLN B CA 1
ATOM 2699 C C . GLN B 1 13 ? 22.703 -15.008 9.211 1 71.44 13 GLN B C 1
ATOM 2701 O O . GLN B 1 13 ? 21.5 -15.266 9.352 1 71.44 13 GLN B O 1
ATOM 2706 N N . ILE B 1 14 ? 23.25 -14.523 8.125 1 85.19 14 ILE B N 1
ATOM 2707 C CA . ILE B 1 14 ? 22.469 -14.133 6.965 1 85.19 14 ILE B CA 1
ATOM 2708 C C . ILE B 1 14 ? 22.281 -15.328 6.031 1 85.19 14 ILE B C 1
ATOM 2710 O O . ILE B 1 14 ? 23.25 -16.016 5.703 1 85.19 14 ILE B O 1
ATOM 2714 N N . VAL B 1 15 ? 21.094 -15.711 5.727 1 92.06 15 VAL B N 1
ATOM 2715 C CA . VAL B 1 15 ? 20.781 -16.719 4.723 1 92.06 15 VAL B CA 1
ATOM 2716 C C . VAL B 1 15 ? 20.234 -16.031 3.467 1 92.06 15 VAL B C 1
ATOM 2718 O O . VAL B 1 15 ? 19.125 -15.492 3.477 1 92.06 15 VAL B O 1
ATOM 2721 N N . THR B 1 16 ? 21.062 -16.016 2.436 1 94.19 16 THR B N 1
ATOM 2722 C CA . THR B 1 16 ? 20.609 -15.484 1.153 1 94.19 16 THR B CA 1
ATOM 2723 C C . THR B 1 16 ? 19.703 -16.484 0.444 1 94.19 16 THR B C 1
ATOM 2725 O O . THR B 1 16 ? 19.672 -17.672 0.789 1 94.19 16 THR B O 1
ATOM 2728 N N . LEU B 1 17 ? 18.984 -16 -0.548 1 95.44 17 LEU B N 1
ATOM 2729 C CA . LEU B 1 17 ? 18.156 -16.891 -1.348 1 95.44 17 LEU B CA 1
ATOM 2730 C C . LEU B 1 17 ? 19 -17.969 -2.01 1 95.44 17 LEU B C 1
ATOM 2732 O O . LEU B 1 17 ? 18.594 -19.141 -2.037 1 95.44 17 LEU B O 1
ATOM 2736 N N . THR B 1 18 ? 20.125 -17.609 -2.514 1 92.06 18 THR B N 1
ATOM 2737 C CA . THR B 1 18 ? 21 -18.562 -3.172 1 92.06 18 THR B CA 1
ATOM 2738 C C . THR B 1 18 ? 21.422 -19.672 -2.207 1 92.06 18 THR B C 1
ATOM 2740 O O . THR B 1 18 ? 21.391 -20.859 -2.553 1 92.06 18 THR B O 1
ATOM 2743 N N . ARG B 1 19 ? 21.859 -19.297 -1.048 1 92.06 19 ARG B N 1
ATOM 2744 C CA . ARG B 1 19 ? 22.234 -20.266 -0.038 1 92.06 19 ARG B CA 1
ATOM 2745 C C . ARG B 1 19 ? 21.062 -21.172 0.334 1 92.06 19 ARG B C 1
ATOM 2747 O O . ARG B 1 19 ? 21.203 -22.375 0.453 1 92.06 19 ARG B O 1
ATOM 2754 N N . PHE B 1 20 ? 19.984 -20.562 0.527 1 94.31 20 PHE B N 1
ATOM 2755 C CA . PHE B 1 20 ? 18.766 -21.297 0.874 1 94.31 20 PHE B CA 1
ATOM 2756 C C . PHE B 1 20 ? 18.453 -22.359 -0.174 1 94.31 20 PHE B C 1
ATOM 2758 O O . PHE B 1 20 ? 18.203 -23.516 0.165 1 94.31 20 PHE B O 1
ATOM 2765 N N . LEU B 1 21 ? 18.469 -21.984 -1.445 1 92.5 21 LEU B N 1
ATOM 2766 C CA . LEU B 1 21 ? 18.156 -22.891 -2.549 1 92.5 21 LEU B CA 1
ATOM 2767 C C . LEU B 1 21 ? 19.172 -24.031 -2.623 1 92.5 21 LEU B C 1
ATOM 2769 O O . LEU B 1 21 ? 18.812 -25.172 -2.887 1 92.5 21 LEU B O 1
ATOM 2773 N N . ASN B 1 22 ? 20.391 -23.703 -2.371 1 89.31 22 ASN B N 1
ATOM 2774 C CA . ASN B 1 22 ? 21.438 -24.719 -2.391 1 89.31 22 ASN B CA 1
ATOM 2775 C C . ASN B 1 22 ? 21.266 -25.734 -1.256 1 89.31 22 ASN B C 1
ATOM 2777 O O . ASN B 1 22 ? 21.469 -26.922 -1.448 1 89.31 22 ASN B O 1
ATOM 2781 N N . GLU B 1 23 ? 20.953 -25.188 -0.16 1 87.25 23 GLU B N 1
ATOM 2782 C CA . GLU B 1 23 ? 20.734 -26.062 0.994 1 87.25 23 GLU B CA 1
ATOM 2783 C C . GLU B 1 23 ? 19.531 -26.969 0.792 1 87.25 23 GLU B C 1
ATOM 2785 O O . GLU B 1 23 ? 19.547 -28.125 1.187 1 87.25 23 GLU B O 1
ATOM 2790 N N . GLU B 1 24 ? 18.516 -26.438 0.242 1 83.5 24 GLU B N 1
ATOM 2791 C CA . GLU B 1 24 ? 17.328 -27.234 -0.049 1 83.5 24 GLU B CA 1
ATOM 2792 C C . GLU B 1 24 ? 17.609 -28.281 -1.112 1 83.5 24 GLU B C 1
ATOM 2794 O O . GLU B 1 24 ? 17.062 -29.391 -1.057 1 83.5 24 GLU B O 1
ATOM 2799 N N . GLN B 1 25 ? 18.391 -27.969 -2.117 1 80.62 25 GLN B N 1
ATOM 2800 C CA . GLN B 1 25 ? 18.766 -28.891 -3.186 1 80.62 25 GLN B CA 1
ATOM 2801 C C . GLN B 1 25 ? 19.516 -30.109 -2.633 1 80.62 25 GLN B C 1
ATOM 2803 O O . GLN B 1 25 ? 19.312 -31.234 -3.105 1 80.62 25 GLN B O 1
ATOM 2808 N N . THR B 1 26 ? 20.344 -29.844 -1.721 1 76 26 THR B N 1
ATOM 2809 C CA . THR B 1 26 ? 21.156 -30.906 -1.164 1 76 26 THR B CA 1
ATOM 2810 C C . THR B 1 26 ? 20.297 -31.938 -0.444 1 76 26 THR B C 1
ATOM 2812 O O . THR B 1 26 ? 20.703 -33.094 -0.271 1 76 26 THR B O 1
ATOM 2815 N N . LYS B 1 27 ? 19.234 -31.453 -0.137 1 75.06 27 LYS B N 1
ATOM 2816 C CA . LYS B 1 27 ? 18.312 -32.375 0.53 1 75.06 27 LYS B CA 1
ATOM 2817 C C . LYS B 1 27 ? 17.656 -33.312 -0.472 1 75.06 27 LYS B C 1
ATOM 2819 O O . LYS B 1 27 ? 17.062 -34.312 -0.085 1 75.06 27 LYS B O 1
ATOM 2824 N N . HIS B 1 28 ? 17.781 -32.906 -1.732 1 69.44 28 HIS B N 1
ATOM 2825 C CA . HIS B 1 28 ? 17.203 -33.719 -2.803 1 69.44 28 HIS B CA 1
ATOM 2826 C C . HIS B 1 28 ? 18.281 -34.25 -3.732 1 69.44 28 HIS B C 1
ATOM 2828 O O . HIS B 1 28 ? 18.812 -33.531 -4.57 1 69.44 28 HIS B O 1
ATOM 2834 N N . ARG B 1 29 ? 18.656 -35.438 -3.602 1 59.66 29 ARG B N 1
ATOM 2835 C CA . ARG B 1 29 ? 19.781 -36.125 -4.258 1 59.66 29 ARG B CA 1
ATOM 2836 C C . ARG B 1 29 ? 19.641 -36.031 -5.777 1 59.66 29 ARG B C 1
ATOM 2838 O O . ARG B 1 29 ? 20.656 -35.938 -6.484 1 59.66 29 ARG B O 1
ATOM 2845 N N . GLU B 1 30 ? 18.406 -36 -6.246 1 57.03 30 GLU B N 1
ATOM 2846 C CA . GLU B 1 30 ? 18.188 -36.062 -7.688 1 57.03 30 GLU B CA 1
ATOM 2847 C C . GLU B 1 30 ? 18.172 -34.656 -8.297 1 57.03 30 GLU B C 1
ATOM 2849 O O . GLU B 1 30 ? 18.062 -34.5 -9.516 1 57.03 30 GLU B O 1
ATOM 2854 N N . ALA B 1 31 ? 18.594 -33.781 -7.516 1 63.97 31 ALA B N 1
ATOM 2855 C CA . ALA B 1 31 ? 18.5 -32.375 -7.992 1 63.97 31 ALA B CA 1
ATOM 2856 C C . ALA B 1 31 ? 19.656 -32.031 -8.922 1 63.97 31 ALA B C 1
ATOM 2858 O O . ALA B 1 31 ? 20.812 -32.344 -8.617 1 63.97 31 ALA B O 1
ATOM 2859 N N . THR B 1 32 ? 19.531 -31.781 -10.219 1 67.62 32 THR B N 1
ATOM 2860 C CA . THR B 1 32 ? 20.5 -31.469 -11.266 1 67.62 32 THR B CA 1
ATOM 2861 C C . THR B 1 32 ? 20.922 -30 -11.18 1 67.62 32 THR B C 1
ATOM 2863 O O . THR B 1 32 ? 21.812 -29.562 -11.914 1 67.62 32 THR B O 1
ATOM 2866 N N . GLY B 1 33 ? 20.312 -29.266 -10.32 1 87.19 33 GLY B N 1
ATOM 2867 C CA . GLY B 1 33 ? 20.672 -27.859 -10.234 1 87.19 33 GLY B CA 1
ATOM 2868 C C . GLY B 1 33 ? 19.828 -26.969 -11.141 1 87.19 33 GLY B C 1
ATOM 2869 O O . GLY B 1 33 ? 19.922 -25.734 -11.07 1 87.19 33 GLY B O 1
ATOM 2870 N N . ASP B 1 34 ? 19.062 -27.578 -12 1 91.62 34 ASP B N 1
ATOM 2871 C CA . ASP B 1 34 ? 18.266 -26.844 -12.984 1 91.62 34 ASP B CA 1
ATOM 2872 C C . ASP B 1 34 ? 17.266 -25.922 -12.297 1 91.62 34 ASP B C 1
ATOM 2874 O O . ASP B 1 34 ? 17.062 -24.781 -12.742 1 91.62 34 ASP B O 1
ATOM 2878 N N . PHE B 1 35 ? 16.734 -26.391 -11.25 1 94 35 PHE B N 1
ATOM 2879 C CA . PHE B 1 35 ? 15.781 -25.578 -10.523 1 94 35 PHE B CA 1
ATOM 2880 C C . PHE B 1 35 ? 16.469 -24.359 -9.914 1 94 35 PHE B C 1
ATOM 2882 O O . PHE B 1 35 ? 15.906 -23.25 -9.914 1 94 35 PHE B O 1
ATOM 2889 N N . THR B 1 36 ? 17.641 -24.562 -9.383 1 93.5 36 THR B N 1
ATOM 2890 C CA . THR B 1 36 ? 18.406 -23.469 -8.82 1 93.5 36 THR B CA 1
ATOM 2891 C C . THR B 1 36 ? 18.703 -22.406 -9.883 1 93.5 36 THR B C 1
ATOM 2893 O O . THR B 1 36 ? 18.578 -21.203 -9.617 1 93.5 36 THR B O 1
ATOM 2896 N N . LEU B 1 37 ? 19.078 -22.844 -11.039 1 93.94 37 LEU B N 1
ATOM 2897 C CA . LEU B 1 37 ? 19.359 -21.922 -12.133 1 93.94 37 LEU B CA 1
ATOM 2898 C C . LEU B 1 37 ? 18.094 -21.172 -12.531 1 93.94 37 LEU B C 1
ATOM 2900 O O . LEU B 1 37 ? 18.156 -19.969 -12.82 1 93.94 37 LEU B O 1
ATOM 2904 N N . LEU B 1 38 ? 16.969 -21.844 -12.594 1 96.44 38 LEU B N 1
ATOM 2905 C CA . LEU B 1 38 ? 15.695 -21.188 -12.859 1 96.44 38 LEU B CA 1
ATOM 2906 C C . LEU B 1 38 ? 15.406 -20.125 -11.805 1 96.44 38 LEU B C 1
ATOM 2908 O O . LEU B 1 38 ? 15 -19 -12.141 1 96.44 38 LEU B O 1
ATOM 2912 N N . CYS B 1 39 ? 15.656 -20.453 -10.562 1 96.69 39 CYS B N 1
ATOM 2913 C CA . CYS B 1 39 ? 15.391 -19.531 -9.461 1 96.69 39 CYS B CA 1
ATOM 2914 C C . CYS B 1 39 ? 16.297 -18.297 -9.555 1 96.69 39 CYS B C 1
ATOM 2916 O O . CYS B 1 39 ? 15.883 -17.188 -9.188 1 96.69 39 CYS B O 1
ATOM 2918 N N . HIS B 1 40 ? 17.469 -18.516 -10.031 1 96 40 HIS B N 1
ATOM 2919 C CA . HIS B 1 40 ? 18.359 -17.391 -10.242 1 96 40 HIS B CA 1
ATOM 2920 C C . HIS B 1 40 ? 17.812 -16.438 -11.297 1 96 40 HIS B C 1
ATOM 2922 O O . HIS B 1 40 ? 17.922 -15.211 -11.156 1 96 40 HIS B O 1
ATOM 2928 N N . ALA B 1 41 ? 17.281 -17.031 -12.328 1 97.25 41 ALA B N 1
ATOM 2929 C CA . ALA B 1 41 ? 16.672 -16.203 -13.367 1 97.25 41 ALA B CA 1
ATOM 2930 C C . ALA B 1 41 ? 15.453 -15.445 -12.828 1 97.25 41 ALA B C 1
ATOM 2932 O O . ALA B 1 41 ? 15.266 -14.266 -13.133 1 97.25 41 ALA B O 1
ATOM 2933 N N . LEU B 1 42 ? 14.648 -16.125 -12.047 1 98.12 42 LEU B N 1
ATOM 2934 C CA . LEU B 1 42 ? 13.5 -15.484 -11.414 1 98.12 42 LEU B CA 1
ATOM 2935 C C . LEU B 1 42 ? 13.945 -14.32 -10.531 1 98.12 42 LEU B C 1
ATOM 2937 O O . LEU B 1 42 ? 13.438 -13.203 -10.672 1 98.12 42 LEU B O 1
ATOM 2941 N N . GLN B 1 43 ? 14.883 -14.547 -9.68 1 97.12 43 GLN B N 1
ATOM 2942 C CA . GLN B 1 43 ? 15.336 -13.516 -8.75 1 97.12 43 GLN B CA 1
ATOM 2943 C C . GLN B 1 43 ? 15.914 -12.32 -9.5 1 97.12 43 GLN B C 1
ATOM 2945 O O . GLN B 1 43 ? 15.734 -11.172 -9.086 1 97.12 43 GLN B O 1
ATOM 2950 N N . PHE B 1 44 ? 16.656 -12.625 -10.562 1 97.12 44 PHE B N 1
ATOM 2951 C CA . PHE B 1 44 ? 17.188 -11.531 -11.367 1 97.12 44 PHE B CA 1
ATOM 2952 C C . PHE B 1 44 ? 16.062 -10.656 -11.906 1 97.12 44 PHE B C 1
ATOM 2954 O O . PHE B 1 44 ? 16.156 -9.43 -11.867 1 97.12 44 PHE B O 1
ATOM 2961 N N . SER B 1 45 ? 15.047 -11.266 -12.438 1 98.06 45 SER B N 1
ATOM 2962 C CA . SER B 1 45 ? 13.898 -10.516 -12.953 1 98.06 45 SER B CA 1
ATOM 2963 C C . SER B 1 45 ? 13.25 -9.68 -11.859 1 98.06 45 SER B C 1
ATOM 2965 O O . SER B 1 45 ? 12.898 -8.516 -12.094 1 98.06 45 SER B O 1
ATOM 2967 N N . PHE B 1 46 ? 13.086 -10.242 -10.664 1 98.25 46 PHE B N 1
ATOM 2968 C CA . PHE B 1 46 ? 12.438 -9.539 -9.555 1 98.25 46 PHE B CA 1
ATOM 2969 C C . PHE B 1 46 ? 13.258 -8.32 -9.141 1 98.25 46 PHE B C 1
ATOM 2971 O O . PHE B 1 46 ? 12.703 -7.246 -8.914 1 98.25 46 PHE B O 1
ATOM 2978 N N . LYS B 1 47 ? 14.578 -8.523 -9.031 1 97.5 47 LYS B N 1
ATOM 2979 C CA . LYS B 1 47 ? 15.461 -7.422 -8.68 1 97.5 47 LYS B CA 1
ATOM 2980 C C . LYS B 1 47 ? 15.398 -6.312 -9.727 1 97.5 47 LYS B C 1
ATOM 2982 O O . LYS B 1 47 ? 15.367 -5.129 -9.383 1 97.5 47 LYS B O 1
ATOM 2987 N N . SER B 1 48 ? 15.359 -6.699 -10.953 1 96.69 48 SER B N 1
ATOM 2988 C CA . SER B 1 48 ? 15.305 -5.734 -12.047 1 96.69 48 SER B CA 1
ATOM 2989 C C . SER B 1 48 ? 13.984 -4.965 -12.039 1 96.69 48 SER B C 1
ATOM 2991 O O . SER B 1 48 ? 13.977 -3.742 -12.203 1 96.69 48 SER B O 1
ATOM 2993 N N . ILE B 1 49 ? 12.914 -5.676 -11.906 1 96.38 49 ILE B N 1
ATOM 2994 C CA . ILE B 1 49 ? 11.602 -5.047 -11.867 1 96.38 49 ILE B CA 1
ATOM 2995 C C . ILE B 1 49 ? 11.516 -4.09 -10.688 1 96.38 49 ILE B C 1
ATOM 2997 O O . ILE B 1 49 ? 11.023 -2.965 -10.82 1 96.38 49 ILE B O 1
ATOM 3001 N N . ALA B 1 50 ? 11.984 -4.52 -9.516 1 95.44 50 ALA B N 1
ATOM 3002 C CA . ALA B 1 50 ? 12.031 -3.648 -8.344 1 95.44 50 ALA B CA 1
ATOM 3003 C C . ALA B 1 50 ? 12.773 -2.354 -8.648 1 95.44 50 ALA B C 1
ATOM 3005 O O . ALA B 1 50 ? 12.336 -1.269 -8.258 1 95.44 50 ALA B O 1
ATOM 3006 N N . TYR B 1 51 ? 13.875 -2.504 -9.312 1 93.06 51 TYR B N 1
ATOM 3007 C CA . TYR B 1 51 ? 14.703 -1.363 -9.68 1 93.06 51 TYR B CA 1
ATOM 3008 C C . TYR B 1 51 ? 13.914 -0.359 -10.508 1 93.06 51 TYR B C 1
ATOM 3010 O O . TYR B 1 51 ? 13.938 0.842 -10.234 1 93.06 51 TYR B O 1
ATOM 3018 N N . TYR B 1 52 ? 13.188 -0.811 -11.5 1 92.19 52 TYR B N 1
ATOM 3019 C CA . TYR B 1 52 ? 12.477 0.075 -12.414 1 92.19 52 TYR B CA 1
ATOM 3020 C C . TYR B 1 52 ? 11.242 0.667 -11.742 1 92.19 52 TYR B C 1
ATOM 3022 O O . TYR B 1 52 ? 10.898 1.829 -11.969 1 92.19 52 TYR B O 1
ATOM 3030 N N . ILE B 1 53 ? 10.562 -0.087 -10.914 1 92.31 53 ILE B N 1
ATOM 3031 C CA . ILE B 1 53 ? 9.391 0.417 -10.211 1 92.31 53 ILE B CA 1
ATOM 3032 C C . ILE B 1 53 ? 9.789 1.57 -9.297 1 92.31 53 ILE B C 1
ATOM 3034 O O . ILE B 1 53 ? 9.117 2.605 -9.258 1 92.31 53 ILE B O 1
ATOM 3038 N N . ARG B 1 54 ? 10.906 1.428 -8.602 1 89.88 54 ARG B N 1
ATOM 3039 C CA . ARG B 1 54 ? 11.359 2.42 -7.633 1 89.88 54 ARG B CA 1
ATOM 3040 C C . ARG B 1 54 ? 11.75 3.721 -8.328 1 89.88 54 ARG B C 1
ATOM 3042 O O . ARG B 1 54 ? 11.727 4.789 -7.715 1 89.88 54 ARG B O 1
ATOM 3049 N N . ARG B 1 55 ? 12.008 3.656 -9.578 1 88.31 55 ARG B N 1
ATOM 3050 C CA . ARG B 1 55 ? 12.516 4.816 -10.312 1 88.31 55 ARG B CA 1
ATOM 3051 C C . ARG B 1 55 ? 11.484 5.32 -11.312 1 88.31 55 ARG B C 1
ATOM 3053 O O . ARG B 1 55 ? 11.758 6.25 -12.078 1 88.31 55 ARG B O 1
ATOM 3060 N N . ALA B 1 56 ? 10.391 4.738 -11.359 1 86.62 56 ALA B N 1
ATOM 3061 C CA . ALA B 1 56 ? 9.422 4.941 -12.43 1 86.62 56 ALA B CA 1
ATOM 3062 C C . ALA B 1 56 ? 9.109 6.426 -12.617 1 86.62 56 ALA B C 1
ATOM 3064 O O . ALA B 1 56 ? 9.102 6.926 -13.742 1 86.62 56 ALA B O 1
ATOM 3065 N N . SER B 1 57 ? 8.852 7.141 -11.555 1 83.12 57 SER B N 1
ATOM 3066 C CA . SER B 1 57 ? 8.477 8.547 -11.641 1 83.12 57 SER B CA 1
ATOM 3067 C C . SER B 1 57 ? 9.672 9.422 -12 1 83.12 57 SER B C 1
ATOM 3069 O O . SER B 1 57 ? 9.508 10.547 -12.484 1 83.12 57 SER B O 1
ATOM 3071 N N . LEU B 1 58 ? 10.859 8.992 -11.766 1 84.94 58 LEU B N 1
ATOM 3072 C CA . LEU B 1 58 ? 12.078 9.758 -12.008 1 84.94 58 LEU B CA 1
ATOM 3073 C C . LEU B 1 58 ? 12.492 9.68 -13.469 1 84.94 58 LEU B C 1
ATOM 3075 O O . LEU B 1 58 ? 13.117 10.602 -13.992 1 84.94 58 LEU B O 1
ATOM 3079 N N . VAL B 1 59 ? 12.109 8.555 -14.109 1 77.81 59 VAL B N 1
ATOM 3080 C CA . VAL B 1 59 ? 12.57 8.359 -15.484 1 77.81 59 VAL B CA 1
ATOM 3081 C C . VAL B 1 59 ? 11.367 8.32 -16.422 1 77.81 59 VAL B C 1
ATOM 3083 O O . VAL B 1 59 ? 11.453 7.766 -17.516 1 77.81 59 VAL B O 1
ATOM 3086 N N . ASN B 1 60 ? 10.258 8.805 -15.992 1 77.31 60 ASN B N 1
ATOM 3087 C CA . ASN B 1 60 ? 9.039 8.953 -16.781 1 77.31 60 ASN B CA 1
ATOM 3088 C C . ASN B 1 60 ? 8.539 7.613 -17.312 1 77.31 60 ASN B C 1
ATOM 3090 O O . ASN B 1 60 ? 8.273 7.465 -18.5 1 77.31 60 ASN B O 1
ATOM 3094 N N . LEU B 1 61 ? 8.562 6.742 -16.531 1 75.5 61 LEU B N 1
ATOM 3095 C CA . LEU B 1 61 ? 8.031 5.426 -16.875 1 75.5 61 LEU B CA 1
ATOM 3096 C C . LEU B 1 61 ? 6.609 5.262 -16.359 1 75.5 61 LEU B C 1
ATOM 3098 O O . LEU B 1 61 ? 6.078 4.148 -16.328 1 75.5 61 LEU B O 1
ATOM 3102 N N . THR B 1 62 ? 6.031 6.355 -15.93 1 73.88 62 THR B N 1
ATOM 3103 C CA . THR B 1 62 ? 4.652 6.332 -15.461 1 73.88 62 THR B CA 1
ATOM 3104 C C . THR B 1 62 ? 3.688 6.645 -16.594 1 73.88 62 THR B C 1
ATOM 3106 O O . THR B 1 62 ? 4.098 7.164 -17.641 1 73.88 62 THR B O 1
ATOM 3109 N N . GLY B 1 63 ? 2.482 6.246 -16.469 1 74.25 63 GLY B N 1
ATOM 3110 C CA . GLY B 1 63 ? 1.482 6.555 -17.484 1 74.25 63 GLY B CA 1
ATOM 3111 C C . GLY B 1 63 ? 1.262 5.426 -18.469 1 74.25 63 GLY B C 1
ATOM 3112 O O . GLY B 1 63 ? 1.795 4.328 -18.297 1 74.25 63 GLY B O 1
ATOM 3113 N N . LEU B 1 64 ? 0.344 5.664 -19.469 1 70.81 64 LEU B N 1
ATOM 3114 C CA . LEU B 1 64 ? -0.072 4.637 -20.406 1 70.81 64 LEU B CA 1
ATOM 3115 C C . LEU B 1 64 ? 0.983 4.438 -21.5 1 70.81 64 LEU B C 1
ATOM 3117 O O . LEU B 1 64 ? 1.606 5.402 -21.953 1 70.81 64 LEU B O 1
ATOM 3121 N N . ALA B 1 65 ? 1.183 3.211 -21.812 1 69.81 65 ALA B N 1
ATOM 3122 C CA . ALA B 1 65 ? 2.115 2.869 -22.875 1 69.81 65 ALA B CA 1
ATOM 3123 C C . ALA B 1 65 ? 1.466 3.049 -24.25 1 69.81 65 ALA B C 1
ATOM 3125 O O . ALA B 1 65 ? 2.152 3.033 -25.266 1 69.81 65 ALA B O 1
ATOM 3126 N N . GLY B 1 66 ? 0.153 3.33 -24.203 1 64.94 66 GLY B N 1
ATOM 3127 C CA . GLY B 1 66 ? -0.557 3.5 -25.469 1 64.94 66 GLY B CA 1
ATOM 3128 C C . GLY B 1 66 ? -1.071 2.193 -26.047 1 64.94 66 GLY B C 1
ATOM 3129 O O . GLY B 1 66 ? -1.609 2.168 -27.156 1 64.94 66 GLY B O 1
ATOM 3130 N N . SER B 1 67 ? -0.918 1.013 -25.312 1 65.19 67 SER B N 1
ATOM 3131 C CA . SER B 1 67 ? -1.402 -0.278 -25.781 1 65.19 67 SER B CA 1
ATOM 3132 C C . SER B 1 67 ? -2.338 -0.927 -24.766 1 65.19 67 SER B C 1
ATOM 3134 O O . SER B 1 67 ? -2.406 -0.498 -23.625 1 65.19 67 SER B O 1
ATOM 3136 N N . ILE B 1 68 ? -3.305 -1.83 -25.312 1 67.69 68 ILE B N 1
ATOM 3137 C CA . ILE B 1 68 ? -4.199 -2.656 -24.516 1 67.69 68 ILE B CA 1
ATOM 3138 C C . ILE B 1 68 ? -3.684 -4.094 -24.484 1 67.69 68 ILE B C 1
ATOM 3140 O O . ILE B 1 68 ? -3.324 -4.652 -25.516 1 67.69 68 ILE B O 1
ATOM 3144 N N . ASN B 1 69 ? -3.666 -4.613 -23.297 1 67.62 69 ASN B N 1
ATOM 3145 C CA . ASN B 1 69 ? -3.164 -5.984 -23.219 1 67.62 69 ASN B CA 1
ATOM 3146 C C . ASN B 1 69 ? -4.25 -6.996 -23.578 1 67.62 69 ASN B C 1
ATOM 3148 O O . ASN B 1 69 ? -5.387 -6.617 -23.875 1 67.62 69 ASN B O 1
ATOM 3152 N N . SER B 1 70 ? -3.877 -8.219 -23.641 1 64.62 70 SER B N 1
ATOM 3153 C CA . SER B 1 70 ? -4.742 -9.297 -24.094 1 64.62 70 SER B CA 1
ATOM 3154 C C . SER B 1 70 ? -5.957 -9.461 -23.188 1 64.62 70 SER B C 1
ATOM 3156 O O . SER B 1 70 ? -6.969 -10.039 -23.594 1 64.62 70 SER B O 1
ATOM 3158 N N . THR B 1 71 ? -5.777 -8.898 -22.031 1 65.31 71 THR B N 1
ATOM 3159 C CA . THR B 1 71 ? -6.883 -9.039 -21.094 1 65.31 71 THR B CA 1
ATOM 3160 C C . THR B 1 71 ? -7.781 -7.809 -21.125 1 65.31 71 THR B C 1
ATOM 3162 O O . THR B 1 71 ? -8.75 -7.715 -20.375 1 65.31 71 THR B O 1
ATOM 3165 N N . GLY B 1 72 ? -7.48 -6.938 -21.984 1 63.34 72 GLY B N 1
ATOM 3166 C CA . GLY B 1 72 ? -8.352 -5.789 -22.172 1 63.34 72 GLY B CA 1
ATOM 3167 C C . GLY B 1 72 ? -8.008 -4.621 -21.281 1 63.34 72 GLY B C 1
ATOM 3168 O O . GLY B 1 72 ? -8.734 -3.629 -21.234 1 63.34 72 GLY B O 1
ATOM 3169 N N . ASP B 1 73 ? -6.973 -4.746 -20.609 1 69 73 ASP B N 1
ATOM 3170 C CA . ASP B 1 73 ? -6.582 -3.662 -19.719 1 69 73 ASP B CA 1
ATOM 3171 C C . ASP B 1 73 ? -5.574 -2.729 -20.375 1 69 73 ASP B C 1
ATOM 3173 O O . ASP B 1 73 ? -4.762 -3.168 -21.203 1 69 73 ASP B O 1
ATOM 3177 N N . ASP B 1 74 ? -5.715 -1.425 -20.094 1 73.44 74 ASP B N 1
ATOM 3178 C CA . ASP B 1 74 ? -4.688 -0.487 -20.547 1 73.44 74 ASP B CA 1
ATOM 3179 C C . ASP B 1 74 ? -3.322 -0.849 -19.969 1 73.44 74 ASP B C 1
ATOM 3181 O O . ASP B 1 74 ? -3.193 -1.085 -18.766 1 73.44 74 ASP B O 1
ATOM 3185 N N . GLN B 1 75 ? -2.455 -1.021 -20.797 1 77.81 75 GLN B N 1
ATOM 3186 C CA . GLN B 1 75 ? -1.11 -1.386 -20.375 1 77.81 75 GLN B CA 1
ATOM 3187 C C . GLN B 1 75 ? -0.283 -0.146 -20.047 1 77.81 75 GLN B C 1
ATOM 3189 O O . GLN B 1 75 ? -0.238 0.801 -20.828 1 77.81 75 GLN B O 1
ATOM 3194 N N . LYS B 1 76 ? 0.354 -0.239 -18.906 1 84.12 76 LYS B N 1
ATOM 3195 C CA . LYS B 1 76 ? 1.281 0.819 -18.5 1 84.12 76 LYS B CA 1
ATOM 3196 C C . LYS B 1 76 ? 2.689 0.533 -19.016 1 84.12 76 LYS B C 1
ATOM 3198 O O . LYS B 1 76 ? 3.025 -0.614 -19.328 1 84.12 76 LYS B O 1
ATOM 3203 N N . LYS B 1 77 ? 3.537 1.516 -19.141 1 85.88 77 LYS B N 1
ATOM 3204 C CA . LYS B 1 77 ? 4.91 1.377 -19.625 1 85.88 77 LYS B CA 1
ATOM 3205 C C . LYS B 1 77 ? 5.684 0.368 -18.766 1 85.88 77 LYS B C 1
ATOM 3207 O O . LYS B 1 77 ? 6.391 -0.487 -19.312 1 85.88 77 LYS B O 1
ATOM 3212 N N . LEU B 1 78 ? 5.465 0.428 -17.531 1 89.5 78 LEU B N 1
ATOM 3213 C CA . LEU B 1 78 ? 6.168 -0.463 -16.609 1 89.5 78 LEU B CA 1
ATOM 3214 C C . LEU B 1 78 ? 5.711 -1.905 -16.797 1 89.5 78 LEU B C 1
ATOM 3216 O O . LEU B 1 78 ? 6.473 -2.842 -16.547 1 89.5 78 LEU B O 1
ATOM 3220 N N . ASP B 1 79 ? 4.445 -2.125 -17.203 1 90.94 79 ASP B N 1
ATOM 3221 C CA . ASP B 1 79 ? 3.955 -3.467 -17.5 1 90.94 79 ASP B CA 1
ATOM 3222 C C . ASP B 1 79 ? 4.762 -4.102 -18.641 1 90.94 79 ASP B C 1
ATOM 3224 O O . ASP B 1 79 ? 5.16 -5.262 -18.547 1 90.94 79 ASP B O 1
ATOM 3228 N N . VAL B 1 80 ? 4.961 -3.297 -19.609 1 92 80 VAL B N 1
ATOM 3229 C CA . VAL B 1 80 ? 5.656 -3.779 -20.797 1 92 80 VAL B CA 1
ATOM 3230 C C . VAL B 1 80 ? 7.117 -4.078 -20.469 1 92 80 VAL B C 1
ATOM 3232 O O . VAL B 1 80 ? 7.633 -5.145 -20.797 1 92 80 VAL B O 1
ATOM 3235 N N . ILE B 1 81 ? 7.77 -3.178 -19.766 1 92.44 81 ILE B N 1
ATOM 3236 C CA . ILE B 1 81 ? 9.172 -3.334 -19.406 1 92.44 81 ILE B CA 1
ATOM 3237 C C . ILE B 1 81 ? 9.344 -4.559 -18.516 1 92.44 81 ILE B C 1
ATOM 3239 O O . ILE B 1 81 ? 10.25 -5.367 -18.719 1 92.44 81 ILE B O 1
ATOM 3243 N N . SER B 1 82 ? 8.492 -4.648 -17.562 1 95.5 82 SER B N 1
ATOM 3244 C CA . SER B 1 82 ? 8.57 -5.77 -16.625 1 95.5 82 SER B CA 1
ATOM 3245 C C . SER B 1 82 ? 8.367 -7.098 -17.344 1 95.5 82 SER B C 1
ATOM 3247 O O . SER B 1 82 ? 9.062 -8.078 -17.062 1 95.5 82 SER B O 1
ATOM 3249 N N . ASN B 1 83 ? 7.398 -7.121 -18.203 1 96.88 83 ASN B N 1
ATOM 3250 C CA . ASN B 1 83 ? 7.137 -8.312 -19 1 96.88 83 ASN B CA 1
ATOM 3251 C C . ASN B 1 83 ? 8.344 -8.703 -19.859 1 96.88 83 ASN B C 1
ATOM 3253 O O . ASN B 1 83 ? 8.742 -9.867 -19.875 1 96.88 83 ASN B O 1
ATOM 3257 N N . ASP B 1 84 ? 8.938 -7.746 -20.516 1 97.12 84 ASP B N 1
ATOM 3258 C CA . ASP B 1 84 ? 10.094 -7.996 -21.375 1 97.12 84 ASP B CA 1
ATOM 3259 C C . ASP B 1 84 ? 11.281 -8.516 -20.578 1 97.12 84 ASP B C 1
ATOM 3261 O O . ASP B 1 84 ? 11.969 -9.445 -21 1 97.12 84 ASP B O 1
ATOM 3265 N N . LEU B 1 85 ? 11.477 -7.867 -19.469 1 96.5 85 LEU B N 1
ATOM 3266 C CA . LEU B 1 85 ? 12.57 -8.289 -18.578 1 96.5 85 LEU B CA 1
ATOM 3267 C C . LEU B 1 85 ? 12.375 -9.727 -18.125 1 96.5 85 LEU B C 1
ATOM 3269 O O . LEU B 1 85 ? 13.32 -10.516 -18.125 1 96.5 85 LEU B O 1
ATOM 3273 N N . PHE B 1 86 ? 11.203 -10.023 -17.781 1 97.94 86 PHE B N 1
ATOM 3274 C CA . PHE B 1 86 ? 10.898 -11.367 -17.297 1 97.94 86 PHE B CA 1
ATOM 3275 C C . PHE B 1 86 ? 11.102 -12.398 -18.391 1 97.94 86 PHE B C 1
ATOM 3277 O O . PHE B 1 86 ? 11.75 -13.43 -18.172 1 97.94 86 PHE B O 1
ATOM 3284 N N . ILE B 1 87 ? 10.602 -12.125 -19.547 1 97.94 87 ILE B N 1
ATOM 3285 C CA . ILE B 1 87 ? 10.703 -13.039 -20.688 1 97.94 87 ILE B CA 1
ATOM 3286 C C . ILE B 1 87 ? 12.172 -13.273 -21.031 1 97.94 87 ILE B C 1
ATOM 3288 O O . ILE B 1 87 ? 12.602 -14.414 -21.219 1 97.94 87 ILE B O 1
ATOM 3292 N N . GLU B 1 88 ? 12.914 -12.234 -21.062 1 97.44 88 GLU B N 1
ATOM 3293 C CA . GLU B 1 88 ? 14.32 -12.352 -21.438 1 97.44 88 GLU B CA 1
ATOM 3294 C C . GLU B 1 88 ? 15.102 -13.148 -20.391 1 97.44 88 GLU B C 1
ATOM 3296 O O . GLU B 1 88 ? 16.016 -13.898 -20.734 1 97.44 88 GLU B O 1
ATOM 3301 N N . ALA B 1 89 ? 14.805 -12.914 -19.141 1 97.31 89 ALA B N 1
ATOM 3302 C CA . ALA B 1 89 ? 15.461 -13.664 -18.078 1 97.31 89 ALA B CA 1
ATOM 3303 C C . ALA B 1 89 ? 15.172 -15.156 -18.203 1 97.31 89 ALA B C 1
ATOM 3305 O O . ALA B 1 89 ? 16.062 -15.984 -18.047 1 97.31 89 ALA B O 1
ATOM 3306 N N . MET B 1 90 ? 13.945 -15.492 -18.469 1 97.25 90 MET B N 1
ATOM 3307 C CA . MET B 1 90 ? 13.562 -16.891 -18.625 1 97.25 90 MET B CA 1
ATOM 3308 C C . MET B 1 90 ? 14.211 -17.5 -19.875 1 97.25 90 MET B C 1
ATOM 3310 O O . MET B 1 90 ? 14.68 -18.641 -19.844 1 97.25 90 MET B O 1
ATOM 3314 N N . ARG B 1 91 ? 14.234 -16.734 -20.906 1 96.38 91 ARG B N 1
ATOM 3315 C CA . ARG B 1 91 ? 14.859 -17.188 -22.141 1 96.38 91 ARG B CA 1
ATOM 3316 C C . ARG B 1 91 ? 16.344 -17.469 -21.938 1 96.38 91 ARG B C 1
ATOM 3318 O O . ARG B 1 91 ? 16.844 -18.531 -22.328 1 96.38 91 ARG B O 1
ATOM 3325 N N . SER B 1 92 ? 17.016 -16.625 -21.297 1 95.19 92 SER B N 1
ATOM 3326 C CA . SER B 1 92 ? 18.469 -16.641 -21.188 1 95.19 92 SER B CA 1
ATOM 3327 C C . SER B 1 92 ? 18.938 -17.75 -20.25 1 95.19 92 SER B C 1
ATOM 3329 O O . SER B 1 92 ? 20.062 -18.266 -20.406 1 95.19 92 SER B O 1
ATOM 3331 N N . CYS B 1 93 ? 18.125 -18.156 -19.297 1 94.19 93 CYS B N 1
ATOM 3332 C CA . CYS B 1 93 ? 18.594 -19.125 -18.312 1 94.19 93 CYS B CA 1
ATOM 3333 C C . CYS B 1 93 ? 18.625 -20.531 -18.906 1 94.19 93 CYS B C 1
ATOM 3335 O O . CYS B 1 93 ? 19.281 -21.422 -18.359 1 94.19 93 CYS B O 1
ATOM 3337 N N . GLY B 1 94 ? 17.828 -20.781 -19.922 1 94.19 94 GLY B N 1
ATOM 3338 C CA . GLY B 1 94 ? 17.859 -22.047 -20.656 1 94.19 94 GLY B CA 1
ATOM 3339 C C . GLY B 1 94 ? 17.172 -23.172 -19.922 1 94.19 94 GLY B C 1
ATOM 3340 O O . GLY B 1 94 ? 17.266 -24.344 -20.328 1 94.19 94 GLY B O 1
ATOM 3341 N N . LYS B 1 95 ? 16.516 -22.891 -18.844 1 95 95 LYS B N 1
ATOM 3342 C CA . LYS B 1 95 ? 15.898 -23.953 -18.047 1 95 95 LYS B CA 1
ATOM 3343 C C . LYS B 1 95 ? 14.383 -23.891 -18.125 1 95 95 LYS B C 1
ATOM 3345 O O . LYS B 1 95 ? 13.688 -24.766 -17.594 1 95 95 LYS B O 1
ATOM 3350 N N . CYS B 1 96 ? 13.852 -22.938 -18.812 1 96.88 96 CYS B N 1
ATOM 3351 C CA . CYS B 1 96 ? 12.422 -22.766 -19.062 1 96.88 96 CYS B CA 1
ATOM 3352 C C . CYS B 1 96 ? 12.086 -23.031 -20.516 1 96.88 96 CYS B C 1
ATOM 3354 O O . CYS B 1 96 ? 12.633 -22.391 -21.422 1 96.88 96 CYS B O 1
ATOM 3356 N N . ALA B 1 97 ? 11.219 -23.953 -20.734 1 97.25 97 ALA B N 1
ATOM 3357 C CA . ALA B 1 97 ? 10.883 -24.344 -22.094 1 97.25 97 ALA B CA 1
ATOM 3358 C C . ALA B 1 97 ? 9.781 -23.453 -22.672 1 97.25 97 ALA B C 1
ATOM 3360 O O . ALA B 1 97 ? 9.734 -23.219 -23.875 1 97.25 97 ALA B O 1
ATOM 3361 N N . LEU B 1 98 ? 8.891 -23.031 -21.812 1 97.88 98 LEU B N 1
ATOM 3362 C CA . LEU B 1 98 ? 7.785 -22.188 -22.25 1 97.88 98 LEU B CA 1
ATOM 3363 C C . LEU B 1 98 ? 7.309 -21.281 -21.125 1 97.88 98 LEU B C 1
ATOM 3365 O O . LEU B 1 98 ? 7.527 -21.594 -19.938 1 97.88 98 LEU B O 1
ATOM 3369 N N . LEU B 1 99 ? 6.703 -20.156 -21.5 1 98.38 99 LEU B N 1
ATOM 3370 C CA . LEU B 1 99 ? 6.262 -19.141 -20.562 1 98.38 99 LEU B CA 1
ATOM 3371 C C . LEU B 1 99 ? 4.871 -18.625 -20.922 1 98.38 99 LEU B C 1
ATOM 3373 O O . LEU B 1 99 ? 4.578 -18.391 -22.094 1 98.38 99 LEU B O 1
ATOM 3377 N N . VAL B 1 100 ? 4.012 -18.609 -19.953 1 98.44 100 VAL B N 1
ATOM 3378 C CA . VAL B 1 100 ? 2.732 -17.922 -20.062 1 98.44 100 VAL B CA 1
ATOM 3379 C C . VAL B 1 100 ? 2.768 -16.641 -19.234 1 98.44 100 VAL B C 1
ATOM 3381 O O . VAL B 1 100 ? 3.096 -16.656 -18.047 1 98.44 100 VAL B O 1
ATOM 3384 N N . SER B 1 101 ? 2.494 -15.516 -19.859 1 97.94 101 SER B N 1
ATOM 3385 C CA . SER B 1 101 ? 2.465 -14.219 -19.188 1 97.94 101 SER B CA 1
ATOM 3386 C C . SER B 1 101 ? 1.112 -13.531 -19.375 1 97.94 101 SER B C 1
ATOM 3388 O O . SER B 1 101 ? 0.499 -13.633 -20.438 1 97.94 101 SER B O 1
ATOM 3390 N N . GLU B 1 102 ? 0.671 -12.812 -18.344 1 95.38 102 GLU B N 1
ATOM 3391 C CA . GLU B 1 102 ? -0.562 -12.039 -18.422 1 95.38 102 GLU B CA 1
ATOM 3392 C C . GLU B 1 102 ? -0.514 -11.047 -19.594 1 95.38 102 GLU B C 1
ATOM 3394 O O . GLU B 1 102 ? -1.532 -10.789 -20.234 1 95.38 102 GLU B O 1
ATOM 3399 N N . GLU B 1 103 ? 0.637 -10.555 -19.938 1 95 103 GLU B N 1
ATOM 3400 C CA . GLU B 1 103 ? 0.813 -9.477 -20.906 1 95 103 GLU B CA 1
ATOM 3401 C C . GLU B 1 103 ? 0.91 -10.031 -22.328 1 95 103 GLU B C 1
ATOM 3403 O O . GLU B 1 103 ? 0.945 -9.266 -23.297 1 95 103 GLU B O 1
ATOM 3408 N N . GLU B 1 104 ? 0.982 -11.344 -22.453 1 96.06 104 GLU B N 1
ATOM 3409 C CA . GLU B 1 104 ? 1.108 -11.984 -23.766 1 96.06 104 GLU B CA 1
ATOM 3410 C C . GLU B 1 104 ? -0.182 -12.695 -24.156 1 96.06 104 GLU B C 1
ATOM 3412 O O . GLU B 1 104 ? -0.828 -13.328 -23.312 1 96.06 104 GLU B O 1
ATOM 3417 N N . ASP B 1 105 ? -0.529 -12.648 -25.391 1 95.62 105 ASP B N 1
ATOM 3418 C CA . ASP B 1 105 ? -1.748 -13.297 -25.875 1 95.62 105 ASP B CA 1
ATOM 3419 C C . ASP B 1 105 ? -1.576 -14.812 -25.938 1 95.62 105 ASP B C 1
ATOM 3421 O O . ASP B 1 105 ? -2.531 -15.555 -25.719 1 95.62 105 ASP B O 1
ATOM 3425 N N . ASP B 1 106 ? -0.341 -15.195 -26.234 1 97.12 106 ASP B N 1
ATOM 3426 C CA . ASP B 1 106 ? -0.081 -16.609 -26.469 1 97.12 106 ASP B CA 1
ATOM 3427 C C . ASP B 1 106 ? 1.122 -17.078 -25.656 1 97.12 106 ASP B C 1
ATOM 3429 O O . ASP B 1 106 ? 1.873 -16.266 -25.109 1 97.12 106 ASP B O 1
ATOM 3433 N N . ILE B 1 107 ? 1.253 -18.391 -25.641 1 97.94 107 ILE B N 1
ATOM 3434 C CA . ILE B 1 107 ? 2.404 -19.016 -24.984 1 97.94 107 ILE B CA 1
ATOM 3435 C C . ILE B 1 107 ? 3.686 -18.594 -25.703 1 97.94 107 ILE B C 1
ATOM 3437 O O . ILE B 1 107 ? 3.732 -18.562 -26.938 1 97.94 107 ILE B O 1
ATOM 3441 N N . VAL B 1 108 ? 4.695 -18.25 -24.953 1 97.75 108 VAL B N 1
ATOM 3442 C CA . VAL B 1 108 ? 6.027 -17.984 -25.484 1 97.75 108 VAL B CA 1
ATOM 3443 C C . VAL B 1 108 ? 6.883 -19.25 -25.375 1 97.75 108 VAL B C 1
ATOM 3445 O O . VAL B 1 108 ? 7.234 -19.672 -24.281 1 97.75 108 VAL B O 1
ATOM 3448 N N . PHE B 1 109 ? 7.25 -19.828 -26.484 1 97.31 109 PHE B N 1
ATOM 3449 C CA . PHE B 1 109 ? 8.125 -21 -26.5 1 97.31 109 PHE B CA 1
ATOM 3450 C C . PHE B 1 109 ? 9.586 -20.578 -26.672 1 97.31 109 PHE B C 1
ATOM 3452 O O . PHE B 1 109 ? 9.883 -19.672 -27.453 1 97.31 109 PHE B O 1
ATOM 3459 N N . PHE B 1 110 ? 10.391 -21.203 -25.875 1 96.25 110 PHE B N 1
ATOM 3460 C CA . PHE B 1 110 ? 11.812 -20.906 -26 1 96.25 110 PHE B CA 1
ATOM 3461 C C . PHE B 1 110 ? 12.523 -22.016 -26.781 1 96.25 110 PHE B C 1
ATOM 3463 O O . PHE B 1 110 ? 12.875 -23.047 -26.203 1 96.25 110 PHE B O 1
ATOM 3470 N N . ASP B 1 111 ? 12.859 -21.844 -28 1 86.88 111 ASP B N 1
ATOM 3471 C CA . ASP B 1 111 ? 13.414 -22.828 -28.922 1 86.88 111 ASP B CA 1
ATOM 3472 C C . ASP B 1 111 ? 14.836 -23.219 -28.531 1 86.88 111 ASP B C 1
ATOM 3474 O O . ASP B 1 111 ? 15.273 -24.344 -28.781 1 86.88 111 ASP B O 1
ATOM 3478 N N . ASN B 1 112 ? 15.531 -22.375 -27.984 1 82.12 112 ASN B N 1
ATOM 3479 C CA . ASN B 1 112 ? 16.938 -22.625 -27.688 1 82.12 112 ASN B CA 1
ATOM 3480 C C . ASN B 1 112 ? 17.125 -23.266 -26.312 1 82.12 112 ASN B C 1
ATOM 3482 O O . ASN B 1 112 ? 18.25 -23.406 -25.828 1 82.12 112 ASN B O 1
ATOM 3486 N N . ALA B 1 113 ? 16.062 -23.719 -25.766 1 81.44 113 ALA B N 1
ATOM 3487 C CA . ALA B 1 113 ? 16.172 -24.266 -24.406 1 81.44 113 ALA B CA 1
ATOM 3488 C C . ALA B 1 113 ? 16.203 -25.797 -24.453 1 81.44 113 ALA B C 1
ATOM 3490 O O . ALA B 1 113 ? 15.367 -26.453 -23.844 1 81.44 113 ALA B O 1
ATOM 3491 N N . ALA B 1 114 ? 17.25 -26.234 -25.156 1 83.06 114 ALA B N 1
ATOM 3492 C CA . ALA B 1 114 ? 17.422 -27.688 -25.203 1 83.06 114 ALA B CA 1
ATOM 3493 C C . ALA B 1 114 ? 17.688 -28.234 -23.812 1 83.06 114 ALA B C 1
ATOM 3495 O O . ALA B 1 114 ? 18.578 -27.75 -23.094 1 83.06 114 ALA B O 1
ATOM 3496 N N . GLY B 1 115 ? 16.859 -29.109 -23.328 1 87.44 115 GLY B N 1
ATOM 3497 C CA . GLY B 1 115 ? 17.031 -29.734 -22.016 1 87.44 115 GLY B CA 1
ATOM 3498 C C . GLY B 1 115 ? 16.297 -29 -20.906 1 87.44 115 GLY B C 1
ATOM 3499 O O . GLY B 1 115 ? 16.406 -29.359 -19.734 1 87.44 115 GLY B O 1
ATOM 3500 N N . ALA B 1 116 ? 15.594 -27.969 -21.328 1 93.81 116 ALA B N 1
ATOM 3501 C CA . ALA B 1 116 ? 14.805 -27.266 -20.328 1 93.81 116 ALA B CA 1
ATOM 3502 C C . ALA B 1 116 ? 13.828 -28.203 -19.625 1 93.81 116 ALA B C 1
ATOM 3504 O O . ALA B 1 116 ? 13.258 -29.094 -20.25 1 93.81 116 ALA B O 1
ATOM 3505 N N . ARG B 1 117 ? 13.625 -27.938 -18.344 1 94.38 117 ARG B N 1
ATOM 3506 C CA . ARG B 1 117 ? 12.844 -28.875 -17.547 1 94.38 117 ARG B CA 1
ATOM 3507 C C . ARG B 1 117 ? 11.617 -28.203 -16.938 1 94.38 117 ARG B C 1
ATOM 3509 O O . ARG B 1 117 ? 10.82 -28.844 -16.25 1 94.38 117 ARG B O 1
ATOM 3516 N N . TYR B 1 118 ? 11.469 -26.938 -17.25 1 97.12 118 TYR B N 1
ATOM 3517 C CA . TYR B 1 118 ? 10.414 -26.234 -16.531 1 97.12 118 TYR B CA 1
ATOM 3518 C C . TYR B 1 118 ? 9.562 -25.406 -17.469 1 97.12 118 TYR B C 1
ATOM 3520 O O . TYR B 1 118 ? 10.016 -25.016 -18.562 1 97.12 118 TYR B O 1
ATOM 3528 N N . ALA B 1 119 ? 8.336 -25.219 -17.125 1 98 119 ALA B N 1
ATOM 3529 C CA . ALA B 1 119 ? 7.406 -24.219 -17.656 1 98 119 ALA B CA 1
ATOM 3530 C C . ALA B 1 119 ? 7.016 -23.203 -16.594 1 98 119 ALA B C 1
ATOM 3532 O O . ALA B 1 119 ? 6.805 -23.562 -15.438 1 98 119 ALA B O 1
ATOM 3533 N N . VAL B 1 120 ? 6.934 -21.922 -16.984 1 98.69 120 VAL B N 1
ATOM 3534 C CA . VAL B 1 120 ? 6.688 -20.875 -16 1 98.69 120 VAL B CA 1
ATOM 3535 C C . VAL B 1 120 ? 5.477 -20.047 -16.422 1 98.69 120 VAL B C 1
ATOM 3537 O O . VAL B 1 120 ? 5.285 -19.781 -17.609 1 98.69 120 VAL B O 1
ATOM 3540 N N . ALA B 1 121 ? 4.594 -19.75 -15.531 1 98.81 121 ALA B N 1
ATOM 3541 C CA . ALA B 1 121 ? 3.537 -18.75 -15.703 1 98.81 121 ALA B CA 1
ATOM 3542 C C . ALA B 1 121 ? 3.766 -17.547 -14.797 1 98.81 121 ALA B C 1
ATOM 3544 O O . ALA B 1 121 ? 4.266 -17.688 -13.68 1 98.81 121 ALA B O 1
ATOM 3545 N N . CYS B 1 122 ? 3.342 -16.375 -15.305 1 98.56 122 CYS B N 1
ATOM 3546 C CA . CYS B 1 122 ? 3.656 -15.195 -14.5 1 98.56 122 CYS B CA 1
ATOM 3547 C C . CYS B 1 122 ? 2.66 -14.07 -14.758 1 98.56 122 CYS B C 1
ATOM 3549 O O . CYS B 1 122 ? 2.084 -13.992 -15.852 1 98.56 122 CYS B O 1
ATOM 3551 N N . ASP B 1 123 ? 2.322 -13.32 -13.789 1 97.94 123 ASP B N 1
ATOM 3552 C CA . ASP B 1 123 ? 1.822 -11.953 -13.852 1 97.94 123 ASP B CA 1
ATOM 3553 C C . ASP B 1 123 ? 2.916 -10.953 -13.477 1 97.94 123 ASP B C 1
ATOM 3555 O O . ASP B 1 123 ? 3.215 -10.758 -12.297 1 97.94 123 ASP B O 1
ATOM 3559 N N . PRO B 1 124 ? 3.49 -10.32 -14.461 1 97.19 124 PRO B N 1
ATOM 3560 C CA . PRO B 1 124 ? 4.668 -9.492 -14.18 1 97.19 124 PRO B CA 1
ATOM 3561 C C . PRO B 1 124 ? 4.363 -8.336 -13.234 1 97.19 124 PRO B C 1
ATOM 3563 O O . PRO B 1 124 ? 5.215 -7.949 -12.43 1 97.19 124 PRO B O 1
ATOM 3566 N N . ILE B 1 125 ? 3.209 -7.762 -13.367 1 95.94 125 ILE B N 1
ATOM 3567 C CA . ILE B 1 125 ? 2.811 -6.684 -12.469 1 95.94 125 ILE B CA 1
ATOM 3568 C C . ILE B 1 125 ? 1.351 -6.867 -12.062 1 95.94 125 ILE B C 1
ATOM 3570 O O . ILE B 1 125 ? 0.441 -6.449 -12.781 1 95.94 125 ILE B O 1
ATOM 3574 N N . ASP B 1 126 ? 1.165 -7.355 -10.93 1 95.44 126 ASP B N 1
ATOM 3575 C CA . ASP B 1 126 ? -0.154 -7.398 -10.305 1 95.44 126 ASP B CA 1
ATOM 3576 C C . ASP B 1 126 ? -0.5 -6.059 -9.656 1 95.44 126 ASP B C 1
ATOM 3578 O O . ASP B 1 126 ? 0.252 -5.555 -8.82 1 95.44 126 ASP B O 1
ATOM 3582 N N . GLY B 1 127 ? -1.657 -5.508 -10.008 1 91.19 127 GLY B N 1
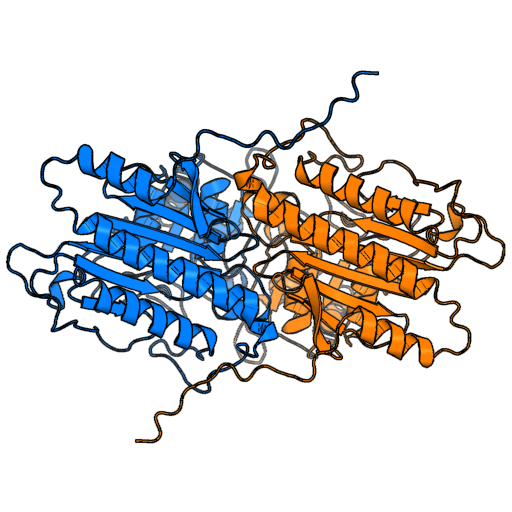ATOM 3583 C CA . GLY B 1 127 ? -2.066 -4.227 -9.445 1 91.19 127 GLY B CA 1
ATOM 3584 C C . GLY B 1 127 ? -1.547 -3.041 -10.234 1 91.19 127 GLY B C 1
ATOM 3585 O O . GLY B 1 127 ? -1.215 -2.002 -9.664 1 91.19 127 GLY B O 1
ATOM 3586 N N . SER B 1 128 ? -1.474 -3.141 -11.5 1 86.88 128 SER B N 1
ATOM 3587 C CA . SER B 1 128 ? -0.89 -2.119 -12.367 1 86.88 128 SER B CA 1
ATOM 3588 C C . SER B 1 128 ? -1.61 -0.785 -12.211 1 86.88 128 SER B C 1
ATOM 3590 O O . SER B 1 128 ? -1.021 0.275 -12.43 1 86.88 128 SER B O 1
ATOM 3592 N N . SER B 1 129 ? -2.797 -0.834 -11.781 1 81.25 129 SER B N 1
ATOM 3593 C CA . SER B 1 129 ? -3.566 0.39 -11.586 1 81.25 129 SER B CA 1
ATOM 3594 C C . SER B 1 129 ? -3.023 1.207 -10.422 1 81.25 129 SER B C 1
ATOM 3596 O O . SER B 1 129 ? -3.365 2.381 -10.266 1 81.25 129 SER B O 1
ATOM 3598 N N . ASN B 1 130 ? -2.248 0.629 -9.625 1 84.56 130 ASN B N 1
ATOM 3599 C CA . ASN B 1 130 ? -1.719 1.284 -8.438 1 84.56 130 ASN B CA 1
ATOM 3600 C C . ASN B 1 130 ? -0.312 1.826 -8.672 1 84.56 130 ASN B C 1
ATOM 3602 O O . ASN B 1 130 ? 0.24 2.523 -7.82 1 84.56 130 ASN B O 1
ATOM 3606 N N . LEU B 1 131 ? 0.271 1.58 -9.781 1 83.75 131 LEU B N 1
ATOM 3607 C CA . LEU B 1 131 ? 1.684 1.855 -10.016 1 83.75 131 LEU B CA 1
ATOM 3608 C C . LEU B 1 131 ? 1.974 3.348 -9.898 1 83.75 131 LEU B C 1
ATOM 3610 O O . LEU B 1 131 ? 2.955 3.744 -9.266 1 83.75 131 LEU B O 1
ATOM 3614 N N . ASP B 1 132 ? 1.131 4.121 -10.406 1 83.75 132 ASP B N 1
ATOM 3615 C CA . ASP B 1 132 ? 1.389 5.555 -10.422 1 83.75 132 ASP B CA 1
ATOM 3616 C C . ASP B 1 132 ? 1.252 6.152 -9.023 1 83.75 132 ASP B C 1
ATOM 3618 O O . ASP B 1 132 ? 1.852 7.188 -8.719 1 83.75 132 ASP B O 1
ATOM 3622 N N . ALA B 1 133 ? 0.502 5.465 -8.172 1 85.62 133 ALA B N 1
ATOM 3623 C CA . ALA B 1 133 ? 0.266 5.969 -6.824 1 85.62 133 ALA B CA 1
ATOM 3624 C C . ALA B 1 133 ? 1.338 5.473 -5.855 1 85.62 133 ALA B C 1
ATOM 3626 O O . ALA B 1 133 ? 1.319 5.812 -4.672 1 85.62 133 ALA B O 1
ATOM 3627 N N . GLY B 1 134 ? 2.242 4.699 -6.348 1 85.06 134 GLY B N 1
ATOM 3628 C CA . GLY B 1 134 ? 3.32 4.234 -5.488 1 85.06 134 GLY B CA 1
ATOM 3629 C C . GLY B 1 134 ? 2.865 3.219 -4.461 1 85.06 134 GLY B C 1
ATOM 3630 O O . GLY B 1 134 ? 3.604 2.902 -3.523 1 85.06 134 GLY B O 1
ATOM 3631 N N . VAL B 1 135 ? 1.647 2.787 -4.605 1 87.19 135 VAL B N 1
ATOM 3632 C CA . VAL B 1 135 ? 1.124 1.742 -3.734 1 87.19 135 VAL B CA 1
ATOM 3633 C C . VAL B 1 135 ? 1.722 0.393 -4.129 1 87.19 135 VAL B C 1
ATOM 3635 O O . VAL B 1 135 ? 2.109 0.192 -5.281 1 87.19 135 VAL B O 1
ATOM 3638 N N . SER B 1 136 ? 1.793 -0.479 -3.201 1 91.69 136 SER B N 1
ATOM 3639 C CA . SER B 1 136 ? 2.48 -1.754 -3.383 1 91.69 136 SER B CA 1
ATOM 3640 C C . SER B 1 136 ? 1.853 -2.564 -4.512 1 91.69 136 SER B C 1
ATOM 3642 O O . SER B 1 136 ? 0.629 -2.705 -4.578 1 91.69 136 SER B O 1
ATOM 3644 N N . VAL B 1 137 ? 2.693 -3.035 -5.414 1 93.94 137 VAL B N 1
ATOM 3645 C CA . VAL B 1 137 ? 2.344 -3.938 -6.504 1 93.94 137 VAL B CA 1
ATOM 3646 C C . VAL B 1 137 ? 3.221 -5.188 -6.441 1 93.94 137 VAL B C 1
ATOM 3648 O O . VAL B 1 137 ? 4.051 -5.328 -5.539 1 93.94 137 VAL B O 1
ATOM 3651 N N . GLY B 1 138 ? 3.006 -6.117 -7.395 1 96.62 138 GLY B N 1
ATOM 3652 C CA . GLY B 1 138 ? 3.816 -7.316 -7.242 1 96.62 138 GLY B CA 1
ATOM 3653 C C . GLY B 1 138 ? 3.875 -8.156 -8.5 1 96.62 138 GLY B C 1
ATOM 3654 O O . GLY B 1 138 ? 3.18 -7.875 -9.477 1 96.62 138 GLY B O 1
ATOM 3655 N N . THR B 1 139 ? 4.754 -9.117 -8.469 1 98.44 139 THR B N 1
ATOM 3656 C CA . THR B 1 139 ? 4.887 -10.164 -9.477 1 98.44 139 THR B CA 1
ATOM 3657 C C . THR B 1 139 ? 4.465 -11.516 -8.914 1 98.44 139 THR B C 1
ATOM 3659 O O . THR B 1 139 ? 4.809 -11.859 -7.777 1 98.44 139 THR B O 1
ATOM 3662 N N . ILE B 1 140 ? 3.727 -12.242 -9.664 1 98.81 140 ILE B N 1
ATOM 3663 C CA . ILE B 1 140 ? 3.34 -13.602 -9.281 1 98.81 140 ILE B CA 1
ATOM 3664 C C . ILE B 1 140 ? 3.936 -14.602 -10.266 1 98.81 140 ILE B C 1
ATOM 3666 O O . ILE B 1 140 ? 3.99 -14.344 -11.469 1 98.81 140 ILE B O 1
ATOM 3670 N N . PHE B 1 141 ? 4.367 -15.773 -9.758 1 98.88 141 PHE B N 1
ATOM 3671 C CA . PHE B 1 141 ? 4.922 -16.781 -10.656 1 98.88 141 PHE B CA 1
ATOM 3672 C C . PHE B 1 141 ? 4.531 -18.188 -10.211 1 98.88 141 PHE B C 1
ATOM 3674 O O . PHE B 1 141 ? 4.27 -18.406 -9.023 1 98.88 141 PHE B O 1
ATOM 3681 N N . ALA B 1 142 ? 4.445 -19.031 -11.102 1 98.88 142 ALA B N 1
ATOM 3682 C CA . ALA B 1 142 ? 4.16 -20.469 -10.93 1 98.88 142 ALA B CA 1
ATOM 3683 C C . ALA B 1 142 ? 5.082 -21.312 -11.797 1 98.88 142 ALA B C 1
ATOM 3685 O O . ALA B 1 142 ? 5.363 -20.953 -12.945 1 98.88 142 ALA B O 1
ATOM 3686 N N . VAL B 1 143 ? 5.559 -22.453 -11.258 1 98.62 143 VAL B N 1
ATOM 3687 C CA . VAL B 1 143 ? 6.512 -23.297 -11.969 1 98.62 143 VAL B CA 1
ATOM 3688 C C . VAL B 1 143 ? 5.965 -24.719 -12.078 1 98.62 143 VAL B C 1
ATOM 3690 O O . VAL B 1 143 ? 5.598 -25.328 -11.07 1 98.62 143 VAL B O 1
ATOM 3693 N N . HIS B 1 144 ? 5.906 -25.203 -13.281 1 98.19 144 HIS B N 1
ATOM 3694 C CA . HIS B 1 144 ? 5.645 -26.609 -13.562 1 98.19 144 HIS B CA 1
ATOM 3695 C C . HIS B 1 144 ? 6.906 -27.312 -14.031 1 98.19 144 HIS B C 1
ATOM 3697 O O . HIS B 1 144 ? 7.793 -26.703 -14.625 1 98.19 144 HIS B O 1
ATOM 3703 N N . GLN B 1 145 ? 6.996 -28.531 -13.727 1 96.44 145 GLN B N 1
ATOM 3704 C CA . GLN B 1 145 ? 8.047 -29.375 -14.289 1 96.44 145 GLN B CA 1
ATOM 3705 C C . GLN B 1 145 ? 7.57 -30.094 -15.547 1 96.44 145 GLN B C 1
ATOM 3707 O O . GLN B 1 145 ? 6.434 -30.562 -15.602 1 96.44 145 GLN B O 1
ATOM 3712 N N . LEU B 1 146 ? 8.344 -30.141 -16.516 1 95.75 146 LEU B N 1
ATOM 3713 C CA . LEU B 1 146 ? 8.023 -30.859 -17.75 1 95.75 146 LEU B CA 1
ATOM 3714 C C . LEU B 1 146 ? 8.188 -32.344 -17.547 1 95.75 146 LEU B C 1
ATOM 3716 O O . LEU B 1 146 ? 9.07 -32.812 -16.812 1 95.75 146 LEU B O 1
ATOM 3720 N N . PRO B 1 147 ? 7.297 -33.094 -18.234 1 92.94 147 PRO B N 1
ATOM 3721 C CA . PRO B 1 147 ? 7.57 -34.531 -18.266 1 92.94 147 PRO B CA 1
ATOM 3722 C C . PRO B 1 147 ? 8.891 -34.875 -18.953 1 92.94 147 PRO B C 1
ATOM 3724 O O . PRO B 1 147 ? 9.383 -34.094 -19.766 1 92.94 147 PRO B O 1
ATOM 3727 N N . ASP B 1 148 ? 9.414 -36 -18.516 1 88.75 148 ASP B N 1
ATOM 3728 C CA . ASP B 1 148 ? 10.664 -36.406 -19.125 1 88.75 148 ASP B CA 1
ATOM 3729 C C . ASP B 1 148 ? 10.555 -36.438 -20.656 1 88.75 148 ASP B C 1
ATOM 3731 O O . ASP B 1 148 ? 9.602 -37 -21.203 1 88.75 148 ASP B O 1
ATOM 3735 N N . GLY B 1 149 ? 11.422 -35.844 -21.312 1 86.06 149 GLY B N 1
ATOM 3736 C CA . GLY B 1 149 ? 11.492 -35.875 -22.766 1 86.06 149 GLY B CA 1
ATOM 3737 C C . GLY B 1 149 ? 10.688 -34.781 -23.438 1 86.06 149 GLY B C 1
ATOM 3738 O O . GLY B 1 149 ? 10.805 -34.594 -24.656 1 86.06 149 GLY B O 1
ATOM 3739 N N . SER B 1 150 ? 9.867 -34.156 -22.703 1 90.75 150 SER B N 1
ATOM 3740 C CA . SER B 1 150 ? 9.078 -33.062 -23.312 1 90.75 150 SER B CA 1
ATOM 3741 C C . SER B 1 150 ? 9.953 -31.875 -23.656 1 90.75 150 SER B C 1
ATOM 3743 O O . SER B 1 150 ? 10.875 -31.531 -22.922 1 90.75 150 SER B O 1
ATOM 3745 N N . ARG B 1 151 ? 9.719 -31.297 -24.859 1 89.75 151 ARG B N 1
ATOM 3746 C CA . ARG B 1 151 ? 10.406 -30.062 -25.266 1 89.75 151 ARG B CA 1
ATOM 3747 C C . ARG B 1 151 ? 9.562 -28.828 -24.953 1 89.75 151 ARG B C 1
ATOM 3749 O O . ARG B 1 151 ? 9.914 -27.719 -25.344 1 89.75 151 ARG B O 1
ATOM 3756 N N . GLY B 1 152 ? 8.5 -29.031 -24.219 1 92.88 152 GLY B N 1
ATOM 3757 C CA . GLY B 1 152 ? 7.586 -27.953 -23.906 1 92.88 152 GLY B CA 1
ATOM 3758 C C . GLY B 1 152 ? 6.391 -27.891 -24.844 1 92.88 152 GLY B C 1
ATOM 3759 O O . GLY B 1 152 ? 6.555 -27.75 -26.047 1 92.88 152 GLY B O 1
ATOM 3760 N N . ALA B 1 153 ? 5.227 -28.156 -24.344 1 94.25 153 ALA B N 1
ATOM 3761 C CA . ALA B 1 153 ? 3.965 -28.031 -25.078 1 94.25 153 ALA B CA 1
ATOM 3762 C C . ALA B 1 153 ? 2.896 -27.359 -24.219 1 94.25 153 ALA B C 1
ATOM 3764 O O . ALA B 1 153 ? 3.074 -27.203 -23.016 1 94.25 153 ALA B O 1
ATOM 3765 N N . LYS B 1 154 ? 1.887 -26.953 -24.859 1 96.12 154 LYS B N 1
ATOM 3766 C CA . LYS B 1 154 ? 0.784 -26.266 -24.188 1 96.12 154 LYS B CA 1
ATOM 3767 C C . LYS B 1 154 ? 0.261 -27.094 -23.016 1 96.12 154 LYS B C 1
ATOM 3769 O O . LYS B 1 154 ? -0.065 -26.547 -21.953 1 96.12 154 LYS B O 1
ATOM 3774 N N . GLU B 1 155 ? 0.211 -28.375 -23.156 1 95.5 155 GLU B N 1
ATOM 3775 C CA . GLU B 1 155 ? -0.317 -29.297 -22.156 1 95.5 155 GLU B CA 1
ATOM 3776 C C . GLU B 1 155 ? 0.573 -29.328 -20.922 1 95.5 155 GLU B C 1
ATOM 3778 O O . GLU B 1 155 ? 0.122 -29.703 -19.828 1 95.5 155 GLU B O 1
ATOM 3783 N N . ASP B 1 156 ? 1.808 -28.938 -21.062 1 95.69 156 ASP B N 1
ATOM 3784 C CA . ASP B 1 156 ? 2.77 -29 -19.969 1 95.69 156 ASP B CA 1
ATOM 3785 C C . ASP B 1 156 ? 2.502 -27.906 -18.953 1 95.69 156 ASP B C 1
ATOM 3787 O O . ASP B 1 156 ? 2.99 -27.969 -17.812 1 95.69 156 ASP B O 1
ATOM 3791 N N . ILE B 1 157 ? 1.742 -26.891 -19.328 1 97.19 157 ILE B N 1
ATOM 3792 C CA . ILE B 1 157 ? 1.522 -25.781 -18.406 1 97.19 157 ILE B CA 1
ATOM 3793 C C . ILE B 1 157 ? 0.038 -25.688 -18.062 1 97.19 157 ILE B C 1
ATOM 3795 O O . ILE B 1 157 ? -0.328 -25.141 -17.016 1 97.19 157 ILE B O 1
ATOM 3799 N N . LEU B 1 158 ? -0.815 -26.203 -18.953 1 97.81 158 LEU B N 1
ATOM 3800 C CA . LEU B 1 158 ? -2.25 -26.203 -18.672 1 97.81 158 LEU B CA 1
ATOM 3801 C C . LEU B 1 158 ? -2.613 -27.328 -17.703 1 97.81 158 LEU B C 1
ATOM 3803 O O . LEU B 1 158 ? -3.303 -28.281 -18.078 1 97.81 158 LEU B O 1
ATOM 3807 N N . LYS B 1 159 ? -2.191 -27.25 -16.516 1 97.81 159 LYS B N 1
ATOM 3808 C CA . LYS B 1 159 ? -2.369 -28.219 -15.438 1 97.81 159 LYS B CA 1
ATOM 3809 C C . LYS B 1 159 ? -2.92 -27.562 -14.18 1 97.81 159 LYS B C 1
ATOM 3811 O O . LYS B 1 159 ? -2.756 -26.344 -13.992 1 97.81 159 LYS B O 1
ATOM 3816 N N . PRO B 1 160 ? -3.652 -28.312 -13.352 1 98.19 160 PRO B N 1
ATOM 3817 C CA . PRO B 1 160 ? -4.117 -27.75 -12.078 1 98.19 160 PRO B CA 1
ATOM 3818 C C . PRO B 1 160 ? -2.975 -27.406 -11.125 1 98.19 160 PRO B C 1
ATOM 3820 O O . PRO B 1 160 ? -1.846 -27.859 -11.328 1 98.19 160 PRO B O 1
A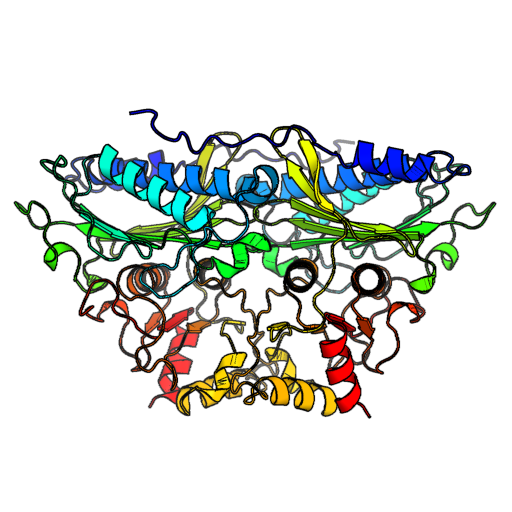TOM 3823 N N . GLY B 1 161 ? -3.277 -26.562 -10.148 1 98.5 161 GLY B N 1
ATOM 3824 C CA . GLY B 1 161 ? -2.277 -26.094 -9.203 1 98.5 161 GLY B CA 1
ATOM 3825 C C . GLY B 1 161 ? -1.615 -27.234 -8.43 1 98.5 161 GLY B C 1
ATOM 3826 O O . GLY B 1 161 ? -0.51 -27.062 -7.91 1 98.5 161 GLY B O 1
ATOM 3827 N N . THR B 1 162 ? -2.275 -28.391 -8.328 1 98.56 162 THR B N 1
ATOM 3828 C CA . THR B 1 162 ? -1.725 -29.531 -7.609 1 98.56 162 THR B CA 1
ATOM 3829 C C . THR B 1 162 ? -0.447 -30.016 -8.281 1 98.56 162 THR B C 1
ATOM 3831 O O . THR B 1 162 ? 0.327 -30.766 -7.68 1 98.56 162 THR B O 1
ATOM 3834 N N . GLU B 1 163 ? -0.207 -29.625 -9.5 1 98.06 163 GLU B N 1
ATOM 3835 C CA . GLU B 1 163 ? 0.948 -30.109 -10.25 1 98.06 163 GLU B CA 1
ATOM 3836 C C . GLU B 1 163 ? 2.102 -29.109 -10.18 1 98.06 163 GLU B C 1
ATOM 3838 O O . GLU B 1 163 ? 3.189 -29.375 -10.695 1 98.06 163 GLU B O 1
ATOM 3843 N N . LEU B 1 164 ? 1.891 -27.984 -9.555 1 98.5 164 LEU B N 1
ATOM 3844 C CA . LEU B 1 164 ? 2.967 -27.016 -9.414 1 98.5 164 LEU B CA 1
ATOM 3845 C C . LEU B 1 164 ? 4.117 -27.594 -8.594 1 98.5 164 LEU B C 1
ATOM 3847 O O . LEU B 1 164 ? 3.891 -28.281 -7.602 1 98.5 164 LEU B O 1
ATOM 3851 N N . VAL B 1 165 ? 5.348 -27.297 -8.961 1 97.75 165 VAL B N 1
ATOM 3852 C CA . VAL B 1 165 ? 6.5 -27.719 -8.172 1 97.75 165 VAL B CA 1
ATOM 3853 C C . VAL B 1 165 ? 6.977 -26.562 -7.293 1 97.75 165 VAL B C 1
ATOM 3855 O O . VAL B 1 165 ? 7.645 -26.781 -6.277 1 97.75 165 VAL B O 1
ATOM 3858 N N . ALA B 1 166 ? 6.703 -25.312 -7.715 1 98.38 166 ALA B N 1
ATOM 3859 C CA . ALA B 1 166 ? 7.035 -24.109 -6.941 1 98.38 166 ALA B CA 1
ATOM 3860 C C . ALA B 1 166 ? 6.125 -22.938 -7.316 1 98.38 166 ALA B C 1
ATOM 3862 O O . ALA B 1 166 ? 5.559 -22.922 -8.414 1 98.38 166 ALA B O 1
ATOM 3863 N N . ALA B 1 167 ? 5.934 -22.047 -6.453 1 98.81 167 ALA B N 1
ATOM 3864 C CA . ALA B 1 167 ? 5.16 -20.828 -6.668 1 98.81 167 ALA B CA 1
ATOM 3865 C C . ALA B 1 167 ? 5.582 -19.734 -5.699 1 98.81 167 ALA B C 1
ATOM 3867 O O . ALA B 1 167 ? 6.246 -20 -4.695 1 98.81 167 ALA B O 1
ATOM 3868 N N . GLY B 1 168 ? 5.195 -18.547 -6.051 1 98.81 168 GLY B N 1
ATOM 3869 C CA . GLY B 1 168 ? 5.477 -17.422 -5.168 1 98.81 168 GLY B CA 1
ATOM 3870 C C . GLY B 1 168 ? 5.102 -16.078 -5.777 1 98.81 168 GLY B C 1
ATOM 3871 O O . GLY B 1 168 ? 4.426 -16.031 -6.809 1 98.81 168 GLY B O 1
ATOM 3872 N N . PHE B 1 169 ? 5.473 -15.102 -5.047 1 98.81 169 PHE B N 1
ATOM 3873 C CA . PHE B 1 169 ? 5.289 -13.734 -5.52 1 98.81 169 PHE B CA 1
ATOM 3874 C C . PHE B 1 169 ? 6.324 -12.797 -4.902 1 98.81 169 PHE B C 1
ATOM 3876 O O . PHE B 1 169 ? 6.934 -13.133 -3.881 1 98.81 169 PHE B O 1
ATOM 3883 N N . THR B 1 170 ? 6.539 -11.727 -5.547 1 98.44 170 THR B N 1
ATOM 3884 C CA . THR B 1 170 ? 7.332 -10.625 -5.023 1 98.44 170 THR B CA 1
ATOM 3885 C C . THR B 1 170 ? 6.484 -9.359 -4.887 1 98.44 170 THR B C 1
ATOM 3887 O O . THR B 1 170 ? 5.805 -8.961 -5.832 1 98.44 170 THR B O 1
ATOM 3890 N N . MET B 1 171 ? 6.465 -8.828 -3.744 1 97.19 171 MET B N 1
ATOM 3891 C CA . MET B 1 171 ? 5.801 -7.551 -3.525 1 97.19 171 MET B CA 1
ATOM 3892 C C . MET B 1 171 ? 6.801 -6.398 -3.59 1 97.19 171 MET B C 1
ATOM 3894 O O . MET B 1 171 ? 7.871 -6.469 -2.984 1 97.19 171 MET B O 1
ATOM 3898 N N . TYR B 1 172 ? 6.473 -5.387 -4.316 1 95.19 172 TYR B N 1
ATOM 3899 C CA . TYR B 1 172 ? 7.305 -4.191 -4.434 1 95.19 172 TYR B CA 1
ATOM 3900 C C . TYR B 1 172 ? 6.715 -3.037 -3.635 1 95.19 172 TYR B C 1
ATOM 3902 O O . TYR B 1 172 ? 5.945 -2.234 -4.168 1 95.19 172 TYR B O 1
ATOM 3910 N N . GLY B 1 173 ? 7.031 -2.963 -2.387 1 91.31 173 GLY B N 1
ATOM 3911 C CA . GLY B 1 173 ? 6.66 -1.882 -1.486 1 91.31 173 GLY B CA 1
ATOM 3912 C C . GLY B 1 173 ? 7.844 -1.057 -1.024 1 91.31 173 GLY B C 1
ATOM 3913 O O . GLY B 1 173 ? 8.719 -0.719 -1.823 1 91.31 173 GLY B O 1
ATOM 3914 N N . ALA B 1 174 ? 7.789 -0.683 0.292 1 86.44 174 ALA B N 1
ATOM 3915 C CA . ALA B 1 174 ? 8.953 0.03 0.817 1 86.44 174 ALA B CA 1
ATOM 3916 C C . ALA B 1 174 ? 10.234 -0.766 0.59 1 86.44 174 ALA B C 1
ATOM 3918 O O . ALA B 1 174 ? 11.289 -0.19 0.313 1 86.44 174 ALA B O 1
ATOM 3919 N N . SER B 1 175 ? 10.008 -2.012 0.773 1 89.88 175 SER B N 1
ATOM 3920 C CA . SER B 1 175 ? 11.023 -2.975 0.36 1 89.88 175 SER B CA 1
ATOM 3921 C C . SER B 1 175 ? 10.43 -4.043 -0.555 1 89.88 175 SER B C 1
ATOM 3923 O O . SER B 1 175 ? 9.211 -4.184 -0.646 1 89.88 175 SER B O 1
ATOM 3925 N N . ALA B 1 176 ? 11.312 -4.672 -1.307 1 95 176 ALA B N 1
ATOM 3926 C CA . ALA B 1 176 ? 10.844 -5.805 -2.104 1 95 176 ALA B CA 1
ATOM 3927 C C . ALA B 1 176 ? 10.875 -7.094 -1.292 1 95 176 ALA B C 1
ATOM 3929 O O . ALA B 1 176 ? 11.891 -7.43 -0.68 1 95 176 ALA B O 1
ATOM 3930 N N . GLN B 1 177 ? 9.789 -7.762 -1.26 1 96.62 177 GLN B N 1
ATOM 3931 C CA . GLN B 1 177 ? 9.641 -9 -0.507 1 96.62 177 GLN B CA 1
ATOM 3932 C C . GLN B 1 177 ? 9.305 -10.172 -1.431 1 96.62 177 GLN B C 1
ATOM 3934 O O . GLN B 1 177 ? 8.281 -10.148 -2.121 1 96.62 177 GLN B O 1
ATOM 3939 N N . LEU B 1 178 ? 10.164 -11.164 -1.392 1 98.38 178 LEU B N 1
ATOM 3940 C CA . LEU B 1 178 ? 9.906 -12.383 -2.145 1 98.38 178 LEU B CA 1
ATOM 3941 C C . LEU B 1 178 ? 9.367 -13.484 -1.233 1 98.38 178 LEU B C 1
ATOM 3943 O O . LEU B 1 178 ? 9.953 -13.781 -0.192 1 98.38 178 LEU B O 1
ATOM 3947 N N . VAL B 1 179 ? 8.258 -14.016 -1.58 1 98.75 179 VAL B N 1
ATOM 3948 C CA . VAL B 1 179 ? 7.695 -15.195 -0.942 1 98.75 179 VAL B CA 1
ATOM 3949 C C . VAL B 1 179 ? 7.801 -16.391 -1.887 1 98.75 179 VAL B C 1
ATOM 3951 O O . VAL B 1 179 ? 7.41 -16.312 -3.053 1 98.75 179 VAL B O 1
ATOM 3954 N N . LEU B 1 180 ? 8.375 -17.422 -1.406 1 98.62 180 LEU B N 1
ATOM 3955 C CA . LEU B 1 180 ? 8.641 -18.609 -2.223 1 98.62 180 LEU B CA 1
ATOM 3956 C C . LEU B 1 180 ? 8.242 -19.875 -1.481 1 98.62 180 LEU B C 1
ATOM 3958 O O . LEU B 1 180 ? 8.5 -20.016 -0.282 1 98.62 180 LEU B O 1
ATOM 3962 N N . THR B 1 181 ? 7.629 -20.812 -2.193 1 98.56 181 THR B N 1
ATOM 3963 C CA . THR B 1 181 ? 7.344 -22.125 -1.647 1 98.56 181 THR B CA 1
ATOM 3964 C C . THR B 1 181 ? 7.488 -23.203 -2.725 1 98.56 181 THR B C 1
ATOM 3966 O O . THR B 1 181 ? 7.488 -22.891 -3.918 1 98.56 181 THR B O 1
ATOM 3969 N N . MET B 1 182 ? 7.75 -24.391 -2.307 1 96.81 182 MET B N 1
ATOM 3970 C CA . MET B 1 182 ? 7.77 -25.578 -3.156 1 96.81 182 MET B CA 1
ATOM 3971 C C . MET B 1 182 ? 6.66 -26.547 -2.762 1 96.81 182 MET B C 1
ATOM 3973 O O . MET B 1 182 ? 6.02 -26.375 -1.723 1 96.81 182 MET B O 1
ATOM 3977 N N . LYS B 1 183 ? 6.402 -27.453 -3.656 1 96.44 183 LYS B N 1
ATOM 3978 C CA . LYS B 1 183 ? 5.332 -28.422 -3.42 1 96.44 183 LYS B CA 1
ATOM 3979 C C . LYS B 1 183 ? 5.512 -29.125 -2.078 1 96.44 183 LYS B C 1
ATOM 3981 O O . LYS B 1 183 ? 6.531 -29.781 -1.848 1 96.44 183 LYS B O 1
ATOM 3986 N N . GLY B 1 184 ? 4.512 -28.875 -1.199 1 94.88 184 GLY B N 1
ATOM 3987 C CA . GLY B 1 184 ? 4.48 -29.562 0.083 1 94.88 184 GLY B CA 1
ATOM 3988 C C . GLY B 1 184 ? 5.535 -29.062 1.053 1 94.88 184 GLY B C 1
ATOM 3989 O O . GLY B 1 184 ? 5.867 -29.75 2.025 1 94.88 184 GLY B O 1
ATOM 3990 N N . LYS B 1 185 ? 6.113 -27.969 0.839 1 96.06 185 LYS B N 1
ATOM 3991 C CA . LYS B 1 185 ? 7.188 -27.453 1.684 1 96.06 185 LYS B CA 1
ATOM 3992 C C . LYS B 1 185 ? 6.766 -26.156 2.379 1 96.06 185 LYS B C 1
ATOM 3994 O O . LYS B 1 185 ? 5.625 -25.719 2.236 1 96.06 185 LYS B O 1
ATOM 3999 N N . SER B 1 186 ? 7.695 -25.641 3.184 1 97.62 186 SER B N 1
ATOM 4000 C CA . SER B 1 186 ? 7.434 -24.422 3.943 1 97.62 186 SER B CA 1
ATOM 4001 C C . SER B 1 186 ? 7.352 -23.203 3.027 1 97.62 186 SER B C 1
ATOM 4003 O O . SER B 1 186 ? 7.789 -23.266 1.876 1 97.62 186 SER B O 1
ATOM 4005 N N . VAL B 1 187 ? 6.723 -22.219 3.484 1 98.69 187 VAL B N 1
ATOM 4006 C CA . VAL B 1 187 ? 6.684 -20.922 2.834 1 98.69 187 VAL B CA 1
ATOM 4007 C C . VAL B 1 187 ? 7.738 -20 3.455 1 98.69 187 VAL B C 1
ATOM 4009 O O . VAL B 1 187 ? 7.777 -19.828 4.676 1 98.69 187 VAL B O 1
ATOM 4012 N N . ASN B 1 188 ? 8.578 -19.406 2.617 1 98.31 188 ASN B N 1
ATOM 4013 C CA . ASN B 1 188 ? 9.68 -18.594 3.121 1 98.31 188 ASN B CA 1
ATOM 4014 C C . ASN B 1 188 ? 9.688 -17.203 2.492 1 98.31 188 ASN B C 1
ATOM 4016 O O . ASN B 1 188 ? 9.438 -17.062 1.295 1 98.31 188 ASN B O 1
ATOM 4020 N N . GLY B 1 189 ? 9.898 -16.203 3.342 1 97.38 189 GLY B N 1
ATOM 4021 C CA . GLY B 1 189 ? 9.961 -14.812 2.904 1 97.38 189 GLY B CA 1
ATOM 4022 C C . GLY B 1 189 ? 11.367 -14.25 2.916 1 97.38 189 GLY B C 1
ATOM 4023 O O . GLY B 1 189 ? 12.125 -14.469 3.865 1 97.38 189 GLY B O 1
ATOM 4024 N N . PHE B 1 190 ? 11.695 -13.594 1.852 1 97.31 190 PHE B N 1
ATOM 4025 C CA . PHE B 1 190 ? 12.992 -12.945 1.687 1 97.31 190 PHE B CA 1
ATOM 4026 C C . PHE B 1 190 ? 12.828 -11.453 1.439 1 97.31 190 PHE B C 1
ATOM 4028 O O . PHE B 1 190 ? 11.922 -11.031 0.719 1 97.31 190 PHE B O 1
ATOM 4035 N N . THR B 1 191 ? 13.672 -10.648 2.006 1 95.81 191 THR B N 1
ATOM 4036 C CA . THR B 1 191 ? 13.688 -9.203 1.788 1 95.81 191 THR B CA 1
ATOM 4037 C C . THR B 1 191 ? 14.914 -8.789 0.985 1 95.81 191 THR B C 1
ATOM 4039 O O . THR B 1 191 ? 16.031 -9.234 1.273 1 95.81 191 THR B O 1
ATOM 4042 N N . LEU B 1 192 ? 14.672 -8 -0.048 1 96.06 192 LEU B N 1
ATOM 4043 C CA . LEU B 1 192 ? 15.781 -7.535 -0.88 1 96.06 192 LEU B CA 1
ATOM 4044 C C . LEU B 1 192 ? 16.594 -6.473 -0.153 1 96.06 192 LEU B C 1
ATOM 4046 O O . LEU B 1 192 ? 16.047 -5.449 0.275 1 96.06 192 LEU B O 1
ATOM 4050 N N . ASP B 1 193 ? 17.812 -6.746 0.069 1 92.94 193 ASP B N 1
ATOM 4051 C CA . ASP B 1 193 ? 18.766 -5.734 0.506 1 92.94 193 ASP B CA 1
ATOM 4052 C C . ASP B 1 193 ? 19.344 -4.977 -0.686 1 92.94 193 ASP B C 1
ATOM 4054 O O . ASP B 1 193 ? 20.219 -5.492 -1.381 1 92.94 193 ASP B O 1
ATOM 4058 N N . ASN B 1 194 ? 18.906 -3.83 -0.869 1 87.94 194 ASN B N 1
ATOM 4059 C CA . ASN B 1 194 ? 19.312 -3.066 -2.047 1 87.94 194 ASN B CA 1
ATOM 4060 C C . ASN B 1 194 ? 20.797 -2.723 -2.012 1 87.94 194 ASN B C 1
ATOM 4062 O O . ASN B 1 194 ? 21.422 -2.521 -3.057 1 87.94 194 ASN B O 1
ATOM 4066 N N . GLY B 1 195 ? 21.359 -2.596 -0.861 1 85.94 195 GLY B N 1
ATOM 4067 C CA . GLY B 1 195 ? 22.766 -2.295 -0.742 1 85.94 195 GLY B CA 1
ATOM 4068 C C . GLY B 1 195 ? 23.656 -3.424 -1.229 1 85.94 195 GLY B C 1
ATOM 4069 O O . GLY B 1 195 ? 24.641 -3.186 -1.937 1 85.94 195 GLY B O 1
ATOM 4070 N N . ILE B 1 196 ? 23.25 -4.617 -0.924 1 87.62 196 ILE B N 1
ATOM 4071 C CA . ILE B 1 196 ? 24.062 -5.781 -1.27 1 87.62 196 ILE B CA 1
ATOM 4072 C C . ILE B 1 196 ? 23.531 -6.422 -2.551 1 87.62 196 ILE B C 1
ATOM 4074 O O . ILE B 1 196 ? 24.25 -7.133 -3.244 1 87.62 196 ILE B O 1
ATOM 4078 N N . GLY B 1 197 ? 22.234 -6.172 -2.799 1 91.31 197 GLY B N 1
ATOM 4079 C CA . GLY B 1 197 ? 21.609 -6.719 -3.994 1 91.31 197 GLY B CA 1
ATOM 4080 C C . GLY B 1 197 ? 21.219 -8.172 -3.846 1 91.31 197 GLY B C 1
ATOM 4081 O O . GLY B 1 197 ? 21.281 -8.945 -4.805 1 91.31 197 GLY B O 1
ATOM 4082 N N . GLU B 1 198 ? 20.891 -8.547 -2.592 1 94.56 198 GLU B N 1
ATOM 4083 C CA . GLU B 1 198 ? 20.531 -9.938 -2.326 1 94.56 198 GLU B CA 1
ATOM 4084 C C . GLU B 1 198 ? 19.203 -10.023 -1.583 1 94.56 198 GLU B C 1
ATOM 4086 O O . GLU B 1 198 ? 18.906 -9.203 -0.714 1 94.56 198 GLU B O 1
ATOM 4091 N N . PHE B 1 199 ? 18.469 -11.031 -1.98 1 97.12 199 PHE B N 1
ATOM 4092 C CA . PHE B 1 199 ? 17.328 -11.398 -1.144 1 97.12 199 PHE B CA 1
ATOM 4093 C C . PHE B 1 199 ? 17.797 -12.148 0.097 1 97.12 199 PHE B C 1
ATOM 4095 O O . PHE B 1 199 ? 18.469 -13.18 -0.009 1 97.12 199 PHE B O 1
ATOM 4102 N N . ILE B 1 200 ? 17.422 -11.648 1.271 1 95.56 200 ILE B N 1
ATOM 4103 C CA . ILE B 1 200 ? 17.812 -12.219 2.551 1 95.56 200 ILE B CA 1
ATOM 4104 C C . ILE B 1 200 ? 16.609 -12.859 3.23 1 95.56 200 ILE B C 1
ATOM 4106 O O . ILE B 1 200 ? 15.531 -12.273 3.279 1 95.56 200 ILE B O 1
ATOM 4110 N N . LEU B 1 201 ? 16.844 -14.086 3.752 1 96 201 LEU B N 1
ATOM 4111 C CA . LEU B 1 201 ? 15.766 -14.766 4.473 1 96 201 LEU B CA 1
ATOM 4112 C C . LEU B 1 201 ? 15.406 -14 5.742 1 96 201 LEU B C 1
ATOM 4114 O O . LEU B 1 201 ? 16.188 -13.953 6.688 1 96 201 LEU B O 1
ATOM 4118 N N . THR B 1 202 ? 14.258 -13.438 5.766 1 94.06 202 THR B N 1
ATOM 4119 C CA . THR B 1 202 ? 13.828 -12.648 6.918 1 94.06 202 THR B CA 1
ATOM 4120 C C . THR B 1 202 ? 12.648 -13.312 7.625 1 94.06 202 THR B C 1
ATOM 4122 O O . THR B 1 202 ? 12.445 -13.109 8.82 1 94.06 202 THR B O 1
ATOM 4125 N N . HIS B 1 203 ? 11.859 -14.109 6.867 1 94.5 203 HIS B N 1
ATOM 4126 C CA . HIS B 1 203 ? 10.688 -14.789 7.41 1 94.5 203 HIS B CA 1
ATOM 4127 C C . HIS B 1 203 ? 10.695 -16.266 7.055 1 94.5 203 HIS B C 1
ATOM 4129 O O . HIS B 1 203 ? 10 -16.703 6.137 1 94.5 203 HIS B O 1
ATOM 4135 N N . PRO B 1 204 ? 11.43 -17.031 7.809 1 95.56 204 PRO B N 1
ATOM 4136 C CA . PRO B 1 204 ? 11.406 -18.469 7.555 1 95.56 204 PRO B CA 1
ATOM 4137 C C . PRO B 1 204 ? 10.109 -19.125 8.008 1 95.56 204 PRO B C 1
ATOM 4139 O O . PRO B 1 204 ? 9.539 -18.734 9.031 1 95.56 204 PRO B O 1
ATOM 4142 N N . ASP B 1 205 ? 9.602 -20.016 7.277 1 97.5 205 ASP B N 1
ATOM 4143 C CA . ASP B 1 205 ? 8.453 -20.859 7.625 1 97.5 205 ASP B CA 1
ATOM 4144 C C . ASP B 1 205 ? 7.254 -20 8.023 1 97.5 205 ASP B C 1
ATOM 4146 O O . ASP B 1 205 ? 6.711 -20.156 9.117 1 97.5 205 ASP B O 1
ATOM 4150 N N . MET B 1 206 ? 6.902 -19.219 7.137 1 97.62 206 MET B N 1
ATOM 4151 C CA . MET B 1 206 ? 5.734 -18.359 7.359 1 97.62 206 MET B CA 1
ATOM 4152 C C . MET B 1 206 ? 4.48 -19.219 7.562 1 97.62 206 MET B C 1
ATOM 4154 O O . MET B 1 206 ? 4.215 -20.125 6.785 1 97.62 206 MET B O 1
ATOM 4158 N N . ARG B 1 207 ? 3.727 -18.859 8.562 1 98.31 207 ARG B N 1
ATOM 4159 C CA . ARG B 1 207 ? 2.48 -19.547 8.891 1 98.31 207 ARG B CA 1
ATOM 4160 C C . ARG B 1 207 ? 1.342 -18.562 9.086 1 98.31 207 ARG B C 1
ATOM 4162 O O . ARG B 1 207 ? 1.54 -17.484 9.656 1 98.31 207 ARG B O 1
ATOM 4169 N N . LEU B 1 208 ? 0.188 -19 8.703 1 97.94 208 LEU B N 1
ATOM 4170 C CA . LEU B 1 208 ? -1.009 -18.188 8.914 1 97.94 208 LEU B CA 1
ATOM 4171 C C . LEU B 1 208 ? -1.632 -18.484 10.273 1 97.94 208 LEU B C 1
ATOM 4173 O O . LEU B 1 208 ? -1.783 -19.656 10.656 1 97.94 208 LEU B O 1
ATOM 4177 N N . PRO B 1 209 ? -1.984 -17.391 11.023 1 97.38 209 PRO B N 1
ATOM 4178 C CA . PRO B 1 209 ? -2.896 -17.656 12.141 1 97.38 209 PRO B CA 1
ATOM 4179 C C . PRO B 1 209 ? -4.215 -18.281 11.68 1 97.38 209 PRO B C 1
ATOM 4181 O O . PRO B 1 209 ? -4.648 -18.062 10.547 1 97.38 209 PRO B O 1
ATOM 4184 N N . ALA B 1 210 ? -4.852 -18.984 12.562 1 97.81 210 ALA B N 1
ATOM 4185 C CA . ALA B 1 210 ? -6.074 -19.703 12.211 1 97.81 210 ALA B CA 1
ATOM 4186 C C . ALA B 1 210 ? -7.188 -18.734 11.836 1 97.81 210 ALA B C 1
ATOM 4188 O O . ALA B 1 210 ? -8.039 -19.047 11 1 97.81 210 ALA B O 1
ATOM 4189 N N . SER B 1 211 ? -7.164 -17.594 12.523 1 97.94 211 SER B N 1
ATOM 4190 C CA . SER B 1 211 ? -8.18 -16.578 12.258 1 97.94 211 SER B CA 1
ATOM 4191 C C . SER B 1 211 ? -7.664 -15.18 12.586 1 97.94 211 SER B C 1
ATOM 4193 O O . SER B 1 211 ? -6.758 -15.023 13.398 1 97.94 211 SER B O 1
ATOM 4195 N N . ARG B 1 212 ? -8.125 -14.242 11.93 1 97.88 212 ARG B N 1
ATOM 4196 C CA . ARG B 1 212 ? -7.934 -12.812 12.18 1 97.88 212 ARG B CA 1
ATOM 4197 C C . ARG B 1 212 ? -9.094 -12 11.625 1 97.88 212 ARG B C 1
ATOM 4199 O O . ARG B 1 212 ? -9.57 -12.266 10.523 1 97.88 212 ARG B O 1
ATOM 4206 N N . ALA B 1 213 ? -9.586 -11.031 12.383 1 98.25 213 ALA B N 1
ATOM 4207 C CA . ALA B 1 213 ? -10.758 -10.25 12 1 98.25 213 ALA B CA 1
ATOM 4208 C C . ALA B 1 213 ? -10.383 -9.141 11.023 1 98.25 213 ALA B C 1
ATOM 4210 O O . ALA B 1 213 ? -10.633 -7.961 11.281 1 98.25 213 ALA B O 1
ATOM 4211 N N . ILE B 1 214 ? -9.844 -9.5 9.898 1 98.25 214 ILE B N 1
ATOM 4212 C CA . ILE B 1 214 ? -9.5 -8.609 8.797 1 98.25 214 ILE B CA 1
ATOM 4213 C C . ILE B 1 214 ? -9.977 -9.211 7.48 1 98.25 214 ILE B C 1
ATOM 4215 O O . ILE B 1 214 ? -9.805 -10.406 7.238 1 98.25 214 ILE B O 1
ATOM 4219 N N . TYR B 1 215 ? -10.664 -8.438 6.672 1 98.75 215 TYR B N 1
ATOM 4220 C CA . TYR B 1 215 ? -11.07 -8.93 5.363 1 98.75 215 TYR B CA 1
ATOM 4221 C C . TYR B 1 215 ? -10.656 -7.965 4.262 1 98.75 215 TYR B C 1
ATOM 4223 O O . TYR B 1 215 ? -10.57 -6.758 4.488 1 98.75 215 TYR B O 1
ATOM 4231 N N . SER B 1 216 ? -10.367 -8.492 3.135 1 98.56 216 SER B N 1
ATOM 4232 C CA . SER B 1 216 ? -9.922 -7.746 1.96 1 98.56 216 SER B CA 1
ATOM 4233 C C . SER B 1 216 ? -10.781 -8.07 0.744 1 98.56 216 SER B C 1
ATOM 4235 O O . SER B 1 216 ? -10.711 -9.172 0.201 1 98.56 216 SER B O 1
ATOM 4237 N N . VAL B 1 217 ? -11.578 -7.145 0.314 1 98.75 217 VAL B N 1
ATOM 4238 C CA . VAL B 1 217 ? -12.422 -7.312 -0.863 1 98.75 217 VAL B CA 1
ATOM 4239 C C . VAL B 1 217 ? -12.867 -5.945 -1.378 1 98.75 217 VAL B C 1
ATOM 4241 O O . VAL B 1 217 ? -12.984 -4.992 -0.605 1 98.75 217 VAL B O 1
ATOM 4244 N N . ASN B 1 218 ? -13 -5.777 -2.633 1 98.12 218 ASN B N 1
ATOM 4245 C CA . ASN B 1 218 ? -13.609 -4.574 -3.191 1 98.12 218 ASN B CA 1
ATOM 4246 C C . ASN B 1 218 ? -15.117 -4.555 -2.971 1 98.12 218 ASN B C 1
ATOM 4248 O O . ASN B 1 218 ? -15.883 -4.988 -3.834 1 98.12 218 ASN B O 1
ATOM 4252 N N . GLU B 1 219 ? -15.578 -3.924 -1.938 1 98.25 219 GLU B N 1
ATOM 4253 C CA . GLU B 1 219 ? -17 -3.926 -1.596 1 98.25 219 GLU B CA 1
ATOM 4254 C C . GLU B 1 219 ? -17.797 -3.102 -2.592 1 98.25 219 GLU B C 1
ATOM 4256 O O . GLU B 1 219 ? -19.031 -3.223 -2.656 1 98.25 219 GLU B O 1
ATOM 4261 N N . GLY B 1 220 ? -17.094 -2.264 -3.285 1 98 220 GLY B N 1
ATOM 4262 C CA . GLY B 1 220 ? -17.797 -1.536 -4.336 1 98 220 GLY B CA 1
ATOM 4263 C C . GLY B 1 220 ? -18.5 -2.445 -5.32 1 98 220 GLY B C 1
ATOM 4264 O O . GLY B 1 220 ? -19.5 -2.053 -5.922 1 98 220 GLY B O 1
ATOM 4265 N N . ASN B 1 221 ? -18.047 -3.646 -5.461 1 97.69 221 ASN B N 1
ATOM 4266 C CA . ASN B 1 221 ? -18.594 -4.605 -6.41 1 97.69 221 ASN B CA 1
ATOM 4267 C C . ASN B 1 221 ? -19.781 -5.359 -5.816 1 97.69 221 ASN B C 1
ATOM 4269 O O . ASN B 1 221 ? -20.344 -6.25 -6.461 1 97.69 221 ASN B O 1
ATOM 4273 N N . SER B 1 222 ? -20.203 -5.039 -4.582 1 98.06 222 SER B N 1
ATOM 4274 C CA . SER B 1 222 ? -21.266 -5.777 -3.904 1 98.06 222 SER B CA 1
ATOM 4275 C C . SER B 1 222 ? -22.547 -5.758 -4.715 1 98.06 222 SER B C 1
ATOM 4277 O O . SER B 1 222 ? -23.375 -6.676 -4.609 1 98.06 222 SER B O 1
ATOM 4279 N N . LEU B 1 223 ? -22.703 -4.727 -5.539 1 97.75 223 LEU B N 1
ATOM 4280 C CA . LEU B 1 223 ? -23.859 -4.637 -6.438 1 97.75 223 LEU B CA 1
ATOM 4281 C C . LEU B 1 223 ? -23.969 -5.887 -7.301 1 97.75 223 LEU B C 1
ATOM 4283 O O . LEU B 1 223 ? -25.078 -6.309 -7.648 1 97.75 223 LEU B O 1
ATOM 4287 N N . TYR B 1 224 ? -22.828 -6.504 -7.641 1 98.12 224 TYR B N 1
ATOM 4288 C CA . TYR B 1 224 ? -22.781 -7.586 -8.617 1 98.12 224 TYR B CA 1
ATOM 4289 C C . TYR B 1 224 ? -22.719 -8.945 -7.926 1 98.12 224 TYR B C 1
ATOM 4291 O O . TYR B 1 224 ? -22.828 -9.984 -8.578 1 98.12 224 TYR B O 1
ATOM 4299 N N . TRP B 1 225 ? -22.547 -8.969 -6.605 1 98.12 225 TRP B N 1
ATOM 4300 C CA . TRP B 1 225 ? -22.297 -10.211 -5.887 1 98.12 225 TRP B CA 1
ATOM 4301 C C . TRP B 1 225 ? -23.547 -11.086 -5.867 1 98.12 225 TRP B C 1
ATOM 4303 O O . TRP B 1 225 ? -24.672 -10.57 -5.867 1 98.12 225 TRP B O 1
ATOM 4313 N N . GLU B 1 226 ? -23.328 -12.375 -5.891 1 96.62 226 GLU B N 1
ATOM 4314 C CA . GLU B 1 226 ? -24.406 -13.305 -5.574 1 96.62 226 GLU B CA 1
ATOM 4315 C C . GLU B 1 226 ? -24.75 -13.273 -4.086 1 96.62 226 GLU B C 1
ATOM 4317 O O . GLU B 1 226 ? -23.938 -12.828 -3.27 1 96.62 226 GLU B O 1
ATOM 4322 N N . LYS B 1 227 ? -25.844 -13.766 -3.732 1 97.44 227 LYS B N 1
ATOM 4323 C CA . LYS B 1 227 ? -26.406 -13.641 -2.389 1 97.44 227 LYS B CA 1
ATOM 4324 C C . LYS B 1 227 ? -25.469 -14.234 -1.345 1 97.44 227 LYS B C 1
ATOM 4326 O O . LYS B 1 227 ? -25.203 -13.617 -0.312 1 97.44 227 LYS B O 1
ATOM 4331 N N . PRO B 1 228 ? -24.922 -15.453 -1.505 1 98 228 PRO B N 1
ATOM 4332 C CA . PRO B 1 228 ? -24.047 -16 -0.463 1 98 228 PRO B CA 1
ATOM 4333 C C . PRO B 1 228 ? -22.828 -15.133 -0.189 1 98 228 PRO B C 1
ATOM 4335 O O . PRO B 1 228 ? -22.422 -14.977 0.965 1 98 228 PRO B O 1
ATOM 4338 N N . THR B 1 229 ? -22.234 -14.578 -1.239 1 98.5 229 THR B N 1
ATOM 4339 C CA . THR B 1 229 ? -21.094 -13.688 -1.085 1 98.5 229 THR B CA 1
ATOM 4340 C C . THR B 1 229 ? -21.484 -12.422 -0.331 1 98.5 229 THR B C 1
ATOM 4342 O O . THR B 1 229 ? -20.797 -12.016 0.607 1 98.5 229 THR B O 1
ATOM 4345 N N . ALA B 1 230 ? -22.609 -11.836 -0.744 1 98.31 230 ALA B N 1
ATOM 4346 C CA . ALA B 1 230 ? -23.094 -10.617 -0.102 1 98.31 230 ALA B CA 1
ATOM 4347 C C . ALA B 1 230 ? -23.406 -10.859 1.372 1 98.31 230 ALA B C 1
ATOM 4349 O O . ALA B 1 230 ? -23.047 -10.047 2.23 1 98.31 230 ALA B O 1
ATOM 4350 N N . ASP B 1 231 ? -24.047 -11.984 1.656 1 98.56 231 ASP B N 1
ATOM 4351 C CA . ASP B 1 231 ? -24.406 -12.336 3.027 1 98.56 231 ASP B CA 1
ATOM 4352 C C . ASP B 1 231 ? -23.156 -12.539 3.889 1 98.56 231 ASP B C 1
ATOM 4354 O O . ASP B 1 231 ? -23.125 -12.133 5.055 1 98.56 231 ASP B O 1
ATOM 4358 N N . TYR B 1 232 ? -22.203 -13.211 3.352 1 98.75 232 TYR B N 1
ATOM 4359 C CA . TYR B 1 232 ? -20.953 -13.445 4.082 1 98.75 232 TYR B CA 1
ATOM 4360 C C . TYR B 1 232 ? -20.312 -12.133 4.516 1 98.75 232 TYR B C 1
ATOM 4362 O O . TYR B 1 232 ? -20.062 -11.922 5.703 1 98.75 232 TYR B O 1
ATOM 4370 N N . PHE B 1 233 ? -20.109 -11.219 3.568 1 98.69 233 PHE B N 1
ATOM 4371 C CA . PHE B 1 233 ? -19.406 -9.984 3.902 1 98.69 233 PHE B CA 1
ATOM 4372 C C . PHE B 1 233 ? -20.266 -9.086 4.781 1 98.69 233 PHE B C 1
ATOM 4374 O O . PHE B 1 233 ? -19.75 -8.367 5.641 1 98.69 233 PHE B O 1
ATOM 4381 N N . ALA B 1 234 ? -21.578 -9.109 4.609 1 98.38 234 ALA B N 1
ATOM 4382 C CA . ALA B 1 234 ? -22.469 -8.391 5.523 1 98.38 234 ALA B CA 1
ATOM 4383 C C . ALA B 1 234 ? -22.297 -8.898 6.957 1 98.38 234 ALA B C 1
ATOM 4385 O O . ALA B 1 234 ? -22.297 -8.109 7.902 1 98.38 234 ALA B O 1
ATOM 4386 N N . SER B 1 235 ? -22.141 -10.195 7.109 1 98.62 235 SER B N 1
ATOM 4387 C CA . SER B 1 235 ? -22.016 -10.812 8.43 1 98.62 235 SER B CA 1
ATOM 4388 C C . SER B 1 235 ? -20.75 -10.359 9.141 1 98.62 235 SER B C 1
ATOM 4390 O O . SER B 1 235 ? -20.719 -10.297 10.375 1 98.62 235 SER B O 1
ATOM 4392 N N . LEU B 1 236 ? -19.688 -10.055 8.383 1 98.75 236 LEU B N 1
ATOM 4393 C CA . LEU B 1 236 ? -18.406 -9.664 8.961 1 98.75 236 LEU B CA 1
ATOM 4394 C C . LEU B 1 236 ? -18.5 -8.289 9.609 1 98.75 236 LEU B C 1
ATOM 4396 O O . LEU B 1 236 ? -17.656 -7.922 10.438 1 98.75 236 LEU B O 1
ATOM 4400 N N . LYS B 1 237 ? -19.484 -7.5 9.195 1 98.44 237 LYS B N 1
ATOM 4401 C CA . LYS B 1 237 ? -19.594 -6.109 9.617 1 98.44 237 LYS B CA 1
ATOM 4402 C C . LYS B 1 237 ? -20.531 -5.977 10.812 1 98.44 237 LYS B C 1
ATOM 4404 O O . LYS B 1 237 ? -20.797 -4.867 11.281 1 98.44 237 LYS B O 1
ATOM 4409 N N . LEU B 1 238 ? -21.047 -7.109 11.242 1 98.25 238 LEU B N 1
ATOM 4410 C CA . LEU B 1 238 ? -21.812 -7.176 12.477 1 98.25 238 LEU B CA 1
ATOM 4411 C C . LEU B 1 238 ? -20.906 -7.504 13.656 1 98.25 238 LEU B C 1
ATOM 4413 O O . LEU B 1 238 ? -19.766 -7.922 13.477 1 98.25 238 LEU B O 1
ATOM 4417 N N . ALA B 1 239 ? -21.391 -7.273 14.859 1 97.81 239 ALA B N 1
ATOM 4418 C CA . ALA B 1 239 ? -20.641 -7.637 16.047 1 97.81 239 ALA B CA 1
ATOM 4419 C C . ALA B 1 239 ? -20.344 -9.133 16.078 1 97.81 239 ALA B C 1
ATOM 4421 O O . ALA B 1 239 ? -21.25 -9.953 16 1 97.81 239 ALA B O 1
ATOM 4422 N N . GLN B 1 240 ? -19.078 -9.453 16.141 1 97.75 240 GLN B N 1
ATOM 4423 C CA . GLN B 1 240 ? -18.656 -10.836 16.312 1 97.75 240 GLN B CA 1
ATOM 4424 C C . GLN B 1 240 ? -18.766 -11.266 17.781 1 97.75 240 GLN B C 1
ATOM 4426 O O . GLN B 1 240 ? -19.203 -10.484 18.625 1 97.75 240 GLN B O 1
ATOM 4431 N N . PRO B 1 241 ? -18.359 -12.5 18.156 1 95.81 241 PRO B N 1
ATOM 4432 C CA . PRO B 1 241 ? -18.484 -12.945 19.547 1 95.81 241 PRO B CA 1
ATOM 4433 C C . PRO B 1 241 ? -17.766 -12.039 20.531 1 95.81 241 PRO B C 1
ATOM 4435 O O . PRO B 1 241 ? -18.188 -11.898 21.672 1 95.81 241 PRO B O 1
ATOM 4438 N N . ASP B 1 242 ? -16.781 -11.375 20.125 1 96 242 ASP B N 1
ATOM 4439 C CA . ASP B 1 242 ? -16.031 -10.492 21 1 96 242 ASP B CA 1
ATOM 4440 C C . ASP B 1 242 ? -16.609 -9.078 21 1 96 242 ASP B C 1
ATOM 4442 O O . ASP B 1 242 ? -16.062 -8.164 21.609 1 96 242 ASP B O 1
ATOM 4446 N N . GLY B 1 243 ? -17.641 -8.883 20.219 1 96.56 243 GLY B N 1
ATOM 4447 C CA . GLY B 1 243 ? -18.359 -7.621 20.219 1 96.56 243 GLY B CA 1
ATOM 4448 C C . GLY B 1 243 ? -17.906 -6.668 19.125 1 96.56 243 GLY B C 1
ATOM 4449 O O . GLY B 1 243 ? -18.484 -5.59 18.969 1 96.56 243 GLY B O 1
ATOM 4450 N N . LYS B 1 244 ? -16.891 -7 18.359 1 97.19 244 LYS B N 1
ATOM 4451 C CA . LYS B 1 244 ? -16.328 -6.109 17.359 1 97.19 244 LYS B CA 1
ATOM 4452 C C . LYS B 1 244 ? -16.516 -6.676 15.953 1 97.19 244 LYS B C 1
ATOM 4454 O O . LYS B 1 244 ? -16.547 -7.895 15.766 1 97.19 244 LYS B O 1
ATOM 4459 N N . PRO B 1 245 ? -16.688 -5.855 14.953 1 98.38 245 PRO B N 1
ATOM 4460 C CA . PRO B 1 245 ? -16.719 -6.324 13.57 1 98.38 245 PRO B CA 1
ATOM 4461 C C . PRO B 1 245 ? -15.312 -6.551 13 1 98.38 245 PRO B C 1
ATOM 4463 O O . PRO B 1 245 ? -14.32 -6.305 13.68 1 98.38 245 PRO B O 1
ATOM 4466 N N . TYR B 1 246 ? -15.297 -7.125 11.844 1 98.56 246 TYR B N 1
ATOM 4467 C CA . TYR B 1 246 ? -14.023 -7.242 11.133 1 98.56 246 TYR B CA 1
ATOM 4468 C C . TYR B 1 246 ? -13.555 -5.887 10.625 1 98.56 246 TYR B C 1
ATOM 4470 O O . TYR B 1 246 ? -14.359 -4.957 10.484 1 98.56 246 TYR B O 1
ATOM 4478 N N . SER B 1 247 ? -12.297 -5.715 10.43 1 97.75 247 SER B N 1
ATOM 4479 C CA . SER B 1 247 ? -11.711 -4.535 9.797 1 97.75 247 SER B CA 1
ATOM 4480 C C . SER B 1 247 ? -11.508 -4.754 8.305 1 97.75 247 SER B C 1
ATOM 4482 O O . SER B 1 247 ? -10.984 -5.793 7.887 1 97.75 247 SER B O 1
ATOM 4484 N N . SER B 1 248 ? -11.922 -3.797 7.539 1 98.12 248 SER B N 1
ATOM 4485 C CA . SER B 1 248 ? -11.742 -3.867 6.094 1 98.12 248 SER B CA 1
ATOM 4486 C C . SER B 1 248 ? -10.383 -3.312 5.68 1 98.12 248 SER B C 1
ATOM 4488 O O . SER B 1 248 ? -9.953 -2.264 6.168 1 98.12 248 SER B O 1
ATOM 4490 N N . ARG B 1 249 ? -9.664 -4.016 4.891 1 97.19 249 ARG B N 1
ATOM 4491 C CA . ARG B 1 249 ? -8.453 -3.6 4.184 1 97.19 249 ARG B CA 1
ATOM 4492 C C . ARG B 1 249 ? -8.484 -4.074 2.732 1 97.19 249 ARG B C 1
ATOM 4494 O O . ARG B 1 249 ? -8.641 -5.266 2.467 1 97.19 249 ARG B O 1
ATOM 4501 N N . TYR B 1 250 ? -8.305 -3.141 1.807 1 97.44 250 TYR B N 1
ATOM 4502 C CA . TYR B 1 250 ? -8.273 -3.561 0.41 1 97.44 250 TYR B CA 1
ATOM 4503 C C . TYR B 1 250 ? -7.426 -2.611 -0.427 1 97.44 250 TYR B C 1
ATOM 4505 O O . TYR B 1 250 ? -7.918 -1.583 -0.899 1 97.44 250 TYR B O 1
ATOM 4513 N N . ILE B 1 251 ? -6.297 -3.014 -0.758 1 95.25 251 ILE B N 1
ATOM 4514 C CA . ILE B 1 251 ? -5.312 -2.211 -1.48 1 95.25 251 ILE B CA 1
ATOM 4515 C C . ILE B 1 251 ? -5.656 -2.191 -2.969 1 95.25 251 ILE B C 1
ATOM 4517 O O . ILE B 1 251 ? -5.488 -1.17 -3.637 1 95.25 251 ILE B O 1
ATOM 4521 N N . GLY B 1 252 ? -6.156 -3.303 -3.537 1 94.5 252 GLY B N 1
ATOM 4522 C CA . GLY B 1 252 ? -6.453 -3.398 -4.957 1 94.5 252 GLY B CA 1
ATOM 4523 C C . GLY B 1 252 ? -5.348 -4.059 -5.758 1 94.5 252 GLY B C 1
ATOM 4524 O O . GLY B 1 252 ? -5.32 -3.961 -6.988 1 94.5 252 GLY B O 1
ATOM 4525 N N . SER B 1 253 ? -4.387 -4.578 -5.168 1 94.75 253 SER B N 1
ATOM 4526 C CA . SER B 1 253 ? -3.363 -5.492 -5.664 1 94.75 253 SER B CA 1
ATOM 4527 C C . SER B 1 253 ? -3.396 -6.82 -4.91 1 94.75 253 SER B C 1
ATOM 4529 O O . SER B 1 253 ? -3.227 -6.852 -3.691 1 94.75 253 SER B O 1
ATOM 4531 N N . MET B 1 254 ? -3.619 -7.848 -5.625 1 97.19 254 MET B N 1
ATOM 4532 C CA . MET B 1 254 ? -3.73 -9.141 -4.961 1 97.19 254 MET B CA 1
ATOM 4533 C C . MET B 1 254 ? -2.475 -9.453 -4.152 1 97.19 254 MET B C 1
ATOM 4535 O O . MET B 1 254 ? -2.559 -9.922 -3.018 1 97.19 254 MET B O 1
ATOM 4539 N N . VAL B 1 255 ? -1.327 -9.18 -4.727 1 97.88 255 VAL B N 1
ATOM 4540 C CA . VAL B 1 255 ? -0.066 -9.5 -4.066 1 97.88 255 VAL B CA 1
ATOM 4541 C C . VAL B 1 255 ? 0.027 -8.758 -2.734 1 97.88 255 VAL B C 1
ATOM 4543 O O . VAL B 1 255 ? 0.365 -9.352 -1.709 1 97.88 255 VAL B O 1
ATOM 4546 N N . ALA B 1 256 ? -0.268 -7.473 -2.732 1 96.06 256 ALA B N 1
ATOM 4547 C CA . ALA B 1 256 ? -0.174 -6.676 -1.514 1 96.06 256 ALA B CA 1
ATOM 4548 C C . ALA B 1 256 ? -1.173 -7.152 -0.464 1 96.06 256 ALA B C 1
ATOM 4550 O O . ALA B 1 256 ? -0.829 -7.289 0.712 1 96.06 256 ALA B O 1
ATOM 4551 N N . ASP B 1 257 ? -2.387 -7.402 -0.869 1 97.25 257 ASP B N 1
ATOM 4552 C CA . ASP B 1 257 ? -3.42 -7.879 0.045 1 97.25 257 ASP B CA 1
ATOM 4553 C C . ASP B 1 257 ? -3.088 -9.273 0.571 1 97.25 257 ASP B C 1
ATOM 4555 O O . ASP B 1 257 ? -3.287 -9.555 1.754 1 97.25 257 ASP B O 1
ATOM 4559 N N . ALA B 1 258 ? -2.604 -10.102 -0.324 1 97.31 258 ALA B N 1
ATOM 4560 C CA . ALA B 1 258 ? -2.244 -11.461 0.047 1 97.31 258 ALA B CA 1
ATOM 4561 C C . ALA B 1 258 ? -1.08 -11.477 1.034 1 97.31 258 ALA B C 1
ATOM 4563 O O . ALA B 1 258 ? -1.079 -12.25 1.993 1 97.31 258 ALA B O 1
ATOM 4564 N N . TYR B 1 259 ? -0.09 -10.68 0.788 1 97.12 259 TYR B N 1
ATOM 4565 C CA . TYR B 1 259 ? 1.062 -10.648 1.683 1 97.12 259 TYR B CA 1
ATOM 4566 C C . TYR B 1 259 ? 0.654 -10.203 3.082 1 97.12 259 TYR B C 1
ATOM 4568 O O . TYR B 1 259 ? 1.102 -10.781 4.078 1 97.12 259 TYR B O 1
ATOM 4576 N N . ARG B 1 260 ? -0.167 -9.133 3.176 1 95.94 260 ARG B N 1
ATOM 4577 C CA . ARG B 1 260 ? -0.687 -8.703 4.473 1 95.94 260 ARG B CA 1
ATOM 4578 C C . ARG B 1 260 ? -1.42 -9.844 5.168 1 95.94 260 ARG B C 1
ATOM 4580 O O . ARG B 1 260 ? -1.239 -10.062 6.367 1 95.94 260 ARG B O 1
ATOM 4587 N N . THR B 1 261 ? -2.273 -10.547 4.422 1 97.94 261 THR B N 1
ATOM 4588 C CA . THR B 1 261 ? -3.039 -11.656 4.977 1 97.94 261 THR B CA 1
ATOM 4589 C C . THR B 1 261 ? -2.109 -12.766 5.453 1 97.94 261 THR B C 1
ATOM 4591 O O . THR B 1 261 ? -2.35 -13.383 6.496 1 97.94 261 THR B O 1
ATOM 4594 N N . LEU B 1 262 ? -1.094 -13.008 4.641 1 97.62 262 LEU B N 1
ATOM 4595 C CA . LEU B 1 262 ? -0.123 -14.039 4.988 1 97.62 262 LEU B CA 1
ATOM 4596 C C . LEU B 1 262 ? 0.57 -13.711 6.305 1 97.62 262 LEU B C 1
ATOM 4598 O O . LEU B 1 262 ? 0.857 -14.602 7.105 1 97.62 262 LEU B O 1
ATOM 4602 N N . LEU B 1 263 ? 0.803 -12.461 6.559 1 95.75 263 LEU B N 1
ATOM 4603 C CA . LEU B 1 263 ? 1.541 -12.023 7.738 1 95.75 263 LEU B CA 1
ATOM 4604 C C . LEU B 1 263 ? 0.622 -11.938 8.953 1 95.75 263 LEU B C 1
ATOM 4606 O O . LEU B 1 263 ? 1.007 -12.328 10.062 1 95.75 263 LEU B O 1
ATOM 4610 N N . TYR B 1 264 ? -0.624 -11.445 8.734 1 95.19 264 TYR B N 1
ATOM 4611 C CA . TYR B 1 264 ? -1.446 -11.086 9.883 1 95.19 264 TYR B CA 1
ATOM 4612 C C . TYR B 1 264 ? -2.602 -12.062 10.055 1 95.19 264 TYR B C 1
ATOM 4614 O O . TYR B 1 264 ? -3.164 -12.188 11.148 1 95.19 264 TYR B O 1
ATOM 4622 N N . GLY B 1 265 ? -2.967 -12.688 8.984 1 97.81 265 GLY B N 1
ATOM 4623 C CA . GLY B 1 265 ? -4.188 -13.477 8.953 1 97.81 265 GLY B CA 1
ATOM 4624 C C . GLY B 1 265 ? -5.371 -12.727 8.375 1 97.81 265 GLY B C 1
ATOM 4625 O O . GLY B 1 265 ? -5.242 -11.562 7.992 1 97.81 265 GLY B O 1
ATOM 4626 N N . GLY B 1 266 ? -6.461 -13.406 8.266 1 98.62 266 GLY B N 1
ATOM 4627 C CA . GLY B 1 266 ? -7.656 -12.836 7.664 1 98.62 266 GLY B CA 1
ATOM 4628 C C . GLY B 1 266 ? -8.062 -13.516 6.375 1 98.62 266 GLY B C 1
ATOM 4629 O O . GLY B 1 266 ? -7.777 -14.703 6.176 1 98.62 266 GLY B O 1
ATOM 4630 N N . ILE B 1 267 ? -8.844 -12.766 5.547 1 98.88 267 ILE B N 1
ATOM 4631 C CA . ILE B 1 267 ? -9.32 -13.367 4.309 1 98.88 267 ILE B CA 1
ATOM 4632 C C . ILE B 1 267 ? -9.266 -12.344 3.18 1 98.88 267 ILE B C 1
ATOM 4634 O O . ILE B 1 267 ? -9.586 -11.172 3.381 1 98.88 267 ILE B O 1
ATOM 4638 N N . PHE B 1 268 ? -8.719 -12.742 2.135 1 98.81 268 PHE B N 1
ATOM 4639 C CA . PHE B 1 268 ? -8.773 -12.023 0.87 1 98.81 268 PHE B CA 1
ATOM 4640 C C . PHE B 1 268 ? -9.758 -12.672 -0.089 1 98.81 268 PHE B C 1
ATOM 4642 O O . PHE B 1 268 ? -9.805 -13.906 -0.195 1 98.81 268 PHE B O 1
ATOM 4649 N N . ALA B 1 269 ? -10.523 -11.797 -0.802 1 98.88 269 ALA B N 1
ATOM 4650 C CA . ALA B 1 269 ? -11.461 -12.375 -1.764 1 98.88 269 ALA B CA 1
ATOM 4651 C C . ALA B 1 269 ? -11.555 -11.516 -3.023 1 98.88 269 ALA B C 1
ATOM 4653 O O . ALA B 1 269 ? -11.477 -10.289 -2.951 1 98.88 269 ALA B O 1
ATOM 4654 N N . TYR B 1 270 ? -11.633 -12.133 -4.125 1 98.56 270 TYR B N 1
ATOM 4655 C CA . TYR B 1 270 ? -12.031 -11.602 -5.422 1 98.56 270 TYR B CA 1
ATOM 4656 C C . TYR B 1 270 ? -13.078 -12.492 -6.074 1 98.56 270 TYR B C 1
ATOM 4658 O O . TYR B 1 270 ? -12.789 -13.188 -7.051 1 98.56 270 TYR B O 1
ATOM 4666 N N . PRO B 1 271 ? -14.273 -12.391 -5.586 1 98.19 271 PRO B N 1
ATOM 4667 C CA . PRO B 1 271 ? -15.32 -13.336 -5.984 1 98.19 271 PRO B CA 1
ATOM 4668 C C . PRO B 1 271 ? -15.773 -13.141 -7.43 1 98.19 271 PRO B C 1
ATOM 4670 O O . PRO B 1 271 ? -15.711 -12.023 -7.953 1 98.19 271 PRO B O 1
ATOM 4673 N N . ALA B 1 272 ? -16.156 -14.25 -8.023 1 97.94 272 ALA B N 1
ATOM 4674 C CA . ALA B 1 272 ? -16.969 -14.117 -9.234 1 97.94 272 ALA B CA 1
ATOM 4675 C C . ALA B 1 272 ? -18.281 -13.398 -8.945 1 97.94 272 ALA B C 1
ATOM 4677 O O . ALA B 1 272 ? -18.75 -13.391 -7.805 1 97.94 272 ALA B O 1
ATOM 4678 N N . ASP B 1 273 ? -18.719 -12.734 -9.938 1 96.81 273 ASP B N 1
ATOM 4679 C CA . ASP B 1 273 ? -19.969 -11.992 -9.75 1 96.81 273 ASP B CA 1
ATOM 4680 C C . ASP B 1 273 ? -20.781 -11.945 -11.047 1 96.81 273 ASP B C 1
ATOM 4682 O O . ASP B 1 273 ? -20.469 -12.656 -12 1 96.81 273 ASP B O 1
ATOM 4686 N N . LYS B 1 274 ? -21.844 -11.219 -11.078 1 96.75 274 LYS B N 1
ATOM 4687 C CA . LYS B 1 274 ? -22.766 -11.203 -12.203 1 96.75 274 LYS B CA 1
ATOM 4688 C C . LYS B 1 274 ? -22.109 -10.625 -13.453 1 96.75 274 LYS B C 1
ATOM 4690 O O . LYS B 1 274 ? -22.422 -11.023 -14.57 1 96.75 274 LYS B O 1
ATOM 4695 N N . LYS B 1 275 ? -21.234 -9.703 -13.281 1 95.25 275 LYS B N 1
ATOM 4696 C CA . LYS B 1 275 ? -20.516 -9.086 -14.398 1 95.25 275 LYS B CA 1
ATOM 4697 C C . LYS B 1 275 ? -19.422 -10 -14.922 1 95.25 275 LYS B C 1
ATOM 4699 O O . LYS B 1 275 ? -19.141 -10.008 -16.125 1 95.25 275 LYS B O 1
ATOM 4704 N N . SER B 1 276 ? -18.781 -10.719 -14.062 1 96.12 276 SER B N 1
ATOM 4705 C CA . SER B 1 276 ? -17.75 -11.695 -14.359 1 96.12 276 SER B CA 1
ATOM 4706 C C . SER B 1 276 ? -18.047 -13.039 -13.703 1 96.12 276 SER B C 1
ATOM 4708 O O . SER B 1 276 ? -17.406 -13.422 -12.719 1 96.12 276 SER B O 1
ATOM 4710 N N . PRO B 1 277 ? -18.859 -13.789 -14.336 1 96.06 277 PRO B N 1
ATOM 4711 C CA . PRO B 1 277 ? -19.375 -14.992 -13.688 1 96.06 277 PRO B CA 1
ATOM 4712 C C . PRO B 1 277 ? -18.281 -16.016 -13.383 1 96.06 277 PRO B C 1
ATOM 4714 O O . PRO B 1 277 ? -18.422 -16.797 -12.438 1 96.06 277 PRO B O 1
ATOM 4717 N N . LYS B 1 278 ? -17.234 -16.094 -14.141 1 95.44 278 LYS B N 1
ATOM 4718 C CA . LYS B 1 278 ? -16.141 -17.031 -13.867 1 95.44 278 LYS B CA 1
ATOM 4719 C C . LYS B 1 278 ? -15.102 -16.406 -12.938 1 95.44 278 LYS B C 1
ATOM 4721 O O . LYS B 1 278 ? -14.211 -17.109 -12.453 1 95.44 278 LYS B O 1
ATOM 4726 N N . GLY B 1 279 ? -15.25 -15.148 -12.703 1 96.62 279 GLY B N 1
ATOM 4727 C CA . GLY B 1 279 ? -14.227 -14.422 -11.977 1 96.62 279 GLY B CA 1
ATOM 4728 C C . GLY B 1 279 ? -13.305 -13.617 -12.875 1 96.62 279 GLY B C 1
ATOM 4729 O O . GLY B 1 279 ? -13.43 -13.664 -14.102 1 96.62 279 GLY B O 1
ATOM 4730 N N . LYS B 1 280 ? -12.461 -12.875 -12.273 1 95.62 280 LYS B N 1
ATOM 4731 C CA . LYS B 1 280 ? -11.617 -11.977 -13.055 1 95.62 280 LYS B CA 1
ATOM 4732 C C . LYS B 1 280 ? -10.156 -12.406 -13 1 95.62 280 LYS B C 1
ATOM 4734 O O . LYS B 1 280 ? -9.352 -12.023 -13.844 1 95.62 280 LYS B O 1
ATOM 4739 N N . LEU B 1 281 ? -9.75 -13.148 -11.984 1 97.56 281 LEU B N 1
ATOM 4740 C CA . LEU B 1 281 ? -8.352 -13.508 -11.789 1 97.56 281 LEU B CA 1
ATOM 4741 C C . LEU B 1 281 ? -7.988 -14.734 -12.609 1 97.56 281 LEU B C 1
ATOM 4743 O O . LEU B 1 281 ? -8.82 -15.625 -12.805 1 97.56 281 LEU B O 1
ATOM 4747 N N . ARG B 1 282 ? -6.84 -14.789 -13.094 1 98.25 282 ARG B N 1
ATOM 4748 C CA . ARG B 1 282 ? -6.398 -15.891 -13.938 1 98.25 282 ARG B CA 1
ATOM 4749 C C . ARG B 1 282 ? -5.941 -17.078 -13.102 1 98.25 282 ARG B C 1
ATOM 4751 O O . ARG B 1 282 ? -5.16 -16.922 -12.164 1 98.25 282 ARG B O 1
ATOM 4758 N N . ILE B 1 283 ? -6.332 -18.219 -13.492 1 98.56 283 ILE B N 1
ATOM 4759 C CA . ILE B 1 283 ? -6.109 -19.438 -12.719 1 98.56 283 ILE B CA 1
ATOM 4760 C C . ILE B 1 283 ? -4.621 -19.781 -12.711 1 98.56 283 ILE B C 1
ATOM 4762 O O . ILE B 1 283 ? -4.031 -20.016 -11.656 1 98.56 283 ILE B O 1
ATOM 4766 N N . LEU B 1 284 ? -3.98 -19.688 -13.836 1 98.5 284 LEU B N 1
ATOM 4767 C CA . LEU B 1 284 ? -2.652 -20.266 -14.031 1 98.5 284 LEU B CA 1
ATOM 4768 C C . LEU B 1 284 ? -1.595 -19.438 -13.305 1 98.5 284 LEU B C 1
ATOM 4770 O O . LEU B 1 284 ? -0.682 -19.984 -12.688 1 98.5 284 LEU B O 1
ATOM 4774 N N . TYR B 1 285 ? -1.719 -18.109 -13.359 1 98.5 285 TYR B N 1
ATOM 4775 C CA . TYR B 1 285 ? -0.598 -17.297 -12.898 1 98.5 285 TYR B CA 1
ATOM 4776 C C . TYR B 1 285 ? -1.031 -16.344 -11.789 1 98.5 285 TYR B C 1
ATOM 4778 O O . TYR B 1 285 ? -0.278 -15.445 -11.406 1 98.5 285 TYR B O 1
ATOM 4786 N N . GLU B 1 286 ? -2.25 -16.484 -11.258 1 98.5 286 GLU B N 1
ATOM 4787 C CA . GLU B 1 286 ? -2.699 -15.727 -10.102 1 98.5 286 GLU B CA 1
ATOM 4788 C C . GLU B 1 286 ? -3.289 -16.641 -9.031 1 98.5 286 GLU B C 1
ATOM 4790 O O . GLU B 1 286 ? -2.689 -16.828 -7.973 1 98.5 286 GLU B O 1
ATOM 4795 N N . CYS B 1 287 ? -4.34 -17.344 -9.391 1 98.75 287 CYS B N 1
ATOM 4796 C CA . CYS B 1 287 ? -5.094 -18.094 -8.391 1 98.75 287 CYS B CA 1
ATOM 4797 C C . CYS B 1 287 ? -4.301 -19.297 -7.906 1 98.75 287 CYS B C 1
ATOM 4799 O O . CYS B 1 287 ? -4.145 -19.5 -6.699 1 98.75 287 CYS B O 1
ATOM 4801 N N . ALA B 1 288 ? -3.791 -20.094 -8.812 1 98.88 288 ALA B N 1
ATOM 4802 C CA . ALA B 1 288 ? -3.152 -21.359 -8.445 1 98.88 288 ALA B CA 1
ATOM 4803 C C . ALA B 1 288 ? -1.874 -21.109 -7.652 1 98.88 288 ALA B C 1
ATOM 4805 O O . ALA B 1 288 ? -1.683 -21.688 -6.582 1 98.88 288 ALA B O 1
ATOM 4806 N N . PRO B 1 289 ? -0.967 -20.25 -8.141 1 98.88 289 PRO B N 1
ATOM 4807 C CA . PRO B 1 289 ? 0.237 -20.016 -7.336 1 98.88 289 PRO B CA 1
ATOM 4808 C C . PRO B 1 289 ? -0.074 -19.422 -5.961 1 98.88 289 PRO B C 1
ATOM 4810 O O . PRO B 1 289 ? 0.544 -19.812 -4.969 1 98.88 289 PRO B O 1
ATOM 4813 N N . MET B 1 290 ? -1.008 -18.531 -5.84 1 98.94 290 MET B N 1
ATOM 4814 C CA . MET B 1 290 ? -1.385 -17.953 -4.551 1 98.94 290 MET B CA 1
ATOM 4815 C C . MET B 1 290 ? -1.987 -19.031 -3.641 1 98.94 290 MET B C 1
ATOM 4817 O O . MET B 1 290 ? -1.701 -19.062 -2.443 1 98.94 290 MET B O 1
ATOM 4821 N N . ALA B 1 291 ? -2.791 -19.844 -4.246 1 98.94 291 ALA B N 1
ATOM 4822 C CA . ALA B 1 291 ? -3.398 -20.922 -3.477 1 98.94 291 ALA B CA 1
ATOM 4823 C C . ALA B 1 291 ? -2.332 -21.844 -2.883 1 98.94 291 ALA B C 1
ATOM 4825 O O . ALA B 1 291 ? -2.441 -22.266 -1.729 1 98.94 291 ALA B O 1
ATOM 4826 N N . MET B 1 292 ? -1.338 -22.188 -3.648 1 98.94 292 MET B N 1
ATOM 4827 C CA . MET B 1 292 ? -0.259 -23.031 -3.148 1 98.94 292 MET B CA 1
ATOM 4828 C C . MET B 1 292 ? 0.438 -22.375 -1.958 1 98.94 292 MET B C 1
ATOM 4830 O O . MET B 1 292 ? 0.692 -23.031 -0.946 1 98.94 292 MET B O 1
ATOM 4834 N N . VAL B 1 293 ? 0.737 -21.109 -2.055 1 98.94 293 VAL B N 1
ATOM 4835 C CA . VAL B 1 293 ? 1.386 -20.375 -0.973 1 98.94 293 VAL B CA 1
ATOM 4836 C C . VAL B 1 293 ? 0.528 -20.453 0.288 1 98.94 293 VAL B C 1
ATOM 4838 O O . VAL B 1 293 ? 1.024 -20.781 1.366 1 98.94 293 VAL B O 1
ATOM 4841 N N . PHE B 1 294 ? -0.736 -20.172 0.172 1 98.94 294 PHE B N 1
ATOM 4842 C CA . PHE B 1 294 ? -1.617 -20.094 1.33 1 98.94 294 PHE B CA 1
ATOM 4843 C C . PHE B 1 294 ? -1.843 -21.469 1.95 1 98.94 294 PHE B C 1
ATOM 4845 O O . PHE B 1 294 ? -1.854 -21.609 3.174 1 98.94 294 PHE B O 1
ATOM 4852 N N . GLU B 1 295 ? -2.018 -22.484 1.12 1 98.81 295 GLU B N 1
ATOM 4853 C CA . GLU B 1 295 ? -2.189 -23.828 1.654 1 98.81 295 GLU B CA 1
ATOM 4854 C C . GLU B 1 295 ? -0.935 -24.297 2.383 1 98.81 295 GLU B C 1
ATOM 4856 O O . GLU B 1 295 ? -1.018 -24.844 3.484 1 98.81 295 GLU B O 1
ATOM 4861 N N . ASN B 1 296 ? 0.223 -24.078 1.736 1 98.81 296 ASN B N 1
ATOM 4862 C CA . ASN B 1 296 ? 1.481 -24.484 2.359 1 98.81 296 ASN B CA 1
ATOM 4863 C C . ASN B 1 296 ? 1.717 -23.734 3.668 1 98.81 296 ASN B C 1
ATOM 4865 O O . ASN B 1 296 ? 2.404 -24.234 4.562 1 98.81 296 ASN B O 1
ATOM 4869 N N . ALA B 1 297 ? 1.136 -22.547 3.814 1 98.81 297 ALA B N 1
ATOM 4870 C CA . ALA B 1 297 ? 1.298 -21.734 5.02 1 98.81 297 ALA B CA 1
ATOM 4871 C C . ALA B 1 297 ? 0.26 -22.109 6.074 1 98.81 297 ALA B C 1
ATOM 4873 O O . ALA B 1 297 ? 0.242 -21.547 7.168 1 98.81 297 ALA B O 1
ATOM 4874 N N . GLY B 1 298 ? -0.626 -23.016 5.777 1 98.69 298 GLY B N 1
ATOM 4875 C CA . GLY B 1 298 ? -1.607 -23.484 6.746 1 98.69 298 GLY B CA 1
ATOM 4876 C C . GLY B 1 298 ? -2.984 -22.891 6.535 1 98.69 298 GLY B C 1
ATOM 4877 O O . GLY B 1 298 ? -3.879 -23.062 7.363 1 98.69 298 GLY B O 1
ATOM 4878 N N . GLY B 1 299 ? -3.18 -22.156 5.48 1 98.81 299 GLY B N 1
ATOM 4879 C CA . GLY B 1 299 ? -4.469 -21.578 5.133 1 98.81 299 GLY B CA 1
ATOM 4880 C C . GLY B 1 299 ? -5.219 -22.391 4.09 1 98.81 299 GLY B C 1
ATOM 4881 O O . GLY B 1 299 ? -5.07 -23.609 4.012 1 98.81 299 GLY B O 1
ATOM 4882 N N . GLN B 1 300 ? -6.215 -21.703 3.424 1 98.75 300 GLN B N 1
ATOM 4883 C CA . GLN B 1 300 ? -7.016 -22.312 2.367 1 98.75 300 GLN B CA 1
ATOM 4884 C C . GLN B 1 300 ? -7.293 -21.328 1.242 1 98.75 300 GLN B C 1
ATOM 4886 O O . GLN B 1 300 ? -7.16 -20.109 1.43 1 98.75 300 GLN B O 1
ATOM 4891 N N . ALA B 1 301 ? -7.578 -21.859 0.167 1 98.88 301 ALA B N 1
ATOM 4892 C CA . ALA B 1 301 ? -8.07 -21.094 -0.981 1 98.88 301 ALA B CA 1
ATOM 4893 C C . ALA B 1 301 ? -9.133 -21.891 -1.743 1 98.88 301 ALA B C 1
ATOM 4895 O O . ALA B 1 301 ? -8.93 -23.078 -2.049 1 98.88 301 ALA B O 1
ATOM 4896 N N . VAL B 1 302 ? -10.25 -21.25 -2.012 1 98.88 302 VAL B N 1
ATOM 4897 C CA . VAL B 1 302 ? -11.336 -21.922 -2.709 1 98.88 302 VAL B CA 1
ATOM 4898 C C . VAL B 1 302 ? -11.898 -21.016 -3.801 1 98.88 302 VAL B C 1
ATOM 4900 O O . VAL B 1 302 ? -11.727 -19.797 -3.754 1 98.88 302 VAL B O 1
ATOM 4903 N N . ASP B 1 303 ? -12.461 -21.609 -4.82 1 98.12 303 ASP B N 1
ATOM 4904 C CA . ASP B 1 303 ? -13.148 -20.828 -5.852 1 98.12 303 ASP B CA 1
ATOM 4905 C C . ASP B 1 303 ? -14.578 -20.5 -5.426 1 98.12 303 ASP B C 1
ATOM 4907 O O . ASP B 1 303 ? -14.938 -20.688 -4.262 1 98.12 303 ASP B O 1
ATOM 4911 N N . ASN B 1 304 ? -15.391 -19.922 -6.305 1 96.69 304 ASN B N 1
ATOM 4912 C CA . ASN B 1 304 ? -16.734 -19.469 -5.984 1 96.69 304 ASN B CA 1
ATOM 4913 C C . ASN B 1 304 ? -17.672 -20.641 -5.695 1 96.69 304 ASN B C 1
ATOM 4915 O O . ASN B 1 304 ? -18.75 -20.453 -5.148 1 96.69 304 ASN B O 1
ATOM 4919 N N . ASN B 1 305 ? -17.312 -21.828 -6.113 1 96.44 305 ASN B N 1
ATOM 4920 C CA . ASN B 1 305 ? -18.078 -23.031 -5.809 1 96.44 305 ASN B CA 1
ATOM 4921 C C . ASN B 1 305 ? -17.562 -23.719 -4.559 1 96.44 305 ASN B C 1
ATOM 4923 O O . ASN B 1 305 ? -17.953 -24.859 -4.27 1 96.44 305 ASN B O 1
ATOM 4927 N N . MET B 1 306 ? -16.625 -23.109 -3.855 1 98.12 306 MET B N 1
ATOM 4928 C CA . MET B 1 306 ? -16.031 -23.594 -2.613 1 98.12 306 MET B CA 1
ATOM 4929 C C . MET B 1 306 ? -15.211 -24.859 -2.857 1 98.12 306 MET B C 1
ATOM 4931 O O . MET B 1 306 ? -15.07 -25.688 -1.964 1 98.12 306 MET B O 1
ATOM 4935 N N . LYS B 1 307 ? -14.82 -24.984 -4.109 1 98 307 LYS B N 1
ATOM 4936 C CA . LYS B 1 307 ? -13.859 -26.031 -4.461 1 98 307 LYS B CA 1
ATOM 4937 C C . LYS B 1 307 ? -12.43 -25.578 -4.188 1 98 307 LYS B C 1
ATOM 4939 O O . LYS B 1 307 ? -12.086 -24.406 -4.398 1 98 307 LYS B O 1
ATOM 4944 N N . ARG B 1 308 ? -11.648 -26.609 -3.725 1 98.69 308 ARG B N 1
ATOM 4945 C CA . ARG B 1 308 ? -10.234 -26.328 -3.512 1 98.69 308 ARG B CA 1
ATOM 4946 C C . ARG B 1 308 ? -9.594 -25.75 -4.77 1 98.69 308 ARG B C 1
ATOM 4948 O O . ARG B 1 308 ? -9.617 -26.375 -5.832 1 98.69 308 ARG B O 1
ATOM 4955 N N . MET B 1 309 ? -9.023 -24.531 -4.676 1 98.81 309 MET B N 1
ATOM 4956 C CA . MET B 1 309 ? -8.531 -23.781 -5.828 1 98.81 309 MET B CA 1
ATOM 4957 C C . MET B 1 309 ? -7.43 -24.562 -6.547 1 98.81 309 MET B C 1
ATOM 4959 O O . MET B 1 309 ? -7.348 -24.531 -7.777 1 98.81 309 MET B O 1
ATOM 4963 N N . LEU B 1 310 ? -6.555 -25.266 -5.824 1 98.75 310 LEU B N 1
ATOM 4964 C CA . LEU B 1 310 ? -5.426 -25.984 -6.395 1 98.75 310 LEU B CA 1
ATOM 4965 C C . LEU B 1 310 ? -5.906 -27.094 -7.32 1 98.75 310 LEU B C 1
ATOM 4967 O O . LEU B 1 310 ? -5.148 -27.578 -8.164 1 98.75 310 LEU B O 1
ATOM 4971 N N . GLU B 1 311 ? -7.113 -27.484 -7.203 1 98.62 311 GLU B N 1
ATOM 4972 C CA . GLU B 1 311 ? -7.629 -28.609 -7.98 1 98.62 311 GLU B CA 1
ATOM 4973 C C . GLU B 1 311 ? -8.328 -28.125 -9.25 1 98.62 311 GLU B C 1
ATOM 4975 O O . GLU B 1 311 ? -8.664 -28.922 -10.117 1 98.62 311 GLU B O 1
ATOM 4980 N N . VAL B 1 312 ? -8.555 -26.844 -9.344 1 98.19 312 VAL B N 1
ATOM 4981 C CA . VAL B 1 312 ? -9.242 -26.281 -10.508 1 98.19 312 VAL B CA 1
ATOM 4982 C C . VAL B 1 312 ? -8.359 -26.438 -11.742 1 98.19 312 VAL B C 1
ATOM 4984 O O . VAL B 1 312 ? -7.195 -26.047 -11.742 1 98.19 312 VAL B O 1
ATOM 4987 N N . HIS B 1 313 ? -8.867 -27.047 -12.812 1 97.62 313 HIS B N 1
ATOM 4988 C CA . HIS B 1 313 ? -8.156 -27.234 -14.062 1 97.62 313 HIS B CA 1
ATOM 4989 C C . HIS B 1 313 ? -8.398 -26.078 -15.016 1 97.62 313 HIS B C 1
ATOM 4991 O O . HIS B 1 313 ? -9.539 -25.797 -15.383 1 97.62 313 HIS B O 1
ATOM 4997 N N . PRO B 1 314 ? -7.336 -25.344 -15.406 1 97.94 314 PRO B N 1
ATOM 4998 C CA . PRO B 1 314 ? -7.539 -24.266 -16.375 1 97.94 314 PRO B CA 1
ATOM 4999 C C . PRO B 1 314 ? -7.902 -24.781 -17.766 1 97.94 314 PRO B C 1
ATOM 5001 O O . PRO B 1 314 ? -7.273 -25.719 -18.266 1 97.94 314 PRO B O 1
ATOM 5004 N N . GLU B 1 315 ? -8.805 -24.156 -18.391 1 97.44 315 GLU B N 1
ATOM 5005 C CA . GLU B 1 315 ? -9.242 -24.562 -19.719 1 97.44 315 GLU B CA 1
ATOM 5006 C C . GLU B 1 315 ? -8.336 -23.984 -20.812 1 97.44 315 GLU B C 1
ATOM 5008 O O . GLU B 1 315 ? -8.148 -24.594 -21.859 1 97.44 315 GLU B O 1
ATOM 5013 N N . HIS B 1 316 ? -7.883 -22.875 -20.703 1 97.38 316 HIS B N 1
ATOM 5014 C CA . HIS B 1 316 ? -6.941 -22.172 -21.578 1 97.38 316 HIS B CA 1
ATOM 5015 C C . HIS B 1 316 ? -6.004 -21.281 -20.766 1 97.38 316 HIS B C 1
ATOM 5017 O O . HIS B 1 316 ? -6.184 -21.125 -19.547 1 97.38 316 HIS B O 1
ATOM 5023 N N . ILE B 1 317 ? -5.059 -20.672 -21.312 1 97.56 317 ILE B N 1
ATOM 5024 C CA . ILE B 1 317 ? -3.936 -20.062 -20.609 1 97.56 317 ILE B CA 1
ATOM 5025 C C . ILE B 1 317 ? -4.398 -18.797 -19.891 1 97.56 317 ILE B C 1
ATOM 5027 O O . ILE B 1 317 ? -3.75 -18.344 -18.953 1 97.56 317 ILE B O 1
ATOM 5031 N N . HIS B 1 318 ? -5.543 -18.172 -20.297 1 97.75 318 HIS B N 1
ATOM 5032 C CA . HIS B 1 318 ? -6.059 -16.984 -19.641 1 97.75 318 HIS B CA 1
ATOM 5033 C C . HIS B 1 318 ? -7.379 -17.266 -18.922 1 97.75 318 HIS B C 1
ATOM 5035 O O . HIS B 1 318 ? -8.211 -16.375 -18.766 1 97.75 318 HIS B O 1
ATOM 5041 N N . ASP B 1 319 ? -7.559 -18.578 -18.594 1 98 319 ASP B N 1
ATOM 5042 C CA . ASP B 1 319 ? -8.773 -18.953 -17.875 1 98 319 ASP B CA 1
ATOM 5043 C C . ASP B 1 319 ? -8.852 -18.25 -16.531 1 98 319 ASP B C 1
ATOM 5045 O O . ASP B 1 319 ? -7.828 -17.922 -15.93 1 98 319 ASP B O 1
ATOM 5049 N N . ARG B 1 320 ? -10.078 -18 -16.094 1 98.12 320 ARG B N 1
ATOM 5050 C CA . ARG B 1 320 ? -10.312 -17.125 -14.945 1 98.12 320 ARG B CA 1
ATOM 5051 C C . ARG B 1 320 ? -11.039 -17.875 -13.828 1 98.12 320 ARG B C 1
ATOM 5053 O O . ARG B 1 320 ? -11.578 -18.953 -14.047 1 98.12 320 ARG B O 1
ATOM 5060 N N . SER B 1 321 ? -11 -17.312 -12.68 1 98.38 321 SER B N 1
ATOM 5061 C CA . SER B 1 321 ? -11.719 -17.828 -11.516 1 98.38 321 SER B CA 1
ATOM 5062 C C . SER B 1 321 ? -11.906 -16.75 -10.453 1 98.38 321 SER B C 1
ATOM 5064 O O . SER B 1 321 ? -11.141 -15.781 -10.406 1 98.38 321 SER B O 1
ATOM 5066 N N . GLY B 1 322 ? -13.008 -16.891 -9.727 1 98.19 322 GLY B N 1
ATOM 5067 C CA . GLY B 1 322 ? -13.047 -16.219 -8.438 1 98.19 322 GLY B CA 1
ATOM 5068 C C . GLY B 1 322 ? -12.227 -16.922 -7.371 1 98.19 322 GLY B C 1
ATOM 5069 O O . GLY B 1 322 ? -11.844 -18.094 -7.535 1 98.19 322 GLY B O 1
ATOM 5070 N N . ILE B 1 323 ? -12 -16.234 -6.258 1 98.81 323 ILE B N 1
ATOM 5071 C CA . ILE B 1 323 ? -11.188 -16.875 -5.234 1 98.81 323 ILE B CA 1
ATOM 5072 C C . ILE B 1 323 ? -11.508 -16.281 -3.867 1 98.81 323 ILE B C 1
ATOM 5074 O O . ILE B 1 323 ? -11.82 -15.086 -3.758 1 98.81 323 ILE B O 1
ATOM 5078 N N . PHE B 1 324 ? -11.555 -17.062 -2.832 1 98.88 324 PHE B N 1
ATOM 5079 C CA . PHE B 1 324 ? -11.484 -16.781 -1.405 1 98.88 324 PHE B CA 1
ATOM 5080 C C . PHE B 1 324 ? -10.266 -17.453 -0.778 1 98.88 324 PHE B C 1
ATOM 5082 O O . PHE B 1 324 ? -10.102 -18.672 -0.878 1 98.88 324 PHE B O 1
ATOM 5089 N N . MET B 1 325 ? -9.367 -16.672 -0.191 1 98.88 325 MET B N 1
ATOM 5090 C CA . MET B 1 325 ? -8.148 -17.266 0.353 1 98.88 325 MET B CA 1
ATOM 5091 C C . MET B 1 325 ? -7.715 -16.562 1.628 1 98.88 325 MET B C 1
ATOM 5093 O O . MET B 1 325 ? -7.887 -15.344 1.754 1 98.88 325 MET B O 1
ATOM 5097 N N . GLY B 1 326 ? -7.238 -17.297 2.576 1 98.88 326 GLY B N 1
ATOM 5098 C CA . GLY B 1 326 ? -6.781 -16.734 3.834 1 98.88 326 GLY B CA 1
ATOM 5099 C C . GLY B 1 326 ? -6.625 -17.766 4.934 1 98.88 326 GLY B C 1
ATOM 5100 O O . GLY B 1 326 ? -6.289 -18.922 4.668 1 98.88 326 GLY B O 1
ATOM 5101 N N . SER B 1 327 ? -6.785 -17.297 6.188 1 98.88 327 SER B N 1
ATOM 5102 C CA . SER B 1 327 ? -6.707 -18.156 7.367 1 98.88 327 SER B CA 1
ATOM 5103 C C . SER B 1 327 ? -7.695 -19.312 7.277 1 98.88 327 SER B C 1
ATOM 5105 O O . SER B 1 327 ? -8.789 -19.172 6.73 1 98.88 327 SER B O 1
ATOM 5107 N N . TYR B 1 328 ? -7.242 -20.422 7.832 1 98.81 328 TYR B N 1
ATOM 5108 C CA . TYR B 1 328 ? -8 -21.656 7.699 1 98.81 328 TYR B CA 1
ATOM 5109 C C . TYR B 1 328 ? -9.438 -21.469 8.156 1 98.81 328 TYR B C 1
ATOM 5111 O O . TYR B 1 328 ? -10.383 -21.766 7.418 1 98.81 328 TYR B O 1
ATOM 5119 N N . ASP B 1 329 ? -9.648 -20.891 9.328 1 98.69 329 ASP B N 1
ATOM 5120 C CA . ASP B 1 329 ? -10.977 -20.766 9.914 1 98.69 329 ASP B CA 1
ATOM 5121 C C . ASP B 1 329 ? -11.797 -19.703 9.18 1 98.69 329 ASP B C 1
ATOM 5123 O O . ASP B 1 329 ? -13.023 -19.797 9.109 1 98.69 329 ASP B O 1
ATOM 5127 N N . GLU B 1 330 ? -11.133 -18.688 8.625 1 98.75 330 GLU B N 1
ATOM 5128 C CA . GLU B 1 330 ? -11.859 -17.672 7.859 1 98.75 330 GLU B CA 1
ATOM 5129 C C . GLU B 1 330 ? -12.477 -18.266 6.602 1 98.75 330 GLU B C 1
ATOM 5131 O O . GLU B 1 330 ? -13.609 -17.922 6.238 1 98.75 330 GLU B O 1
ATOM 5136 N N . VAL B 1 331 ? -11.766 -19.141 5.918 1 98.81 331 VAL B N 1
ATOM 5137 C CA . VAL B 1 331 ? -12.281 -19.766 4.703 1 98.81 331 VAL B CA 1
ATOM 5138 C C . VAL B 1 331 ? -13.383 -20.766 5.062 1 98.81 331 VAL B C 1
ATOM 5140 O O . VAL B 1 331 ? -14.367 -20.891 4.336 1 98.81 331 VAL B O 1
ATOM 5143 N N . GLU B 1 332 ? -13.18 -21.438 6.188 1 98.69 332 GLU B N 1
ATOM 5144 C CA . GLU B 1 332 ? -14.258 -22.328 6.637 1 98.69 332 GLU B CA 1
ATOM 5145 C C . GLU B 1 332 ? -15.547 -21.547 6.875 1 98.69 332 GLU B C 1
ATOM 5147 O O . GLU B 1 332 ? -16.641 -22.031 6.582 1 98.69 332 GLU B O 1
ATOM 5152 N N . LYS B 1 333 ? -15.422 -20.375 7.418 1 98.12 333 LYS B N 1
ATOM 5153 C CA . LYS B 1 333 ? -16.578 -19.516 7.645 1 98.12 333 LYS B CA 1
ATOM 5154 C C . LYS B 1 333 ? -17.281 -19.188 6.332 1 98.12 333 LYS B C 1
ATOM 5156 O O . LYS B 1 333 ? -18.5 -19.203 6.258 1 98.12 333 LYS B O 1
ATOM 5161 N N . VAL B 1 334 ? -16.516 -18.859 5.266 1 97.81 334 VAL B N 1
ATOM 5162 C CA . VAL B 1 334 ? -17.094 -18.547 3.957 1 97.81 334 VAL B CA 1
ATOM 5163 C C . VAL B 1 334 ? -17.875 -19.75 3.428 1 97.81 334 VAL B C 1
ATOM 5165 O O . VAL B 1 334 ? -18.969 -19.578 2.891 1 97.81 334 VAL B O 1
ATOM 5168 N N . LYS B 1 335 ? -17.328 -20.922 3.518 1 98.44 335 LYS B N 1
ATOM 5169 C CA . LYS B 1 335 ? -17.938 -22.141 2.986 1 98.44 335 LYS B CA 1
ATOM 5170 C C . LYS B 1 335 ? -19.344 -22.344 3.547 1 98.44 335 LYS B C 1
ATOM 5172 O O . LYS B 1 335 ? -20.219 -22.844 2.85 1 98.44 335 LYS B O 1
ATOM 5177 N N . ARG B 1 336 ? -19.547 -21.906 4.77 1 98.19 336 ARG B N 1
ATOM 5178 C CA . ARG B 1 336 ? -20.828 -22.109 5.438 1 98.19 336 ARG B CA 1
ATOM 5179 C C . ARG B 1 336 ? -21.938 -21.281 4.766 1 98.19 336 ARG B C 1
ATOM 5181 O O . ARG B 1 336 ? -23.109 -21.656 4.805 1 98.19 336 ARG B O 1
ATOM 5188 N N . PHE B 1 337 ? -21.594 -20.234 4.102 1 98.19 337 PHE B N 1
ATOM 5189 C CA . PHE B 1 337 ? -22.578 -19.359 3.469 1 98.19 337 PHE B CA 1
ATOM 5190 C C . PHE B 1 337 ? -22.969 -19.891 2.094 1 98.19 337 PHE B C 1
ATOM 5192 O O . PHE B 1 337 ? -23.953 -19.438 1.505 1 98.19 337 PHE B O 1
ATOM 5199 N N . PHE B 1 338 ? -22.219 -20.781 1.571 1 96.38 338 PHE B N 1
ATOM 5200 C CA . PHE B 1 338 ? -22.469 -21.312 0.242 1 96.38 338 PHE B CA 1
ATOM 5201 C C . PHE B 1 338 ? -23.156 -22.672 0.333 1 96.38 338 PHE B C 1
ATOM 5203 O O . PHE B 1 338 ? -23.422 -23.312 -0.689 1 96.38 338 PHE B O 1
ATOM 5210 N N . LYS B 1 339 ? -23.391 -23.156 1.57 1 90.06 339 LYS B N 1
ATOM 5211 C CA . LYS B 1 339 ? -24.156 -24.375 1.798 1 90.06 339 LYS B CA 1
ATOM 5212 C C . LYS B 1 339 ? -25.656 -24.078 1.828 1 90.06 339 LYS B C 1
ATOM 5214 O O . LYS B 1 339 ? -26.078 -23.016 2.301 1 90.06 339 LYS B O 1
#

Sequence (678 aa):
MDQGGNGERVNTQIVTLTRFLNEEQTKHREATGDFTLLCHALQFSFKSIAYYIRRASLVNLTGLAGSINSTGDDQKKLDVISNDLFIEAMRSCGKCALLVSEEEDDIVFFDNAAGARYAVACDPIDGSSNLDAGVSVGTIFAVHQLPDGSRGAKEDILKPGTELVAAGFTMYGASAQLVLTMKGKSVNGFTLDNGIGEFILTHPDMRLPASRAIYSVNEGNSLYWEKPTADYFASLKLAQPDGKPYSSRYIGSMVADAYRTLLYGGIFAYPADKKSPKGKLRILYECAPMAMVFENAGGQAVDNNMKRMLEVHPEHIHDRSGIFMGSYDEVEKVKRFFKMDQGGNGERVNTQIVTLTRFLNEEQTKHREATGDFTLLCHALQFSFKSIAYYIRRASLVNLTGLAGSINSTGDDQKKLDVISNDLFIEAMRSCGKCALLVSEEEDDIVFFDNAAGARYAVACDPIDGSSNLDAGVSVGTIFAVHQLPDGSRGAKEDILKPGTELVAAGFTMYGASAQLVLTMKGKSVNGFTLDNGIGEFILTHPDMRLPASRAIYSVNEGNSLYWEKPTADYFASLKLAQPDGKPYSSRYIGSMVADAYRTLLYGGIFAYPADKKSPKGKLRILYECAPMAMVFENAGGQAVDNNMKRMLEVHPEHIHDRSGIFMGSYDEVEKVKRFFK

pLDDT: mean 91.92, std 12.6, range [22.27, 98.94]

Secondary structure (DSSP, 8-state):
---------------BHHHHHHHHHHT-TT--SHHHHHHHHHHHHHHHHHHHHHHTTTTT--SEEEEE-TTSPEEEHHHHHHHHHHHHHHHHHS-EEEEEETT-SS-EE-TT-TT--EEEEEEEEETGGGGGGT--EEEEEEEEEPPTT----GGGTS--GGGEEEEEEEEESSSEEEEEEETTS-EEEEEEETTTTEEEEEETT----S--SEEE--GGGGGG--HHHHHHHHHHTS--TTS-PPEE-B-S-HHHHHHHHHHH--EEEE---SSSTT-SEEIIIIIHHHHHHHHHTT-EEE-TT--BGGGPPPSSTT-EE-EEEE-HHHHHHHHHHT-/---------------BHHHHHHHHHHT-TT--SHHHHHHHHHHHHHHHHHHHHHHTTTTT--SEEEEE-TTSPEEEHHHHHHHHHHHHHHHHHS-EEEEEETT-SS-EE-TT-TT--EEEEEEEEETGGGGGGT--EEEEEEEEEPPTT----GGGTS--GGGEEEEEEEEESSSEEEEEEETTS-EEEEEEETTTTEEEEEETT----S--SEEE--GGGGGG--HHHHHHHHHHTS--TTS-PPEE-B-S-HHHHHHHHHHH--EEEE---SSSTT-SEEIIIIIHHHHHHHHHTT-EEE-TT--BGGGPPPSSTT-EE-EEEE-HHHHHHHHHHT-

Solvent-accessible surface area (backbone atoms only — not comparable to full-atom values): 33713 Å² total; per-residue (Å²): 131,86,73,81,69,84,62,77,63,75,68,81,84,71,44,38,54,67,55,51,48,51,58,56,39,67,72,38,86,82,58,84,52,54,66,56,49,43,49,51,28,51,50,51,31,52,55,51,41,47,54,49,62,40,37,21,69,75,52,66,39,56,58,73,58,83,47,67,34,69,80,70,43,79,31,33,38,52,49,52,50,34,41,52,46,40,51,51,30,42,54,70,60,31,32,31,12,30,37,42,41,59,77,42,84,58,76,45,72,37,84,83,18,77,83,20,46,25,26,38,26,25,25,60,55,34,28,64,89,33,54,83,56,36,42,40,22,16,29,30,32,22,31,25,60,45,60,90,86,47,77,62,54,74,72,54,64,57,53,30,35,75,62,37,49,32,28,32,37,34,32,38,12,36,34,42,34,38,37,42,30,39,64,90,36,58,23,34,30,22,40,45,37,78,90,80,69,41,40,31,59,63,35,74,61,44,53,37,42,54,60,38,67,34,39,23,51,54,59,18,52,53,69,39,40,48,67,43,60,47,49,48,58,55,56,40,27,35,66,40,99,86,62,49,41,25,42,43,37,23,65,73,10,65,47,43,48,47,49,35,27,48,73,64,15,5,34,38,43,51,63,32,23,71,88,35,70,53,17,80,44,32,32,62,30,45,49,17,21,51,26,50,48,34,40,48,18,55,24,34,31,21,28,78,83,63,40,59,34,32,68,49,67,46,85,50,90,78,28,50,29,17,34,41,35,28,6,36,54,46,45,54,54,52,48,60,45,72,103,130,87,73,80,69,82,62,77,63,75,70,82,84,71,43,37,53,68,56,50,51,52,58,57,40,69,73,37,84,84,57,82,51,53,65,55,49,45,50,50,26,49,50,50,30,51,54,50,41,48,54,50,62,39,39,20,70,74,52,67,39,58,59,74,57,83,48,66,34,69,78,69,42,78,31,35,38,53,49,54,54,34,41,52,46,41,50,50,30,42,54,71,58,30,32,33,12,30,37,41,40,60,76,42,84,59,76,45,74,37,85,82,17,76,84,18,48,26,26,36,24,26,24,60,54,34,27,64,87,33,53,82,54,35,42,39,22,16,29,30,31,21,30,26,61,46,60,89,88,46,78,62,54,74,73,53,61,57,53,29,37,76,61,36,50,31,27,31,38,33,31,38,12,36,35,40,36,37,38,43,29,41,65,93,36,58,23,35,30,23,38,46,37,77,90,81,68,41,40,30,62,63,35,75,61,43,54,37,43,53,58,37,67,33,38,23,49,54,61,18,52,52,68,38,40,48,65,44,61,47,51,46,59,56,57,41,28,35,67,42,98,86,62,50,42,26,41,44,37,23,65,72,11,65,48,44,48,46,48,36,28,48,72,62,16,6,34,41,42,50,64,32,22,72,87,35,69,54,18,80,43,33,33,61,30,44,49,18,21,51,25,50,50,33,39,48,19,56,24,32,30,21,30,79,85,63,40,59,36,33,69,49,66,48,84,51,90,78,28,51,29,17,36,41,33,27,6,35,53,44,46,54,55,54,48,59,45,74,103

Nearest PDB structures (foldseek):
  1fj6-assembly1_A  TM=9.760E-01  e=2.581E-44  Sus scrofa
  5q0c-assembly2_H  TM=9.293E-01  e=6.142E-40  Homo sapiens
  3ifa-assembly1_A-2  TM=9.238E-01  e=6.671E-39  Homo sapiens
  5k54-assembly1_A  TM=9.628E-01  e=4.537E-35  Homo sapiens
  5k55-assembly1_A  TM=9.552E-01  e=1.046E-34  Homo sapiens

Foldseek 3Di:
DPPPPPPPPDPPPWQFPLNVVVVVQVVPPPRPCLVSLQVVLVLVLLLVLLVCLVCCVVVVQFDFPPDAAPLRHGDGSSQVVSVVSSVVSNLVSLQAQWEAERRDNDIGGRPSSVPHFKHKYKHSWFQSVCSVVLFKIKMWMWMATAPPPDSDDQVRQQFFLLRTQKIWMWINHPWIKTWIDGRLGFIWIWTQDPVVRTTTTDGTRQAADQADLEEEDDCVCVVFADDLVVVLVVVQCAQDPVGHHGHYDYRNGPRVVLVVLSHHWDKYWQAAGNVGNFTSAFLRGRQSRSQSNQVSNPKFKAFNLRHGSRRDGAPGSRGHTIMMITRHVNSVSSVVSND/DPPPPPPPPPPPPWQFPLNVVVVVQVVPPPRPCLVSLQVVLVLVLLLVLLVCLVCCVVVVQFDFPPDAALLRHGDGSSQVVSVVSSVVSNLVSLQAQWEAERRDNDIGGRPSSVPHFKHKYKHSWFQSVCSVVLFKIKMWMWMATAPPPDSDDQVRQQFFLLRTQKIWMWIRHPWIKTWIDGRLGFIWIWTADPVVRTTITDGTRQAADQADLEEEDDCVCVVFADDLVVVLVVVQCAQDPVGHHGHYDYRNGPRVVLVVLSHHWDKYWQAAGNVGNFTSAFLRGPQSRSQSNQVSNPKFKAFNLRHGSRRDGAPGSRGHTIMMITRHVNSVSSVVSND